Protein AF-0000000080720533 (afdb_homodimer)

Solvent-accessible surface area (backbone atoms only — not comparable to full-atom values): 35509 Å² total; per-residue (Å²): 140,84,85,73,92,72,87,78,98,79,84,82,98,82,75,93,77,75,74,89,72,67,86,71,72,79,80,70,78,73,73,75,69,79,76,79,82,87,77,83,78,75,73,77,78,72,76,74,74,74,75,77,72,75,68,76,75,64,71,66,76,69,62,92,86,62,58,46,68,46,88,78,33,35,64,68,62,41,51,49,46,53,62,49,48,66,80,51,50,76,50,38,29,37,23,39,38,33,72,82,44,79,76,42,31,29,42,34,27,63,54,91,63,78,46,42,60,30,32,67,44,54,51,57,44,46,52,52,35,50,54,48,30,43,73,69,62,76,36,66,67,83,57,54,48,65,36,46,69,88,50,39,75,94,57,57,96,78,66,49,70,73,41,70,42,46,50,71,55,36,50,44,34,29,47,52,64,59,32,38,46,38,42,38,50,55,38,60,71,68,28,53,66,53,32,32,50,44,33,39,74,67,64,18,74,49,38,40,61,79,50,64,59,82,56,83,50,16,31,32,29,27,13,62,34,46,30,50,44,52,50,30,38,69,48,24,67,73,74,33,35,63,55,22,48,52,52,45,34,47,25,44,49,25,64,80,49,25,38,54,39,85,58,73,69,43,55,32,37,47,46,41,62,33,28,23,34,37,39,42,33,38,87,79,38,40,33,31,33,14,35,36,25,70,31,71,42,69,37,37,54,36,29,47,48,52,48,59,55,57,66,64,62,128,147,84,81,78,88,76,83,80,95,80,85,77,96,76,76,89,73,75,75,87,70,69,84,75,71,80,80,72,77,73,74,75,70,79,80,76,81,87,81,85,76,79,83,78,78,77,80,74,74,75,74,77,74,74,68,77,75,64,74,64,76,68,62,91,86,64,59,46,67,46,87,77,33,35,64,69,62,41,50,48,46,52,62,49,47,66,80,50,51,77,50,36,28,38,21,37,38,33,70,82,43,78,77,43,30,28,41,36,27,63,53,90,63,79,47,42,58,29,33,67,44,54,50,57,46,46,52,51,34,50,53,48,30,42,74,70,61,77,37,68,66,84,58,55,47,64,36,45,69,86,51,39,74,92,56,57,96,79,68,51,69,74,40,69,42,44,51,70,55,37,49,44,35,29,46,52,65,59,31,39,46,40,43,37,50,53,38,61,72,67,28,54,67,54,32,32,50,44,33,40,74,66,64,19,72,49,38,41,62,78,50,63,60,82,56,84,49,15,33,32,29,28,15,62,35,44,30,51,45,52,50,30,38,69,48,25,66,72,72,33,36,64,54,23,49,54,52,46,34,47,26,45,49,26,64,80,47,24,38,53,41,85,58,73,66,44,56,31,37,46,45,42,62,34,28,22,35,35,40,40,33,37,87,76,37,42,33,31,32,15,35,35,24,70,32,70,44,68,38,36,56,36,30,48,46,52,49,59,53,57,66,66,61,127

Sequence (628 aa):
MKNKIFLGAILSSFCALAFYMTSINHMKTQTLEIYGNSTAKVAQKSKMKEGTKQTRITNGESEIGEAAISKNSNKNLAKDIVKASSNVQGNYQVSVKDLNNPKIFADLTNTSQDNLNAGNVLKLFVLLAYYKAVQDKSLNSATPYKVKLSDLNGGDKVLKTDMAYSYTYLLDLMMRQQNNNAANIILNKIGKEKVNQTAKEFGAGNTEITDNFGKDFAGKTSSGDLVNTMQKLHQGKILGTNVDNQILGQLANFPEKGLAKNISGVVYKIADKKQGAAIIQEDGKTYTMAMVSEEDADLAKIGDSINNWMIKQKMKNKIFLGAILSSFCALAFYMTSINHMKTQTLEIYGNSTAKVAQKSKMKEGTKQTRITNGESEIGEAAISKNSNKNLAKDIVKASSNVQGNYQVSVKDLNNPKIFADLTNTSQDNLNAGNVLKLFVLLAYYKAVQDKSLNSATPYKVKLSDLNGGDKVLKTDMAYSYTYLLDLMMRQQNNNAANIILNKIGKEKVNQTAKEFGAGNTEITDNFGKDFAGKTSSGDLVNTMQKLHQGKILGTNVDNQILGQLANFPEKGLAKNISGVVYKIADKKQGAAIIQEDGKTYTMAMVSEEDADLAKIGDSINNWMIKQK

Nearest PDB structures (foldseek):
  8gij-assembly2_B  TM=7.741E-01  e=5.373E-11  Escherichia coli
  4oqi-assembly1_A  TM=7.833E-01  e=1.518E-10  Escherichia coli
  4rx2-assembly1_A  TM=7.785E-01  e=2.025E-10  Escherichia coli
  4opz-assembly1_A  TM=7.656E-01  e=1.518E-10  Escherichia coli
  5gld-assembly1_A  TM=8.077E-01  e=3.819E-10  Burkholderia thailandensis

Structure (mmCIF, N/CA/C/O backbone):
data_AF-0000000080720533-model_v1
#
loop_
_entity.id
_entity.type
_entity.pdbx_description
1 polymer 'Beta-lactamase class A catalytic domain-containing protein'
#
loop_
_atom_site.group_PDB
_atom_site.id
_atom_site.type_symbol
_atom_site.label_atom_id
_atom_site.label_alt_id
_atom_site.label_comp_id
_atom_site.label_asym_id
_atom_site.label_entity_id
_atom_site.label_seq_id
_atom_site.pdbx_PDB_ins_code
_atom_site.Cartn_x
_atom_site.Cartn_y
_atom_site.Cartn_z
_atom_site.occupancy
_atom_site.B_iso_or_equiv
_atom_site.auth_seq_id
_atom_site.auth_comp_id
_atom_site.auth_asym_id
_atom_site.auth_atom_id
_atom_site.pdbx_PDB_model_num
ATOM 1 N N . MET A 1 1 ? 38.688 -2.006 -51.531 1 20.02 1 MET A N 1
ATOM 2 C CA . MET A 1 1 ? 39.812 -2.432 -50.688 1 20.02 1 MET A CA 1
ATOM 3 C C . MET A 1 1 ? 39.406 -2.412 -49.219 1 20.02 1 MET A C 1
ATOM 5 O O . MET A 1 1 ? 39.094 -1.354 -48.656 1 20.02 1 MET A O 1
ATOM 9 N N . LYS A 1 2 ? 38.719 -3.541 -48.656 1 23.31 2 LYS A N 1
ATOM 10 C CA . LYS A 1 2 ? 37.812 -4.18 -47.719 1 23.31 2 LYS A CA 1
ATOM 11 C C . LYS A 1 2 ? 38.438 -4.324 -46.344 1 23.31 2 LYS A C 1
ATOM 13 O O . LYS A 1 2 ? 38.438 -5.414 -45.75 1 23.31 2 LYS A O 1
ATOM 18 N N . ASN A 1 3 ? 39.5 -3.455 -45.938 1 19.89 3 ASN A N 1
ATOM 19 C CA . ASN A 1 3 ? 40.344 -3.824 -44.812 1 19.89 3 ASN A CA 1
ATOM 20 C C . ASN A 1 3 ? 39.531 -4.051 -43.531 1 19.89 3 ASN A C 1
ATOM 22 O O . ASN A 1 3 ? 38.562 -3.34 -43.281 1 19.89 3 ASN A O 1
ATOM 26 N N . LYS A 1 4 ? 39.844 -5.176 -42.531 1 20.8 4 LYS A N 1
ATOM 27 C CA . LYS A 1 4 ? 39.719 -6.184 -41.5 1 20.8 4 LYS A CA 1
ATOM 28 C C . LYS A 1 4 ? 39.844 -5.555 -40.094 1 20.8 4 LYS A C 1
ATOM 30 O O . LYS A 1 4 ? 40 -6.262 -39.125 1 20.8 4 LYS A O 1
ATOM 35 N N . ILE A 1 5 ? 39.844 -4.27 -39.812 1 22.11 5 ILE A N 1
ATOM 36 C CA . ILE A 1 5 ? 40.562 -3.844 -38.594 1 22.11 5 ILE A CA 1
ATOM 37 C C . ILE A 1 5 ? 39.812 -4.348 -37.344 1 22.11 5 ILE A C 1
ATOM 39 O O . ILE A 1 5 ? 38.781 -3.816 -37 1 22.11 5 ILE A O 1
ATOM 43 N N . PHE A 1 6 ? 39.438 -5.723 -37.062 1 20.12 6 PHE A N 1
ATOM 44 C CA . PHE A 1 6 ? 38.594 -6.367 -36.062 1 20.12 6 PHE A CA 1
ATOM 45 C C . PHE A 1 6 ? 39.219 -6.23 -34.688 1 20.12 6 PHE A C 1
ATOM 47 O O . PHE A 1 6 ? 38.531 -6.398 -33.656 1 20.12 6 PHE A O 1
ATOM 54 N N . LEU A 1 7 ? 40.625 -6.156 -34.375 1 22.08 7 LEU A N 1
ATOM 55 C CA . LEU A 1 7 ? 41.219 -7.039 -33.375 1 22.08 7 LEU A CA 1
ATOM 56 C C . LEU A 1 7 ? 40.781 -6.652 -31.953 1 22.08 7 LEU A C 1
ATOM 58 O O . LEU A 1 7 ? 40.375 -5.508 -31.719 1 22.08 7 LEU A O 1
ATOM 62 N N . GLY A 1 8 ? 41.281 -7.465 -30.641 1 20.62 8 GLY A N 1
ATOM 63 C CA . GLY A 1 8 ? 41.156 -8.219 -29.406 1 20.62 8 GLY A CA 1
ATOM 64 C C . GLY A 1 8 ? 41.5 -7.41 -28.172 1 20.62 8 GLY A C 1
ATOM 65 O O . GLY A 1 8 ? 42.094 -7.93 -27.219 1 20.62 8 GLY A O 1
ATOM 66 N N . ALA A 1 9 ? 41.375 -6.07 -27.922 1 19.11 9 ALA A N 1
ATOM 67 C CA . ALA A 1 9 ? 42.156 -5.539 -26.812 1 19.11 9 ALA A CA 1
ATOM 68 C C . ALA A 1 9 ? 41.656 -6.078 -25.484 1 19.11 9 ALA A C 1
ATOM 70 O O . ALA A 1 9 ? 40.5 -5.809 -25.094 1 19.11 9 ALA A O 1
ATOM 71 N N . ILE A 1 10 ? 42.125 -7.363 -24.75 1 19.5 10 ILE A N 1
ATOM 72 C CA . ILE A 1 10 ? 41.969 -8.281 -23.625 1 19.5 10 ILE A CA 1
ATOM 73 C C . ILE A 1 10 ? 42.219 -7.539 -22.312 1 19.5 10 ILE A C 1
ATOM 75 O O . ILE A 1 10 ? 41.406 -7.637 -21.391 1 19.5 10 ILE A O 1
ATOM 79 N N . LEU A 1 11 ? 43.438 -7.078 -21.766 1 18.8 11 LEU A N 1
ATOM 80 C CA . LEU A 1 11 ? 44.219 -7.664 -20.672 1 18.8 11 LEU A CA 1
ATOM 81 C C . LEU A 1 11 ? 43.812 -7.078 -19.328 1 18.8 11 LEU A C 1
ATOM 83 O O . LEU A 1 11 ? 43.625 -7.816 -18.359 1 18.8 11 LEU A O 1
ATOM 87 N N . SER A 1 12 ? 44.062 -5.82 -18.75 1 18.38 12 SER A N 1
ATOM 88 C CA . SER A 1 12 ? 45 -5.598 -17.656 1 18.38 12 SER A CA 1
ATOM 89 C C . SER A 1 12 ? 44.281 -5.723 -16.297 1 18.38 12 SER A C 1
ATOM 91 O O . SER A 1 12 ? 44.781 -6.438 -15.422 1 18.38 12 SER A O 1
ATOM 93 N N . SER A 1 13 ? 43.625 -4.684 -15.477 1 19.11 13 SER A N 1
ATOM 94 C CA . SER A 1 13 ? 44.125 -4.121 -14.227 1 19.11 13 SER A CA 1
ATOM 95 C C . SER A 1 13 ? 43.531 -4.832 -13.023 1 19.11 13 SER A C 1
ATOM 97 O O . SER A 1 13 ? 42.312 -4.809 -12.82 1 19.11 13 SER A O 1
ATOM 99 N N . PHE A 1 14 ? 44.188 -5.906 -12.203 1 20.81 14 PHE A N 1
ATOM 100 C CA . PHE A 1 14 ? 44.094 -6.91 -11.148 1 20.81 14 PHE A CA 1
ATOM 101 C C . PHE A 1 14 ? 44.062 -6.246 -9.773 1 20.81 14 PHE A C 1
ATOM 103 O O . PHE A 1 14 ? 44.031 -6.934 -8.75 1 20.81 14 PHE A O 1
ATOM 110 N N . CYS A 1 15 ? 44.25 -4.891 -9.422 1 17.84 15 CYS A N 1
ATOM 111 C CA . CYS A 1 15 ? 45.031 -4.566 -8.227 1 17.84 15 CYS A CA 1
ATOM 112 C C . CYS A 1 15 ? 44.281 -4.996 -6.965 1 17.84 15 CYS A C 1
ATOM 114 O O . CYS A 1 15 ? 44.875 -5.645 -6.09 1 17.84 15 CYS A O 1
ATOM 116 N N . ALA A 1 16 ? 43.438 -4.109 -6.141 1 18.97 16 ALA A N 1
ATOM 117 C CA . ALA A 1 16 ? 43.719 -3.592 -4.805 1 18.97 16 ALA A CA 1
ATOM 118 C C . ALA A 1 16 ? 43.031 -4.438 -3.734 1 18.97 16 ALA A C 1
ATOM 120 O O . ALA A 1 16 ? 41.812 -4.332 -3.533 1 18.97 16 ALA A O 1
ATOM 121 N N . LEU A 1 17 ? 43.281 -5.793 -3.596 1 19.84 17 LEU A N 1
ATOM 122 C CA . LEU A 1 17 ? 42.719 -6.797 -2.705 1 19.84 17 LEU A CA 1
ATOM 123 C C . LEU A 1 17 ? 43.062 -6.5 -1.252 1 19.84 17 LEU A C 1
ATOM 125 O O . LEU A 1 17 ? 42.75 -7.277 -0.355 1 19.84 17 LEU A O 1
ATOM 129 N N . ALA A 1 18 ? 44.031 -5.531 -0.931 1 19.08 18 ALA A N 1
ATOM 130 C CA . ALA A 1 18 ? 44.844 -5.828 0.246 1 19.08 18 ALA A CA 1
ATOM 131 C C . ALA A 1 18 ? 44 -5.805 1.516 1 19.08 18 ALA A C 1
ATOM 133 O O . ALA A 1 18 ? 44.25 -6.574 2.447 1 19.08 18 ALA A O 1
ATOM 134 N N . PHE A 1 19 ? 43.156 -4.699 1.799 1 19.06 19 PHE A N 1
ATOM 135 C CA . PHE A 1 19 ? 43.375 -4.078 3.1 1 19.06 19 PHE A CA 1
ATOM 136 C C . PHE A 1 19 ? 42.875 -4.973 4.223 1 19.06 19 PHE A C 1
ATOM 138 O O . PHE A 1 19 ? 43.594 -5.219 5.199 1 19.06 19 PHE A O 1
ATOM 145 N N . TYR A 1 20 ? 41.562 -5.008 4.516 1 19.44 20 TYR A N 1
ATOM 146 C CA . TYR A 1 20 ? 41.094 -4.66 5.859 1 19.44 20 TYR A CA 1
ATOM 147 C C . TYR A 1 20 ? 41.031 -5.902 6.746 1 19.44 20 TYR A C 1
ATOM 149 O O . TYR A 1 20 ? 39.938 -6.461 6.941 1 19.44 20 TYR A O 1
ATOM 157 N N . MET A 1 21 ? 41.969 -6.879 6.523 1 18.91 21 MET A N 1
ATOM 158 C CA . MET A 1 21 ? 41.719 -8.125 7.227 1 18.91 21 MET A CA 1
ATOM 159 C C . MET A 1 21 ? 41.812 -7.941 8.734 1 18.91 21 MET A C 1
ATOM 161 O O . MET A 1 21 ? 41.656 -8.898 9.5 1 18.91 21 MET A O 1
ATOM 165 N N . THR A 1 22 ? 42.625 -6.812 9.07 1 19.72 22 THR A N 1
ATOM 166 C CA . THR A 1 22 ? 43.438 -7.219 10.211 1 19.72 22 THR A CA 1
ATOM 167 C C . THR A 1 22 ? 42.531 -7.59 11.398 1 19.72 22 THR A C 1
ATOM 169 O O . THR A 1 22 ? 42.781 -8.609 12.062 1 19.72 22 THR A O 1
ATOM 172 N N . SER A 1 23 ? 42 -6.59 12.188 1 21.5 23 SER A N 1
ATOM 173 C CA . SER A 1 23 ? 42.312 -6.426 13.594 1 21.5 23 SER A CA 1
ATOM 174 C C . SER A 1 23 ? 41.406 -7.262 14.484 1 21.5 23 SER A C 1
ATOM 176 O O . SER A 1 23 ? 40.312 -6.809 14.859 1 21.5 23 SER A O 1
ATOM 178 N N . ILE A 1 24 ? 41.156 -8.492 14.164 1 21.25 24 ILE A N 1
ATOM 179 C CA . ILE A 1 24 ? 40.094 -9.18 14.906 1 21.25 24 ILE A CA 1
ATOM 180 C C . ILE A 1 24 ? 40.562 -9.43 16.344 1 21.25 24 ILE A C 1
ATOM 182 O O . ILE A 1 24 ? 39.969 -10.258 17.047 1 21.25 24 ILE A O 1
ATOM 186 N N . ASN A 1 25 ? 41.719 -8.672 16.703 1 19.41 25 ASN A N 1
ATOM 187 C CA . ASN A 1 25 ? 42.312 -9.406 17.812 1 19.41 25 ASN A CA 1
ATOM 188 C C . ASN A 1 25 ? 41.281 -9.719 18.906 1 19.41 25 ASN A C 1
ATOM 190 O O . ASN A 1 25 ? 40.188 -9.172 18.891 1 19.41 25 ASN A O 1
ATOM 194 N N . HIS A 1 26 ? 41.844 -9.75 20.172 1 22.47 26 HIS A N 1
ATOM 195 C CA . HIS A 1 26 ? 41.906 -10.523 21.406 1 22.47 26 HIS A CA 1
ATOM 196 C C . HIS A 1 26 ? 40.812 -10.102 22.391 1 22.47 26 HIS A C 1
ATOM 198 O O . HIS A 1 26 ? 40.844 -8.977 22.891 1 22.47 26 HIS A O 1
ATOM 204 N N . MET A 1 27 ? 39.562 -10.25 22.031 1 20.28 27 MET A N 1
ATOM 205 C CA . MET A 1 27 ? 38.562 -9.766 22.953 1 20.28 27 MET A CA 1
ATOM 206 C C . MET A 1 27 ? 38.719 -10.367 24.344 1 20.28 27 MET A C 1
ATOM 208 O O . MET A 1 27 ? 38.594 -11.586 24.516 1 20.28 27 MET A O 1
ATOM 212 N N . LYS A 1 28 ? 39.812 -9.789 25.047 1 21.05 28 LYS A N 1
ATOM 213 C CA . LYS A 1 28 ? 40.156 -10.195 26.406 1 21.05 28 LYS A CA 1
ATOM 214 C C . LYS A 1 28 ? 38.906 -10.258 27.281 1 21.05 28 LYS A C 1
ATOM 216 O O . LYS A 1 28 ? 38 -9.406 27.188 1 21.05 28 LYS A O 1
ATOM 221 N N . THR A 1 29 ? 38.625 -11.422 27.719 1 21.5 29 THR A N 1
ATOM 222 C CA . THR A 1 29 ? 37.562 -11.898 28.594 1 21.5 29 THR A CA 1
ATOM 223 C C . THR A 1 29 ? 37.531 -11.109 29.891 1 21.5 29 THR A C 1
ATOM 225 O O . THR A 1 29 ? 38.344 -11.367 30.797 1 21.5 29 THR A O 1
ATOM 228 N N . GLN A 1 30 ? 37.75 -9.695 29.734 1 20.12 30 GLN A N 1
ATOM 229 C CA . GLN A 1 30 ? 38 -9.094 31.047 1 20.12 30 GLN A CA 1
ATOM 230 C C . GLN A 1 30 ? 36.938 -9.469 32.062 1 20.12 30 GLN A C 1
ATOM 232 O O . GLN A 1 30 ? 35.719 -9.391 31.75 1 20.12 30 GLN A O 1
ATOM 237 N N . THR A 1 31 ? 37.344 -10.375 32.906 1 20.2 31 THR A N 1
ATOM 238 C CA . THR A 1 31 ? 36.656 -10.977 34.062 1 20.2 31 THR A CA 1
ATOM 239 C C . THR A 1 31 ? 36.125 -9.898 34.969 1 20.2 31 THR A C 1
ATOM 241 O O . THR A 1 31 ? 36.906 -9.133 35.562 1 20.2 31 THR A O 1
ATOM 244 N N . LEU A 1 32 ? 35.156 -9.141 34.469 1 21.39 32 LEU A N 1
ATOM 245 C CA . LEU A 1 32 ? 34.719 -8.039 35.312 1 21.39 32 LEU A CA 1
ATOM 246 C C . LEU A 1 32 ? 34.312 -8.555 36.688 1 21.39 32 LEU A C 1
ATOM 248 O O . LEU A 1 32 ? 33.406 -9.383 36.812 1 21.39 32 LEU A O 1
ATOM 252 N N . GLU A 1 33 ? 35.438 -8.75 37.469 1 20.41 33 GLU A N 1
ATOM 253 C CA . GLU A 1 33 ? 35.25 -9.156 38.844 1 20.41 33 GLU A CA 1
ATOM 254 C C . GLU A 1 33 ? 34.25 -8.25 39.562 1 20.41 33 GLU A C 1
ATOM 256 O O . GLU A 1 33 ? 34.375 -7.023 39.5 1 20.41 33 GLU A O 1
ATOM 261 N N . ILE A 1 34 ? 33.094 -8.797 39.656 1 21.78 34 ILE A N 1
ATOM 262 C CA . ILE A 1 34 ? 31.906 -8.18 40.281 1 21.78 34 ILE A CA 1
ATOM 263 C C . ILE A 1 34 ? 32.219 -7.777 41.719 1 21.78 34 ILE A C 1
ATOM 265 O O . ILE A 1 34 ? 32.438 -8.633 42.562 1 21.78 34 ILE A O 1
ATOM 269 N N . TYR A 1 35 ? 33.375 -6.887 41.844 1 18.75 35 TYR A N 1
ATOM 270 C CA . TYR A 1 35 ? 33.75 -6.598 43.219 1 18.75 35 TYR A CA 1
ATOM 271 C C . TYR A 1 35 ? 32.531 -6.125 44.031 1 18.75 35 TYR A C 1
ATOM 273 O O . TYR A 1 35 ? 31.672 -5.43 43.5 1 18.75 35 TYR A O 1
ATOM 281 N N . GLY A 1 36 ? 32.406 -6.848 45.219 1 18.34 36 GLY A N 1
ATOM 282 C CA . GLY A 1 36 ? 31.391 -6.953 46.25 1 18.34 36 GLY A CA 1
ATOM 283 C C . GLY A 1 36 ? 30.984 -5.609 46.812 1 18.34 36 GLY A C 1
ATOM 284 O O . GLY A 1 36 ? 29.922 -5.074 46.438 1 18.34 36 GLY A O 1
ATOM 285 N N . ASN A 1 37 ? 31.516 -5.324 48.031 1 17.81 37 ASN A N 1
ATOM 286 C CA . ASN A 1 37 ? 30.656 -5.039 49.188 1 17.81 37 ASN A CA 1
ATOM 287 C C . ASN A 1 37 ? 30.359 -3.549 49.312 1 17.81 37 ASN A C 1
ATOM 289 O O . ASN A 1 37 ? 29.219 -3.162 49.562 1 17.81 37 ASN A O 1
ATOM 293 N N . SER A 1 38 ? 31.484 -2.736 49.5 1 19.05 38 SER A N 1
ATOM 294 C CA . SER A 1 38 ? 31.484 -1.996 50.75 1 19.05 38 SER A CA 1
ATOM 295 C C . SER A 1 38 ? 30.594 -0.761 50.688 1 19.05 38 SER A C 1
ATOM 297 O O . SER A 1 38 ? 30.219 -0.337 49.594 1 19.05 38 SER A O 1
ATOM 299 N N . THR A 1 39 ? 30.984 0.283 51.688 1 19.52 39 THR A N 1
ATOM 300 C CA . THR A 1 39 ? 30.438 1.264 52.625 1 19.52 39 THR A CA 1
ATOM 301 C C . THR A 1 39 ? 30.078 2.557 51.906 1 19.52 39 THR A C 1
ATOM 303 O O . THR A 1 39 ? 30.75 2.949 50.969 1 19.52 39 THR A O 1
ATOM 306 N N . ALA A 1 40 ? 28.906 3.066 52.281 1 20.78 40 ALA A N 1
ATOM 307 C CA . ALA A 1 40 ? 28.047 4.137 51.781 1 20.78 40 ALA A CA 1
ATOM 308 C C . ALA A 1 40 ? 28.75 5.484 51.812 1 20.78 40 ALA A C 1
ATOM 310 O O . ALA A 1 40 ? 28.531 6.273 52.75 1 20.78 40 ALA A O 1
ATOM 311 N N . LYS A 1 41 ? 30.234 5.516 51.719 1 20.33 41 LYS A N 1
ATOM 312 C CA . LYS A 1 41 ? 30.656 6.855 52.125 1 20.33 41 LYS A CA 1
ATOM 313 C C . LYS A 1 41 ? 29.859 7.926 51.406 1 20.33 41 LYS A C 1
ATOM 315 O O . LYS A 1 41 ? 29.578 7.785 50.219 1 20.33 41 LYS A O 1
ATOM 320 N N . VAL A 1 42 ? 29.531 8.859 52.188 1 20.95 42 VAL A N 1
ATOM 321 C CA . VAL A 1 42 ? 28.594 9.977 52.094 1 20.95 42 VAL A CA 1
ATOM 322 C C . VAL A 1 42 ? 28.891 10.773 50.812 1 20.95 42 VAL A C 1
ATOM 324 O O . VAL A 1 42 ? 28 10.977 50 1 20.95 42 VAL A O 1
ATOM 327 N N . ALA A 1 43 ? 29.234 11.922 51.156 1 23.5 43 ALA A N 1
ATOM 328 C CA . ALA A 1 43 ? 28.625 13.195 50.812 1 23.5 43 ALA A CA 1
ATOM 329 C C . ALA A 1 43 ? 29.281 13.82 49.562 1 23.5 43 ALA A C 1
ATOM 331 O O . ALA A 1 43 ? 28.875 14.883 49.125 1 23.5 43 ALA A O 1
ATOM 332 N N . GLN A 1 44 ? 30.438 13.141 49.156 1 19.11 44 GLN A N 1
ATOM 333 C CA . GLN A 1 44 ? 31.266 14.242 48.656 1 19.11 44 GLN A CA 1
ATOM 334 C C . GLN A 1 44 ? 30.625 14.938 47.469 1 19.11 44 GLN A C 1
ATOM 336 O O . GLN A 1 44 ? 29.984 14.281 46.625 1 19.11 44 GLN A O 1
ATOM 341 N N . LYS A 1 45 ? 30.75 16.312 47.5 1 21.36 45 LYS A N 1
ATOM 342 C CA . LYS A 1 45 ? 30.406 17.516 46.75 1 21.36 45 LYS A CA 1
ATOM 343 C C . LYS A 1 45 ? 30.891 17.438 45.312 1 21.36 45 LYS A C 1
ATOM 345 O O . LYS A 1 45 ? 32.094 17.562 45.031 1 21.36 45 LYS A O 1
ATOM 350 N N . SER A 1 46 ? 30.547 16.312 44.625 1 19.41 46 SER A N 1
ATOM 351 C CA . SER A 1 46 ? 31.219 16.156 43.344 1 19.41 46 SER A CA 1
ATOM 352 C C . SER A 1 46 ? 31.047 17.391 42.469 1 19.41 46 SER A C 1
ATOM 354 O O . SER A 1 46 ? 29.938 17.922 42.375 1 19.41 46 SER A O 1
ATOM 356 N N . LYS A 1 47 ? 32.156 18.219 42.406 1 21.56 47 LYS A N 1
ATOM 357 C CA . LYS A 1 47 ? 32.344 19.297 41.438 1 21.56 47 LYS A CA 1
ATOM 358 C C . LYS A 1 47 ? 31.875 18.906 40.031 1 21.56 47 LYS A C 1
ATOM 360 O O . LYS A 1 47 ? 32.281 17.859 39.531 1 21.56 47 LYS A O 1
ATOM 365 N N . MET A 1 48 ? 30.672 19.359 39.719 1 18.95 48 MET A N 1
ATOM 366 C CA . MET A 1 48 ? 29.953 19.266 38.469 1 18.95 48 MET A CA 1
ATOM 367 C C . MET A 1 48 ? 30.875 19.562 37.281 1 18.95 48 MET A C 1
ATOM 369 O O . MET A 1 48 ? 31.344 20.703 37.156 1 18.95 48 MET A O 1
ATOM 373 N N . LYS A 1 49 ? 31.922 18.734 37.062 1 23.38 49 LYS A N 1
ATOM 374 C CA . LYS A 1 49 ? 32.688 19.062 35.875 1 23.38 49 LYS A CA 1
ATOM 375 C C . LYS A 1 49 ? 31.75 19.484 34.719 1 23.38 49 LYS A C 1
ATOM 377 O O . LYS A 1 49 ? 30.734 18.828 34.469 1 23.38 49 LYS A O 1
ATOM 382 N N . GLU A 1 50 ? 31.797 20.734 34.438 1 21.39 50 GLU A N 1
ATOM 383 C CA . GLU A 1 50 ? 31.25 21.5 33.312 1 21.39 50 GLU A CA 1
ATOM 384 C C . GLU A 1 50 ? 31.422 20.75 32 1 21.39 50 GLU A C 1
ATOM 386 O O . GLU A 1 50 ? 32.531 20.312 31.656 1 21.39 50 GLU A O 1
ATOM 391 N N . GLY A 1 51 ? 30.422 19.938 31.688 1 21.27 51 GLY A N 1
ATOM 392 C CA . GLY A 1 51 ? 30.359 19.188 30.453 1 21.27 51 GLY A CA 1
ATOM 393 C C . GLY A 1 51 ? 30.891 19.969 29.266 1 21.27 51 GLY A C 1
ATOM 394 O O . GLY A 1 51 ? 30.625 21.156 29.125 1 21.27 51 GLY A O 1
ATOM 395 N N . THR A 1 52 ? 32.156 19.688 28.875 1 23.91 52 THR A N 1
ATOM 396 C CA . THR A 1 52 ? 32.781 20.234 27.672 1 23.91 52 THR A CA 1
ATOM 397 C C . THR A 1 52 ? 31.812 20.156 26.484 1 23.91 52 THR A C 1
ATOM 399 O O . THR A 1 52 ? 31.344 19.078 26.125 1 23.91 52 THR A O 1
ATOM 402 N N . LYS A 1 53 ? 31.078 21.219 26.234 1 24.36 53 LYS A N 1
ATOM 403 C CA . LYS A 1 53 ? 30.406 21.484 24.969 1 24.36 53 LYS A CA 1
ATOM 404 C C . LYS A 1 53 ? 31.297 21.094 23.781 1 24.36 53 LYS A C 1
ATOM 406 O O . LYS A 1 53 ? 32.375 21.641 23.609 1 24.36 53 LYS A O 1
ATOM 411 N N . GLN A 1 54 ? 31.375 19.828 23.531 1 25.38 54 GLN A N 1
ATOM 412 C CA . GLN A 1 54 ? 32 19.578 22.234 1 25.38 54 GLN A CA 1
ATOM 413 C C . GLN A 1 54 ? 31.469 20.531 21.172 1 25.38 54 GLN A C 1
ATOM 415 O O . GLN A 1 54 ? 30.281 20.5 20.844 1 25.38 54 GLN A O 1
ATOM 420 N N . THR A 1 55 ? 32.031 21.656 21.094 1 24.78 55 THR A N 1
ATOM 421 C CA . THR A 1 55 ? 31.844 22.547 19.953 1 24.78 55 THR A CA 1
ATOM 422 C C . THR A 1 55 ? 31.938 21.766 18.641 1 24.78 55 THR A C 1
ATOM 424 O O . THR A 1 55 ? 32.938 21.094 18.391 1 24.78 55 THR A O 1
ATOM 427 N N . ARG A 1 56 ? 30.766 21.438 18.078 1 25.11 56 ARG A N 1
ATOM 428 C CA . ARG A 1 56 ? 30.75 21.047 16.672 1 25.11 56 ARG A CA 1
ATOM 429 C C . ARG A 1 56 ? 31.672 21.953 15.844 1 25.11 56 ARG A C 1
ATOM 431 O O . ARG A 1 56 ? 31.438 23.156 15.734 1 25.11 56 ARG A O 1
ATOM 438 N N . ILE A 1 57 ? 32.875 21.672 15.906 1 28.5 57 ILE A N 1
ATOM 439 C CA . ILE A 1 57 ? 33.719 22.359 14.953 1 28.5 57 ILE A CA 1
ATOM 440 C C . ILE A 1 57 ? 33.156 22.219 13.539 1 28.5 57 ILE A C 1
ATOM 442 O O . ILE A 1 57 ? 33.188 21.125 12.977 1 28.5 57 ILE A O 1
ATOM 446 N N . THR A 1 58 ? 31.969 22.797 13.359 1 29.06 58 THR A N 1
ATOM 447 C CA . THR A 1 58 ? 31.594 22.953 11.961 1 29.06 58 THR A CA 1
ATOM 448 C C . THR A 1 58 ? 32.656 23.75 11.195 1 29.06 58 THR A C 1
ATOM 450 O O . THR A 1 58 ? 32.812 24.953 11.422 1 29.06 58 THR A O 1
ATOM 453 N N . ASN A 1 59 ? 33.781 23.297 11.188 1 31.34 59 ASN A N 1
ATOM 454 C CA . ASN A 1 59 ? 34.625 24.078 10.297 1 31.34 59 ASN A CA 1
ATOM 455 C C . ASN A 1 59 ? 33.938 24.344 8.961 1 31.34 59 ASN A C 1
ATOM 457 O O . ASN A 1 59 ? 34.625 24.625 7.961 1 31.34 59 ASN A O 1
ATOM 461 N N . GLY A 1 60 ? 32.781 23.641 8.711 1 30.05 60 GLY A N 1
ATOM 462 C CA . GLY A 1 60 ? 32.312 23.953 7.367 1 30.05 60 GLY A CA 1
ATOM 463 C C . GLY A 1 60 ? 32.062 25.438 7.152 1 30.05 60 GLY A C 1
ATOM 464 O O . GLY A 1 60 ? 31.312 26.047 7.918 1 30.05 60 GLY A O 1
ATOM 465 N N . GLU A 1 61 ? 33.031 26.172 6.93 1 29.94 61 GLU A N 1
ATOM 466 C CA . GLU A 1 61 ? 32.75 27.469 6.316 1 29.94 61 GLU A CA 1
ATOM 467 C C . GLU A 1 61 ? 31.5 27.391 5.43 1 29.94 61 GLU A C 1
ATOM 469 O O . GLU A 1 61 ? 31.531 26.719 4.395 1 29.94 61 GLU A O 1
ATOM 474 N N . SER A 1 62 ? 30.375 27.266 6.09 1 34.28 62 SER A N 1
ATOM 475 C CA . SER A 1 62 ? 29.109 27.359 5.371 1 34.28 62 SER A CA 1
ATOM 476 C C . SER A 1 62 ? 29.094 28.562 4.434 1 34.28 62 SER A C 1
ATOM 478 O O . SER A 1 62 ? 29.188 29.703 4.883 1 34.28 62 SER A O 1
ATOM 480 N N . GLU A 1 63 ? 29.719 28.531 3.336 1 32.97 63 GLU A N 1
ATOM 481 C CA . GLU A 1 63 ? 29.281 29.578 2.412 1 32.97 63 GLU A CA 1
ATOM 482 C C . GLU A 1 63 ? 27.797 29.859 2.557 1 32.97 63 GLU A C 1
ATOM 484 O O . GLU A 1 63 ? 27.016 28.969 2.9 1 32.97 63 GLU A O 1
ATOM 489 N N . ILE A 1 64 ? 27.156 30.938 2.607 1 35.69 64 ILE A N 1
ATOM 490 C CA . ILE A 1 64 ? 25.875 31.625 2.502 1 35.69 64 ILE A CA 1
ATOM 491 C C . ILE A 1 64 ? 25.031 31 1.396 1 35.69 64 ILE A C 1
ATOM 493 O O . ILE A 1 64 ? 25.484 30.875 0.255 1 35.69 64 ILE A O 1
ATOM 497 N N . GLY A 1 65 ? 24.031 30.156 1.696 1 48.88 65 GLY A N 1
ATOM 498 C CA . GLY A 1 65 ? 22.891 29.656 0.939 1 48.88 65 GLY A CA 1
ATOM 499 C C . GLY A 1 65 ? 22.859 28.156 0.827 1 48.88 65 GLY A C 1
ATOM 500 O O . GLY A 1 65 ? 21.984 27.594 0.158 1 48.88 65 GLY A O 1
ATOM 501 N N . GLU A 1 66 ? 23.953 27.516 1.083 1 67.94 66 GLU A N 1
ATOM 502 C CA . GLU A 1 66 ? 24.047 26.078 0.802 1 67.94 66 GLU A CA 1
ATOM 503 C C . GLU A 1 66 ? 23.453 25.25 1.94 1 67.94 66 GLU A C 1
ATOM 505 O O . GLU A 1 66 ? 23.703 25.531 3.115 1 67.94 66 GLU A O 1
ATOM 510 N N . ALA A 1 67 ? 22.406 24.547 1.785 1 85.56 67 ALA A N 1
ATOM 511 C CA . ALA A 1 67 ? 21.75 23.641 2.732 1 85.56 67 ALA A CA 1
ATOM 512 C C . ALA A 1 67 ? 22.766 22.766 3.459 1 85.56 67 ALA A C 1
ATOM 514 O O . ALA A 1 67 ? 23.703 22.25 2.844 1 85.56 67 ALA A O 1
ATOM 515 N N . ALA A 1 68 ? 22.766 22.859 4.828 1 92.12 68 ALA A N 1
ATOM 516 C CA . ALA A 1 68 ? 23.547 21.906 5.617 1 92.12 68 ALA A CA 1
ATOM 517 C C . ALA A 1 68 ? 23.078 20.469 5.383 1 92.12 68 ALA A C 1
ATOM 519 O O . ALA A 1 68 ? 21.875 20.219 5.312 1 92.12 68 ALA A O 1
ATOM 520 N N . ILE A 1 69 ? 24.047 19.594 5.25 1 94.44 69 ILE A N 1
ATOM 521 C CA . ILE A 1 69 ? 23.781 18.172 5.051 1 94.44 69 ILE A CA 1
ATOM 522 C C . ILE A 1 69 ? 24.188 17.391 6.297 1 94.44 69 ILE A C 1
ATOM 524 O O . ILE A 1 69 ? 25.328 17.516 6.777 1 94.44 69 ILE A O 1
ATOM 528 N N . SER A 1 70 ? 23.25 16.656 6.871 1 92.38 70 SER A N 1
ATOM 529 C CA . SER A 1 70 ? 23.547 15.859 8.055 1 92.38 70 SER A CA 1
ATOM 530 C C . SER A 1 70 ? 24.672 14.867 7.789 1 92.38 70 SER A C 1
ATOM 532 O O . SER A 1 70 ? 24.812 14.367 6.676 1 92.38 70 SER A O 1
ATOM 534 N N . LYS A 1 71 ? 25.234 14.508 9.008 1 90.31 71 LYS A N 1
ATOM 535 C CA . LYS A 1 71 ? 26.328 13.531 8.914 1 90.31 71 LYS A CA 1
ATOM 536 C C . LYS A 1 71 ? 25.812 12.172 8.461 1 90.31 71 LYS A C 1
ATOM 538 O O . LYS A 1 71 ? 24.703 11.766 8.828 1 90.31 71 LYS A O 1
ATOM 543 N N . ASN A 1 72 ? 26.406 11.492 7.621 1 92 72 ASN A N 1
ATOM 544 C CA . ASN A 1 72 ? 26.156 10.125 7.18 1 92 72 ASN A CA 1
ATOM 545 C C . ASN A 1 72 ? 25.094 10.07 6.086 1 92 72 ASN A C 1
ATOM 547 O O . ASN A 1 72 ? 24.75 8.992 5.594 1 92 72 ASN A O 1
ATOM 551 N N . SER A 1 73 ? 24.578 11.305 5.762 1 96.56 73 SER A N 1
ATOM 552 C CA . SER A 1 73 ? 23.719 11.344 4.578 1 96.56 73 SER A CA 1
ATOM 553 C C . SER A 1 73 ? 24.453 10.789 3.357 1 96.56 73 SER A C 1
ATOM 555 O O . SER A 1 73 ? 25.656 10.984 3.209 1 96.56 73 SER A O 1
ATOM 557 N N . ASN A 1 74 ? 23.641 10.117 2.566 1 97.25 74 ASN A N 1
ATOM 558 C CA . ASN A 1 74 ? 24.219 9.734 1.283 1 97.25 74 ASN A CA 1
ATOM 559 C C . ASN A 1 74 ? 24.641 10.961 0.47 1 97.25 74 ASN A C 1
ATOM 561 O O . ASN A 1 74 ? 23.797 11.812 0.153 1 97.25 74 ASN A O 1
ATOM 565 N N . LYS A 1 75 ? 25.844 11 0.06 1 95.75 75 LYS A N 1
ATOM 566 C CA . LYS A 1 75 ? 26.422 12.203 -0.521 1 95.75 75 LYS A CA 1
ATOM 567 C C . LYS A 1 75 ? 25.797 12.523 -1.877 1 95.75 75 LYS A C 1
ATOM 569 O O . LYS A 1 75 ? 25.438 13.672 -2.15 1 95.75 75 LYS A O 1
ATOM 574 N N . ASN A 1 76 ? 25.625 11.539 -2.729 1 96.44 76 ASN A N 1
ATOM 575 C CA . ASN A 1 76 ? 25.094 11.75 -4.07 1 96.44 76 ASN A CA 1
ATOM 576 C C . ASN A 1 76 ? 23.625 12.148 -4.031 1 96.44 76 ASN A C 1
ATOM 578 O O . ASN A 1 76 ? 23.188 13.047 -4.766 1 96.44 76 ASN A O 1
ATOM 582 N N . LEU A 1 77 ? 22.875 11.5 -3.176 1 97.88 77 LEU A N 1
ATOM 583 C CA . LEU A 1 77 ? 21.469 11.859 -2.996 1 97.88 77 LEU A CA 1
ATOM 584 C C . LEU A 1 77 ? 21.328 13.281 -2.479 1 97.88 77 LEU A C 1
ATOM 586 O O . LEU A 1 77 ? 20.531 14.062 -2.996 1 97.88 77 LEU A O 1
ATOM 590 N N . ALA A 1 78 ? 22.141 13.633 -1.511 1 97.56 78 ALA A N 1
ATOM 591 C CA . ALA A 1 78 ? 22.109 14.969 -0.933 1 97.56 78 ALA A CA 1
ATOM 592 C C . ALA A 1 78 ? 22.453 16.031 -1.981 1 97.56 78 ALA A C 1
ATOM 594 O O . ALA A 1 78 ? 21.812 17.078 -2.037 1 97.56 78 ALA A O 1
ATOM 595 N N . LYS A 1 79 ? 23.422 15.711 -2.77 1 96.5 79 LYS A N 1
ATOM 596 C CA . LYS A 1 79 ? 23.812 16.656 -3.814 1 96.5 79 LYS A CA 1
ATOM 597 C C . LYS A 1 79 ? 22.672 16.906 -4.797 1 96.5 79 LYS A C 1
ATOM 599 O O . LYS A 1 79 ? 22.438 18.047 -5.195 1 96.5 79 LYS A O 1
ATOM 604 N N . ASP A 1 80 ? 21.969 15.875 -5.211 1 97.5 80 ASP A N 1
ATOM 605 C CA . ASP A 1 80 ? 20.844 16 -6.125 1 97.5 80 ASP A CA 1
ATOM 606 C C . ASP A 1 80 ? 19.719 16.828 -5.508 1 97.5 80 ASP A C 1
ATOM 608 O O . ASP A 1 80 ? 19.094 17.641 -6.191 1 97.5 80 ASP A O 1
ATOM 612 N N . ILE A 1 81 ? 19.516 16.672 -4.211 1 98.12 81 ILE A N 1
ATOM 613 C CA . ILE A 1 81 ? 18.469 17.391 -3.52 1 98.12 81 ILE A CA 1
ATOM 614 C C . ILE A 1 81 ? 18.844 18.875 -3.422 1 98.12 81 ILE A C 1
ATOM 616 O O . ILE A 1 81 ? 18 19.75 -3.641 1 98.12 81 ILE A O 1
ATOM 620 N N . VAL A 1 82 ? 20.078 19.141 -3.098 1 96.88 82 VAL A N 1
ATOM 621 C CA . VAL A 1 82 ? 20.547 20.531 -3.012 1 96.88 82 VAL A CA 1
ATOM 622 C C . VAL A 1 82 ? 20.344 21.234 -4.352 1 96.88 82 VAL A C 1
ATOM 624 O O . VAL A 1 82 ? 19.844 22.344 -4.402 1 96.88 82 VAL A O 1
ATOM 627 N N . LYS A 1 83 ? 20.688 20.531 -5.383 1 96.81 83 LYS A N 1
ATOM 628 C CA . LYS A 1 83 ? 20.531 21.109 -6.719 1 96.81 83 LYS A CA 1
ATOM 629 C C . LYS A 1 83 ? 19.062 21.375 -7.027 1 96.81 83 LYS A C 1
ATOM 631 O O . LYS A 1 83 ? 18.719 22.438 -7.543 1 96.81 83 LYS A O 1
ATOM 636 N N . ALA A 1 84 ? 18.219 20.469 -6.699 1 97.5 84 ALA A N 1
ATOM 637 C CA . ALA A 1 84 ? 16.797 20.609 -6.988 1 97.5 84 ALA A CA 1
ATOM 638 C C . ALA A 1 84 ? 16.156 21.688 -6.121 1 97.5 84 ALA A C 1
ATOM 640 O O . ALA A 1 84 ? 15.109 22.234 -6.477 1 97.5 84 ALA A O 1
ATOM 641 N N . SER A 1 85 ? 16.766 22.047 -4.965 1 96.5 85 SER A N 1
ATOM 642 C CA . SER A 1 85 ? 16.203 23 -4.012 1 96.5 85 SER A CA 1
ATOM 643 C C . SER A 1 85 ? 16.812 24.375 -4.184 1 96.5 85 SER A C 1
ATOM 645 O O . SER A 1 85 ? 16.594 25.266 -3.359 1 96.5 85 SER A O 1
ATOM 647 N N . SER A 1 86 ? 17.547 24.578 -5.234 1 93.62 86 SER A N 1
ATOM 648 C CA . SER A 1 86 ? 18.344 25.797 -5.398 1 93.62 86 SER A CA 1
ATOM 649 C C . SER A 1 86 ? 17.453 27.031 -5.516 1 93.62 86 SER A C 1
ATOM 651 O O . SER A 1 86 ? 17.844 28.125 -5.148 1 93.62 86 SER A O 1
ATOM 653 N N . ASN A 1 87 ? 16.234 26.844 -5.949 1 93.25 87 ASN A N 1
ATOM 654 C CA . ASN A 1 87 ? 15.359 28 -6.172 1 93.25 87 ASN A CA 1
ATOM 655 C C . ASN A 1 87 ? 14.352 28.172 -5.043 1 93.25 87 ASN A C 1
ATOM 657 O O . ASN A 1 87 ? 13.469 29.016 -5.113 1 93.25 87 ASN A O 1
ATOM 661 N N . VAL A 1 88 ? 14.492 27.344 -4.035 1 95.38 88 VAL A N 1
ATOM 662 C CA . VAL A 1 88 ? 13.57 27.469 -2.906 1 95.38 88 VAL A CA 1
ATOM 663 C C . VAL A 1 88 ? 13.922 28.703 -2.088 1 95.38 88 VAL A C 1
ATOM 665 O O . VAL A 1 88 ? 15.086 28.906 -1.713 1 95.38 88 VAL A O 1
ATOM 668 N N . GLN A 1 89 ? 12.898 29.516 -1.904 1 95.06 89 GLN A N 1
ATOM 669 C CA . GLN A 1 89 ? 13.086 30.719 -1.092 1 95.06 89 GLN A CA 1
ATOM 670 C C . GLN A 1 89 ? 12.797 30.438 0.379 1 95.06 89 GLN A C 1
ATOM 672 O O . GLN A 1 89 ? 12.078 29.484 0.703 1 95.06 89 GLN A O 1
ATOM 677 N N . GLY A 1 90 ? 13.383 31.172 1.244 1 95.19 90 GLY A N 1
ATOM 678 C CA . GLY A 1 90 ? 13.102 31.062 2.666 1 95.19 90 GLY A CA 1
ATOM 679 C C . GLY A 1 90 ? 13.703 29.812 3.289 1 95.19 90 GLY A C 1
ATOM 680 O O . GLY A 1 90 ? 14.555 29.156 2.686 1 95.19 90 GLY A O 1
ATOM 681 N N . ASN A 1 91 ? 13.297 29.531 4.52 1 97.62 91 ASN A N 1
ATOM 682 C CA . ASN A 1 91 ? 13.797 28.391 5.258 1 97.62 91 ASN A CA 1
ATOM 683 C C . ASN A 1 91 ? 13.156 27.094 4.777 1 97.62 91 ASN A C 1
ATOM 685 O O . ASN A 1 91 ? 11.953 27.062 4.492 1 97.62 91 ASN A O 1
ATOM 689 N N . TYR A 1 92 ? 13.945 26.031 4.734 1 98.25 92 TYR A N 1
ATOM 690 C CA . TYR A 1 92 ? 13.375 24.734 4.363 1 98.25 92 TYR A CA 1
ATOM 691 C C . TYR A 1 92 ? 14.188 23.594 4.965 1 98.25 92 TYR A C 1
ATOM 693 O O . TYR A 1 92 ? 15.32 23.781 5.398 1 98.25 92 TYR A O 1
ATOM 701 N N . GLN A 1 93 ? 13.578 22.438 5.09 1 98.69 93 GLN A N 1
ATOM 702 C CA . GLN A 1 93 ? 14.133 21.141 5.496 1 98.69 93 GLN A CA 1
ATOM 703 C C . GLN A 1 93 ? 13.688 20.031 4.547 1 98.69 93 GLN A C 1
ATOM 705 O O . GLN A 1 93 ? 12.539 20.016 4.094 1 98.69 93 GLN A O 1
ATOM 710 N N . VAL A 1 94 ? 14.609 19.109 4.184 1 98.81 94 VAL A N 1
ATOM 711 C CA . VAL A 1 94 ? 14.273 17.938 3.381 1 98.81 94 VAL A CA 1
ATOM 712 C C . VAL A 1 94 ? 14.844 16.688 4.039 1 98.81 94 VAL A C 1
ATOM 714 O O . VAL A 1 94 ? 15.992 16.672 4.48 1 98.81 94 VAL A O 1
ATOM 717 N N . SER A 1 95 ? 14.047 15.688 4.141 1 98.75 95 SER A N 1
ATOM 718 C CA . SER A 1 95 ? 14.477 14.391 4.648 1 98.75 95 SER A CA 1
ATOM 719 C C . SER A 1 95 ? 14.023 13.258 3.727 1 98.75 95 SER A C 1
ATOM 721 O O . SER A 1 95 ? 12.906 13.281 3.209 1 98.75 95 SER A O 1
ATOM 723 N N . VAL A 1 96 ? 14.891 12.266 3.498 1 98.81 96 VAL A N 1
ATOM 724 C CA . VAL A 1 96 ? 14.617 11.086 2.691 1 98.81 96 VAL A CA 1
ATOM 725 C C . VAL A 1 96 ? 15.164 9.844 3.395 1 98.81 96 VAL A C 1
ATOM 727 O O . VAL A 1 96 ? 16.25 9.875 3.971 1 98.81 96 VAL A O 1
ATOM 730 N N . LYS A 1 97 ? 14.391 8.758 3.375 1 98.19 97 LYS A N 1
ATOM 731 C CA . LYS A 1 97 ? 14.836 7.484 3.934 1 98.19 97 LYS A CA 1
ATOM 732 C C . LYS A 1 97 ? 14.422 6.32 3.035 1 98.19 97 LYS A C 1
ATOM 734 O O . LYS A 1 97 ? 13.258 6.207 2.65 1 98.19 97 LYS A O 1
ATOM 739 N N . ASP A 1 98 ? 15.391 5.52 2.664 1 97 98 ASP A N 1
ATOM 740 C CA . ASP A 1 98 ? 15.07 4.219 2.084 1 97 98 ASP A CA 1
ATOM 741 C C . ASP A 1 98 ? 14.492 3.277 3.135 1 97 98 ASP A C 1
ATOM 743 O O . ASP A 1 98 ? 15.07 3.105 4.211 1 97 98 ASP A O 1
ATOM 747 N N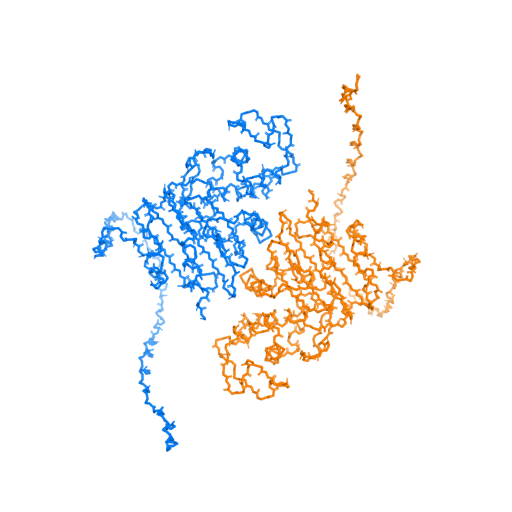 . LEU A 1 99 ? 13.398 2.709 2.838 1 95.69 99 LEU A N 1
ATOM 748 C CA . LEU A 1 99 ? 12.711 1.913 3.85 1 95.69 99 LEU A CA 1
ATOM 749 C C . LEU A 1 99 ? 13.148 0.454 3.781 1 95.69 99 LEU A C 1
ATOM 751 O O . LEU A 1 99 ? 12.891 -0.322 4.703 1 95.69 99 LEU A O 1
ATOM 755 N N . ASN A 1 100 ? 13.789 0.073 2.699 1 88 100 ASN A N 1
ATOM 756 C CA . ASN A 1 100 ? 14.336 -1.272 2.559 1 88 100 ASN A CA 1
ATOM 757 C C . ASN A 1 100 ? 15.773 -1.344 3.055 1 88 100 ASN A C 1
ATOM 759 O O . ASN A 1 100 ? 16.234 -2.4 3.492 1 88 100 ASN A O 1
ATOM 763 N N . ASN A 1 101 ? 16.484 -0.209 2.969 1 89.81 101 ASN A N 1
ATOM 764 C CA . ASN A 1 101 ? 17.891 -0.09 3.387 1 89.81 101 ASN A CA 1
ATOM 765 C C . ASN A 1 101 ? 18.109 1.146 4.254 1 89.81 101 ASN A C 1
ATOM 767 O O . ASN A 1 101 ? 18.422 2.221 3.742 1 89.81 101 ASN A O 1
ATOM 771 N N . PRO A 1 102 ? 18.047 0.984 5.516 1 87.88 102 PRO A N 1
ATOM 772 C CA . PRO A 1 102 ? 18.109 2.125 6.434 1 87.88 102 PRO A CA 1
ATOM 773 C C . PRO A 1 102 ? 19.406 2.914 6.312 1 87.88 102 PRO A C 1
ATOM 775 O O . PRO A 1 102 ? 19.5 4.035 6.824 1 87.88 102 PRO A O 1
ATOM 778 N N . LYS A 1 103 ? 20.391 2.408 5.668 1 92.25 103 LYS A N 1
ATOM 779 C CA . LYS A 1 103 ? 21.672 3.098 5.52 1 92.25 103 LYS A CA 1
ATOM 780 C C . LYS A 1 103 ? 21.578 4.203 4.473 1 92.25 103 LYS A C 1
ATOM 782 O O . LYS A 1 103 ? 22.453 5.07 4.402 1 92.25 103 LYS A O 1
ATOM 787 N N . ILE A 1 104 ? 20.594 4.109 3.697 1 95.88 104 ILE A N 1
ATOM 788 C CA . ILE A 1 104 ? 20.422 5.105 2.643 1 95.88 104 ILE A CA 1
ATOM 789 C C . ILE A 1 104 ? 19.422 6.16 3.084 1 95.88 104 ILE A C 1
ATOM 791 O O . ILE A 1 104 ? 18.219 5.879 3.184 1 95.88 104 ILE A O 1
ATOM 795 N N . PHE A 1 105 ? 19.969 7.332 3.41 1 97.88 105 PHE A N 1
ATOM 796 C CA . PHE A 1 105 ? 19.125 8.469 3.781 1 97.88 105 PHE A CA 1
ATOM 797 C C . PHE A 1 105 ? 19.828 9.781 3.473 1 97.88 105 PHE A C 1
ATOM 799 O O . PHE A 1 105 ? 21.016 9.797 3.137 1 97.88 105 PHE A O 1
ATOM 806 N N . ALA A 1 106 ? 19.047 10.875 3.453 1 98.44 106 ALA A N 1
ATOM 807 C CA . ALA A 1 106 ? 19.562 12.242 3.377 1 98.44 106 ALA A CA 1
ATOM 808 C C . ALA A 1 106 ? 18.703 13.195 4.203 1 98.44 106 ALA A C 1
ATOM 810 O O . ALA A 1 106 ? 17.469 13.141 4.152 1 98.44 106 ALA A O 1
ATOM 811 N N . ASP A 1 107 ? 19.359 14.008 4.996 1 97.81 107 ASP A N 1
ATOM 812 C CA . ASP A 1 107 ? 18.75 15.086 5.766 1 97.81 107 ASP A CA 1
ATOM 813 C C . ASP A 1 107 ? 19.453 16.422 5.488 1 97.81 107 ASP A C 1
ATOM 815 O O . ASP A 1 107 ? 20.672 16.531 5.691 1 97.81 107 ASP A O 1
ATOM 819 N N . LEU A 1 108 ? 18.703 17.344 4.992 1 96.69 108 LEU A N 1
ATOM 820 C CA . LEU A 1 108 ? 19.281 18.641 4.684 1 96.69 108 LEU A CA 1
ATOM 821 C C . LEU A 1 108 ? 18.406 19.781 5.219 1 96.69 108 LEU A C 1
ATOM 823 O O . LEU A 1 108 ? 17.188 19.641 5.281 1 96.69 108 LEU A O 1
ATOM 827 N N . THR A 1 109 ? 19.031 20.812 5.613 1 97 109 THR A N 1
ATOM 828 C CA . THR A 1 109 ? 18.344 22.016 6.074 1 97 109 THR A CA 1
ATOM 829 C C . THR A 1 109 ? 19.203 23.25 5.809 1 97 109 THR A C 1
ATOM 831 O O . THR A 1 109 ? 20.422 23.172 5.824 1 97 109 THR A O 1
ATOM 834 N N . ASN A 1 110 ? 18.516 24.406 5.551 1 96.06 110 ASN A N 1
ATOM 835 C CA . ASN A 1 110 ? 19.25 25.656 5.426 1 96.06 110 ASN A CA 1
ATOM 836 C C . ASN A 1 110 ? 19.062 26.547 6.652 1 96.06 110 ASN A C 1
ATOM 838 O O . ASN A 1 110 ? 19.312 27.75 6.598 1 96.06 110 ASN A O 1
ATOM 842 N N . THR A 1 111 ? 18.484 25.984 7.691 1 95.62 111 THR A N 1
ATOM 843 C CA . THR A 1 111 ? 18.219 26.734 8.906 1 95.62 111 THR A CA 1
ATOM 844 C C . THR A 1 111 ? 18.703 25.984 10.141 1 95.62 111 THR A C 1
ATOM 846 O O . THR A 1 111 ? 18.922 24.766 10.078 1 95.62 111 THR A O 1
ATOM 849 N N . SER A 1 112 ? 18.922 26.641 11.227 1 94.62 112 SER A N 1
ATOM 850 C CA . SER A 1 112 ? 19.312 26.016 12.484 1 94.62 112 SER A CA 1
ATOM 851 C C . SER A 1 112 ? 18.094 25.625 13.312 1 94.62 112 SER A C 1
ATOM 853 O O . SER A 1 112 ? 18.234 25 14.359 1 94.62 112 SER A O 1
ATOM 855 N N . GLN A 1 113 ? 16.938 25.953 12.781 1 96.5 113 GLN A N 1
ATOM 856 C CA . GLN A 1 113 ? 15.711 25.656 13.516 1 96.5 113 GLN A CA 1
ATOM 857 C C . GLN A 1 113 ? 15.391 24.172 13.453 1 96.5 113 GLN A C 1
ATOM 859 O O . GLN A 1 113 ? 15.562 23.531 12.414 1 96.5 113 GLN A O 1
ATOM 864 N N . ASP A 1 114 ? 14.883 23.672 14.617 1 96.88 114 ASP A N 1
ATOM 865 C CA . ASP A 1 114 ? 14.523 22.25 14.68 1 96.88 114 ASP A CA 1
ATOM 866 C C . ASP A 1 114 ? 13.211 21.984 13.961 1 96.88 114 ASP A C 1
ATOM 868 O O . ASP A 1 114 ? 12.922 20.844 13.594 1 96.88 114 ASP A O 1
ATOM 872 N N . ASN A 1 115 ? 12.352 23 13.875 1 98.56 115 ASN A N 1
ATOM 873 C CA . ASN A 1 115 ? 11.078 22.922 13.172 1 98.56 115 ASN A CA 1
ATOM 874 C C . ASN A 1 115 ? 10.766 24.234 12.445 1 98.56 115 ASN A C 1
ATOM 876 O O . ASN A 1 115 ? 11.445 25.234 12.648 1 98.56 115 ASN A O 1
ATOM 880 N N . LEU A 1 116 ? 9.852 24.156 11.516 1 98.75 116 LEU A N 1
ATOM 881 C CA . LEU A 1 116 ? 9.43 25.297 10.711 1 98.75 116 LEU A CA 1
ATOM 882 C C . LEU A 1 116 ? 7.91 25.438 10.711 1 98.75 116 LEU A C 1
ATOM 884 O O . LEU A 1 116 ? 7.199 24.484 11.039 1 98.75 116 LEU A O 1
ATOM 888 N N . ASN A 1 117 ? 7.453 26.625 10.383 1 98.69 117 ASN A N 1
ATOM 889 C CA . ASN A 1 117 ? 6.02 26.844 10.234 1 98.69 117 ASN A CA 1
ATOM 890 C C . ASN A 1 117 ? 5.414 25.938 9.18 1 98.69 117 ASN A C 1
ATOM 892 O O . ASN A 1 117 ? 6.008 25.719 8.125 1 98.69 117 ASN A O 1
ATOM 896 N N . ALA A 1 118 ? 4.246 25.375 9.562 1 98.69 118 ALA A N 1
ATOM 897 C CA . ALA A 1 118 ? 3.596 24.422 8.664 1 98.69 118 ALA A CA 1
ATOM 898 C C . ALA A 1 118 ? 2.086 24.641 8.641 1 98.69 118 ALA A C 1
ATOM 900 O O . ALA A 1 118 ? 1.509 25.156 9.594 1 98.69 118 ALA A O 1
ATOM 901 N N . GLY A 1 119 ? 1.526 24.281 7.473 1 97.88 119 GLY A N 1
ATOM 902 C CA . GLY A 1 119 ? 0.091 24.438 7.289 1 97.88 119 GLY A CA 1
ATOM 903 C C . GLY A 1 119 ? -0.627 23.109 7.121 1 97.88 119 GLY A C 1
ATOM 904 O O . GLY A 1 119 ? -0.683 22.297 8.055 1 97.88 119 GLY A O 1
ATOM 905 N N . ASN A 1 120 ? -1.052 22.828 5.891 1 97.69 120 ASN A N 1
ATOM 906 C CA . ASN A 1 120 ? -1.992 21.734 5.613 1 97.69 120 ASN A CA 1
ATOM 907 C C . ASN A 1 120 ? -1.349 20.375 5.812 1 97.69 120 ASN A C 1
ATOM 909 O O . ASN A 1 120 ? -2.043 19.391 6.055 1 97.69 120 ASN A O 1
ATOM 913 N N . VAL A 1 121 ? -0.034 20.297 5.785 1 98.62 121 VAL A N 1
ATOM 914 C CA . VAL A 1 121 ? 0.62 19 5.977 1 98.62 121 VAL A CA 1
ATOM 915 C C . VAL A 1 121 ? 0.334 18.484 7.383 1 98.62 121 VAL A C 1
ATOM 917 O O . VAL A 1 121 ? 0.368 17.266 7.621 1 98.62 121 VAL A O 1
ATOM 920 N N . LEU A 1 122 ? -0.023 19.359 8.273 1 98.88 122 LEU A N 1
ATOM 921 C CA . LEU A 1 122 ? -0.283 19 9.664 1 98.88 122 LEU A CA 1
ATOM 922 C C . LEU A 1 122 ? -1.57 18.188 9.781 1 98.88 122 LEU A C 1
ATOM 924 O O . LEU A 1 122 ? -1.814 17.562 10.805 1 98.88 122 LEU A O 1
ATOM 928 N N . LYS A 1 123 ? -2.379 18.156 8.734 1 98.75 123 LYS A N 1
ATOM 929 C CA . LYS A 1 123 ? -3.574 17.312 8.727 1 98.75 123 LYS A CA 1
ATOM 930 C C . LYS A 1 123 ? -3.213 15.844 8.867 1 98.75 123 LYS A C 1
ATOM 932 O O . LYS A 1 123 ? -4.043 15.031 9.273 1 98.75 123 LYS A O 1
ATOM 937 N N . LEU A 1 124 ? -1.971 15.477 8.578 1 98.81 124 LEU A N 1
ATOM 938 C CA . LEU A 1 124 ? -1.479 14.133 8.859 1 98.81 124 LEU A CA 1
ATOM 939 C C . LEU A 1 124 ? -1.667 13.781 10.328 1 98.81 124 LEU A C 1
ATOM 941 O O . LEU A 1 124 ? -2.121 12.68 10.656 1 98.81 124 LEU A O 1
ATOM 945 N N . PHE A 1 125 ? -1.402 14.711 11.156 1 98.94 125 PHE A N 1
ATOM 946 C CA . PHE A 1 125 ? -1.434 14.422 12.586 1 98.94 125 PHE A CA 1
ATOM 947 C C . PHE A 1 125 ? -2.855 14.508 13.125 1 98.94 125 PHE A C 1
ATOM 949 O O . PHE A 1 125 ? -3.191 13.859 14.117 1 98.94 125 PHE A O 1
ATOM 956 N N . VAL A 1 126 ? -3.715 15.281 12.453 1 98.88 126 VAL A N 1
ATOM 957 C CA . VAL A 1 126 ? -5.141 15.227 12.766 1 98.88 126 VAL A CA 1
ATOM 958 C C . VAL A 1 126 ? -5.691 13.844 12.398 1 98.88 126 VAL A C 1
ATOM 960 O O . VAL A 1 126 ? -6.441 13.25 13.18 1 98.88 126 VAL A O 1
ATOM 963 N N . LEU A 1 127 ? -5.27 13.383 11.281 1 98.69 127 LEU A N 1
ATOM 964 C CA . LEU A 1 127 ? -5.668 12.062 10.805 1 98.69 127 LEU A CA 1
ATOM 965 C C . LEU A 1 127 ? -5.246 10.977 11.789 1 98.69 127 LEU A C 1
ATOM 967 O O . LEU A 1 127 ? -6.055 10.125 12.164 1 98.69 127 LEU A O 1
ATOM 971 N N . LEU A 1 128 ? -4.02 11.031 12.258 1 98.88 128 LEU A N 1
ATOM 972 C CA . LEU A 1 128 ? -3.518 10.055 13.219 1 98.88 128 LEU A CA 1
ATOM 973 C C . LEU A 1 128 ? -4.301 10.125 14.523 1 98.88 128 LEU A C 1
ATOM 975 O O . LEU A 1 128 ? -4.691 9.086 15.07 1 98.88 128 LEU A O 1
ATOM 979 N N . ALA A 1 129 ? -4.504 11.266 14.969 1 98.88 129 ALA A N 1
ATOM 980 C CA . ALA A 1 129 ? -5.207 11.453 16.234 1 98.88 129 ALA A CA 1
ATOM 981 C C . ALA A 1 129 ? -6.648 10.961 16.125 1 98.88 129 ALA A C 1
ATOM 983 O O . ALA A 1 129 ? -7.191 10.414 17.094 1 98.88 129 ALA A O 1
ATOM 984 N N . TYR A 1 130 ? -7.27 11.219 15.008 1 98.75 130 TYR A N 1
ATOM 985 C CA . TYR A 1 130 ? -8.625 10.727 14.797 1 98.75 130 TYR A CA 1
ATOM 986 C C . TYR A 1 130 ? -8.68 9.211 14.953 1 98.75 130 TYR A C 1
ATOM 988 O O . TYR A 1 130 ? -9.5 8.688 15.711 1 98.75 130 TYR A O 1
ATOM 996 N N . TYR A 1 131 ? -7.801 8.531 14.281 1 98.06 131 TYR A N 1
ATOM 997 C CA . TYR A 1 131 ? -7.824 7.074 14.328 1 98.06 131 TYR A CA 1
ATOM 998 C C . TYR A 1 131 ? -7.48 6.57 15.727 1 98.06 131 TYR A C 1
ATOM 1000 O O . TYR A 1 131 ? -8.023 5.566 16.188 1 98.06 131 TYR A O 1
ATOM 1008 N N . LYS A 1 132 ? -6.602 7.25 16.359 1 98.69 132 LYS A N 1
ATOM 1009 C CA . LYS A 1 132 ? -6.301 6.879 17.75 1 98.69 132 LYS A CA 1
ATOM 1010 C C . LYS A 1 132 ? -7.523 7.047 18.641 1 98.69 132 LYS A C 1
ATOM 1012 O O . LYS A 1 132 ? -7.832 6.172 19.453 1 98.69 132 LYS A O 1
ATOM 1017 N N . ALA A 1 133 ? -8.195 8.141 18.5 1 98.5 133 ALA A N 1
ATOM 1018 C CA . ALA A 1 133 ? -9.375 8.414 19.312 1 98.5 133 ALA A CA 1
ATOM 1019 C C . ALA A 1 133 ? -10.461 7.367 19.078 1 98.5 133 ALA A C 1
ATOM 1021 O O . ALA A 1 133 ? -11.148 6.961 20.016 1 98.5 133 ALA A O 1
ATOM 1022 N N . VAL A 1 134 ? -10.641 6.988 17.844 1 97.31 134 VAL A N 1
ATOM 1023 C CA . VAL A 1 134 ? -11.609 5.949 17.516 1 97.31 134 VAL A CA 1
ATOM 1024 C C . VAL A 1 134 ? -11.172 4.621 18.125 1 97.31 134 VAL A C 1
ATOM 1026 O O . VAL A 1 134 ? -11.984 3.912 18.734 1 97.31 134 VAL A O 1
ATOM 1029 N N . GLN A 1 135 ? -9.898 4.316 17.984 1 96.44 135 GLN A N 1
ATOM 1030 C CA . GLN A 1 135 ? -9.359 3.059 18.5 1 96.44 135 GLN A CA 1
ATOM 1031 C C . GLN A 1 135 ? -9.492 2.984 20.016 1 96.44 135 GLN A C 1
ATOM 1033 O O . GLN A 1 135 ? -9.82 1.93 20.562 1 96.44 135 GLN A O 1
ATOM 1038 N N . ASP A 1 136 ? -9.281 4.125 20.656 1 96.62 136 ASP A N 1
ATOM 1039 C CA . ASP A 1 136 ? -9.336 4.125 22.125 1 96.62 136 ASP A CA 1
ATOM 1040 C C . ASP A 1 136 ? -10.742 4.426 22.625 1 96.62 136 ASP A C 1
ATOM 1042 O O . ASP A 1 136 ? -10.961 4.57 23.828 1 96.62 136 ASP A O 1
ATOM 1046 N N . LYS A 1 137 ? -11.688 4.617 21.781 1 96.12 137 LYS A N 1
ATOM 1047 C CA . LYS A 1 137 ? -13.117 4.781 22.031 1 96.12 137 LYS A CA 1
ATOM 1048 C C . LYS A 1 137 ? -13.406 6.125 22.703 1 96.12 137 LYS A C 1
ATOM 1050 O O . LYS A 1 137 ? -14.406 6.273 23.406 1 96.12 137 LYS A O 1
ATOM 1055 N N . SER A 1 138 ? -12.461 6.977 22.547 1 96.62 138 SER A N 1
ATOM 1056 C CA . SER A 1 138 ? -12.727 8.32 23.047 1 96.62 138 SER A CA 1
ATOM 1057 C C . SER A 1 138 ? -13.539 9.133 22.047 1 96.62 138 SER A C 1
ATOM 1059 O O . SER A 1 138 ? -14.078 10.188 22.391 1 96.62 138 SER A O 1
ATOM 1061 N N . LEU A 1 139 ? -13.609 8.664 20.844 1 96.81 139 LEU A N 1
ATOM 1062 C CA . LEU A 1 139 ? -14.492 9.195 19.812 1 96.81 139 LEU A CA 1
ATOM 1063 C C . LEU A 1 139 ? -15.328 8.078 19.203 1 96.81 139 LEU A C 1
ATOM 1065 O O . LEU A 1 139 ? -14.789 7.07 18.75 1 96.81 139 LEU A O 1
ATOM 1069 N N . ASN A 1 140 ? -16.594 8.258 19.266 1 95.19 140 ASN A N 1
ATOM 1070 C CA . ASN A 1 140 ? -17.5 7.32 18.609 1 95.19 140 ASN A CA 1
ATOM 1071 C C . ASN A 1 140 ? -17.719 7.691 17.141 1 95.19 140 ASN A C 1
ATOM 1073 O O . ASN A 1 140 ? -18.531 8.57 16.844 1 95.19 140 ASN A O 1
ATOM 1077 N N . SER A 1 141 ? -17.141 6.961 16.281 1 92.94 141 SER A N 1
ATOM 1078 C CA . SER A 1 141 ? -17.156 7.281 14.859 1 92.94 141 SER A CA 1
ATOM 1079 C C . SER A 1 141 ? -18.5 6.934 14.227 1 92.94 141 SER A C 1
ATOM 1081 O O . SER A 1 141 ? -18.797 7.359 13.109 1 92.94 141 SER A O 1
ATOM 1083 N N . ALA A 1 142 ? -19.328 6.262 14.891 1 90.5 142 ALA A N 1
ATOM 1084 C CA . ALA A 1 142 ? -20.609 5.844 14.352 1 90.5 142 ALA A CA 1
ATOM 1085 C C . ALA A 1 142 ? -21.641 6.961 14.469 1 90.5 142 ALA A C 1
ATOM 1087 O O . ALA A 1 142 ? -22.672 6.945 13.781 1 90.5 142 ALA A O 1
ATOM 1088 N N . THR A 1 143 ? -21.438 7.848 15.391 1 94.5 143 THR A N 1
ATOM 1089 C CA . THR A 1 143 ? -22.344 8.977 15.562 1 94.5 143 THR A CA 1
ATOM 1090 C C 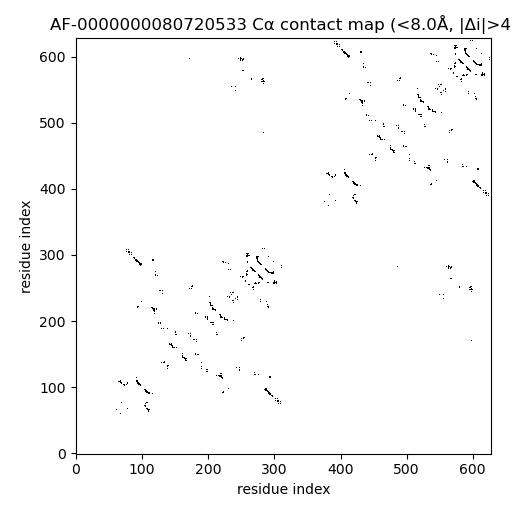. THR A 1 143 ? -21.969 10.125 14.641 1 94.5 143 THR A C 1
ATOM 1092 O O . THR A 1 143 ? -20.891 10.711 14.781 1 94.5 143 THR A O 1
ATOM 1095 N N . PRO A 1 144 ? -22.828 10.484 13.703 1 96.56 144 PRO A N 1
ATOM 1096 C CA . PRO A 1 144 ? -22.5 11.594 12.797 1 96.56 144 PRO A CA 1
ATOM 1097 C C . PRO A 1 144 ? -22.312 12.914 13.531 1 96.56 144 PRO A C 1
ATOM 1099 O O . PRO A 1 144 ? -22.75 13.062 14.68 1 96.56 144 PRO A O 1
ATOM 1102 N N . TYR A 1 145 ? -21.641 13.805 12.93 1 97.88 145 TYR A N 1
ATOM 1103 C CA . TYR A 1 145 ? -21.406 15.133 13.492 1 97.88 145 TYR A CA 1
ATOM 1104 C C . TYR A 1 145 ? -22.359 16.156 12.891 1 97.88 145 TYR A C 1
ATOM 1106 O O . TYR A 1 145 ? -22.406 16.312 11.664 1 97.88 145 TYR A O 1
ATOM 1114 N N . LYS A 1 146 ? -23.031 16.828 13.742 1 97.94 146 LYS A N 1
ATOM 1115 C CA . LYS A 1 146 ? -23.906 17.906 13.273 1 97.94 146 LYS A CA 1
ATOM 1116 C C . LYS A 1 146 ? -23.141 19.219 13.164 1 97.94 146 LYS A C 1
ATOM 1118 O O . LYS A 1 146 ? -22.672 19.75 14.172 1 97.94 146 LYS A O 1
ATOM 1123 N N . VAL A 1 147 ? -23.125 19.766 12.016 1 98.38 147 VAL A N 1
ATOM 1124 C CA . VAL A 1 147 ? -22.328 20.953 11.742 1 98.38 147 VAL A CA 1
ATOM 1125 C C . VAL A 1 147 ? -22.984 22.172 12.391 1 98.38 147 VAL A C 1
ATOM 1127 O O . VAL A 1 147 ? -24.203 22.359 12.289 1 98.38 147 VAL A O 1
ATOM 1130 N N . LYS A 1 148 ? -22.141 22.938 13.039 1 97.44 148 LYS A N 1
ATOM 1131 C CA . LYS A 1 148 ? -22.562 24.188 13.648 1 97.44 148 LYS A CA 1
ATOM 1132 C C . LYS A 1 148 ? -22.141 25.391 12.781 1 97.44 148 LYS A C 1
ATOM 1134 O O . LYS A 1 148 ? -21.219 25.281 11.969 1 97.44 148 LYS A O 1
ATOM 1139 N N . LEU A 1 149 ? -22.812 26.438 13.016 1 95.81 149 LEU A N 1
ATOM 1140 C CA . LEU A 1 149 ? -22.453 27.672 12.305 1 95.81 149 LEU A CA 1
ATOM 1141 C C . LEU A 1 149 ? -21.016 28.062 12.586 1 95.81 149 LEU A C 1
ATOM 1143 O O . LEU A 1 149 ? -20.312 28.531 11.688 1 95.81 149 LEU A O 1
ATOM 1147 N N . SER A 1 150 ? -20.547 27.875 13.812 1 95.62 150 SER A N 1
ATOM 1148 C CA . SER A 1 150 ? -19.203 28.25 14.242 1 95.62 150 SER A CA 1
ATOM 1149 C C . SER A 1 150 ? -18.141 27.406 13.555 1 95.62 150 SER A C 1
ATOM 1151 O O . SER A 1 150 ? -16.953 27.75 13.562 1 95.62 150 SER A O 1
ATOM 1153 N N . ASP A 1 151 ? -18.578 26.25 13 1 96.81 151 ASP A N 1
ATOM 1154 C CA . ASP A 1 151 ? -17.641 25.359 12.312 1 96.81 151 ASP A CA 1
ATOM 1155 C C . ASP A 1 151 ? -17.25 25.906 10.945 1 96.81 151 ASP A C 1
ATOM 1157 O O . ASP A 1 151 ? -16.25 25.484 10.359 1 96.81 151 ASP A O 1
ATOM 1161 N N . LEU A 1 152 ? -18.109 26.734 10.375 1 94.94 152 LEU A N 1
ATOM 1162 C CA . LEU A 1 152 ? -17.969 27.125 8.977 1 94.94 152 LEU A CA 1
ATOM 1163 C C . LEU A 1 152 ? -17.375 28.516 8.859 1 94.94 152 LEU A C 1
ATOM 1165 O O . LEU A 1 152 ? -18.031 29.438 8.375 1 94.94 152 LEU A O 1
ATOM 1169 N N . ASN A 1 153 ? -16.188 28.656 9.203 1 83.12 153 ASN A N 1
ATOM 1170 C CA . ASN A 1 153 ? -15.5 29.938 9.047 1 83.12 153 ASN A CA 1
ATOM 1171 C C . ASN A 1 153 ? -15.438 30.359 7.586 1 83.12 153 ASN A C 1
ATOM 1173 O O . ASN A 1 153 ? -14.742 29.734 6.781 1 83.12 153 ASN A O 1
ATOM 1177 N N . GLY A 1 154 ? -16.156 31.453 7.223 1 83.38 154 GLY A N 1
ATOM 1178 C CA . GLY A 1 154 ? -16.078 31.984 5.867 1 83.38 154 GLY A CA 1
ATOM 1179 C C . GLY A 1 154 ? -16.969 31.25 4.891 1 83.38 154 GLY A C 1
ATOM 1180 O O . GLY A 1 154 ? -16.844 31.406 3.676 1 83.38 154 GLY A O 1
ATOM 1181 N N . GLY A 1 155 ? -17.75 30.328 5.441 1 87 155 GLY A N 1
ATOM 1182 C CA . GLY A 1 155 ? -18.625 29.578 4.551 1 87 155 GLY A CA 1
ATOM 1183 C C . GLY A 1 155 ? -18.016 28.281 4.066 1 87 155 GLY A C 1
ATOM 1184 O O . GLY A 1 155 ? -16.844 27.984 4.328 1 87 155 GLY A O 1
ATOM 1185 N N . ASP A 1 156 ? -18.828 27.422 3.473 1 93.81 156 ASP A N 1
ATOM 1186 C CA . ASP A 1 156 ? -18.391 26.141 2.93 1 93.81 156 ASP A CA 1
ATOM 1187 C C . ASP A 1 156 ? -19.281 25.703 1.767 1 93.81 156 ASP A C 1
ATOM 1189 O O . ASP A 1 156 ? -20.516 25.844 1.83 1 93.81 156 ASP A O 1
ATOM 1193 N N . LYS A 1 157 ? -18.656 25.25 0.734 1 93.38 157 LYS A N 1
ATOM 1194 C CA . LYS A 1 157 ? -19.406 24.844 -0.449 1 93.38 157 LYS A CA 1
ATOM 1195 C C . LYS A 1 157 ? -20.125 23.516 -0.218 1 93.38 157 LYS A C 1
ATOM 1197 O O . LYS A 1 157 ? -21.141 23.234 -0.866 1 93.38 157 LYS A O 1
ATOM 1202 N N . VAL A 1 158 ? -19.641 22.719 0.709 1 95.75 158 VAL A N 1
ATOM 1203 C CA . VAL A 1 158 ? -20.156 21.359 0.856 1 95.75 158 VAL A CA 1
ATOM 1204 C C . VAL A 1 158 ? -20.844 21.203 2.205 1 95.75 158 VAL A C 1
ATOM 1206 O O . VAL A 1 158 ? -22 20.766 2.271 1 95.75 158 VAL A O 1
ATOM 1209 N N . LEU A 1 159 ? -20.281 21.641 3.242 1 97.62 159 LEU A N 1
ATOM 1210 C CA . LEU A 1 159 ? -20.812 21.516 4.59 1 97.62 159 LEU A CA 1
ATOM 1211 C C . LEU A 1 159 ? -21.875 22.578 4.855 1 97.62 159 LEU A C 1
ATOM 1213 O O . LEU A 1 159 ? -21.688 23.75 4.539 1 97.62 159 LEU A O 1
ATOM 1217 N N . LYS A 1 160 ? -22.969 22.125 5.43 1 97.19 160 LYS A N 1
ATOM 1218 C CA . LYS A 1 160 ? -24.078 23.031 5.734 1 97.19 160 LYS A CA 1
ATOM 1219 C C . LYS A 1 160 ? -24.438 22.984 7.219 1 97.19 160 LYS A C 1
ATOM 1221 O O . LYS A 1 160 ? -24.438 21.906 7.832 1 97.19 160 LYS A O 1
ATOM 1226 N N . THR A 1 161 ? -24.797 24.141 7.652 1 96.75 161 THR A N 1
ATOM 1227 C CA . THR A 1 161 ? -25.188 24.266 9.055 1 96.75 161 THR A CA 1
ATOM 1228 C C . THR A 1 161 ? -26.391 23.375 9.359 1 96.75 161 THR A C 1
ATOM 1230 O O . THR A 1 161 ? -27.312 23.281 8.555 1 96.75 161 THR A O 1
ATOM 1233 N N . ASP A 1 162 ? -26.312 22.625 10.469 1 96.81 162 ASP A N 1
ATOM 1234 C CA . ASP A 1 162 ? -27.391 21.828 11.055 1 96.81 162 ASP A CA 1
ATOM 1235 C C . ASP A 1 162 ? -27.547 20.5 10.32 1 96.81 162 ASP A C 1
ATOM 1237 O O . ASP A 1 162 ? -28.453 19.719 10.633 1 96.81 162 ASP A O 1
ATOM 1241 N N . MET A 1 163 ? -26.703 20.25 9.406 1 97.69 163 MET A N 1
ATOM 1242 C CA . MET A 1 163 ? -26.688 18.953 8.742 1 97.69 163 MET A CA 1
ATOM 1243 C C . MET A 1 163 ? -25.688 18.016 9.422 1 97.69 163 MET A C 1
ATOM 1245 O O . MET A 1 163 ? -24.625 18.453 9.867 1 97.69 163 MET A O 1
ATOM 1249 N N . ALA A 1 164 ? -26.062 16.75 9.469 1 97.88 164 ALA A N 1
ATOM 1250 C CA . ALA A 1 164 ? -25.203 15.727 10.07 1 97.88 164 ALA A CA 1
ATOM 1251 C C . ALA A 1 164 ? -24.391 14.992 9 1 97.88 164 ALA A C 1
ATOM 1253 O O . ALA A 1 164 ? -24.922 14.641 7.949 1 97.88 164 ALA A O 1
ATOM 1254 N N . TYR A 1 165 ? -23.109 14.852 9.211 1 97.31 165 TYR A N 1
ATOM 1255 C CA . TYR A 1 165 ? -22.203 14.125 8.32 1 97.31 165 TYR A CA 1
ATOM 1256 C C . TYR A 1 165 ? -21.453 13.047 9.078 1 97.31 165 TYR A C 1
ATOM 1258 O O . TYR A 1 165 ? -21.078 13.234 10.242 1 97.31 165 TYR A O 1
ATOM 1266 N N . SER A 1 166 ? -21.188 11.906 8.461 1 95 166 SER A N 1
ATOM 1267 C CA . SER A 1 166 ? -20.344 10.867 9.039 1 95 166 SER A CA 1
ATOM 1268 C C . SER A 1 166 ? -18.891 11.336 9.141 1 95 166 SER A C 1
ATOM 1270 O O . SER A 1 166 ? -18.453 12.195 8.375 1 95 166 SER A O 1
ATOM 1272 N N . TYR A 1 167 ? -18.172 10.742 10.039 1 95.06 167 TYR A N 1
ATOM 1273 C CA . TYR A 1 167 ? -16.75 11.062 10.148 1 95.06 167 TYR A CA 1
ATOM 1274 C C . TYR A 1 167 ? -15.984 10.547 8.93 1 95.06 167 TYR A C 1
ATOM 1276 O O . TYR A 1 167 ? -15 11.156 8.508 1 95.06 167 TYR A O 1
ATOM 1284 N N . THR A 1 168 ? -16.453 9.484 8.352 1 90.31 168 THR A N 1
ATOM 1285 C CA . THR A 1 168 ? -15.859 9.008 7.105 1 90.31 168 THR A CA 1
ATOM 1286 C C . THR A 1 168 ? -15.93 10.078 6.023 1 90.31 168 THR A C 1
ATOM 1288 O O . THR A 1 168 ? -14.961 10.297 5.293 1 90.31 168 THR A O 1
ATOM 1291 N N . TYR A 1 169 ? -17.047 10.742 5.957 1 92.94 169 TYR A N 1
ATOM 1292 C CA . TYR A 1 169 ? -17.203 11.797 4.965 1 92.94 169 TYR A CA 1
ATOM 1293 C C . TYR A 1 169 ? -16.344 13 5.305 1 92.94 169 TYR A C 1
ATOM 1295 O O . TYR A 1 169 ? -15.727 13.602 4.418 1 92.94 169 TYR A O 1
ATOM 1303 N N . LEU A 1 170 ? -16.281 13.367 6.566 1 97.06 170 LEU A N 1
ATOM 1304 C CA . LEU A 1 170 ? -15.461 14.492 6.992 1 97.06 170 LEU A CA 1
ATOM 1305 C C . LEU A 1 170 ? -13.984 14.227 6.703 1 97.06 170 LEU A C 1
ATOM 1307 O O . LEU A 1 170 ? -13.258 15.133 6.277 1 97.06 170 LEU A O 1
ATOM 1311 N N . LEU A 1 171 ? -13.555 12.984 6.91 1 96.06 171 LEU A N 1
ATOM 1312 C CA . LEU A 1 171 ? -12.18 12.625 6.594 1 96.06 171 LEU A CA 1
ATOM 1313 C C . LEU A 1 171 ? -11.914 12.75 5.098 1 96.06 171 LEU A C 1
ATOM 1315 O O . LEU A 1 171 ? -10.859 13.242 4.688 1 96.06 171 LEU A O 1
ATOM 1319 N N . ASP A 1 172 ? -12.859 12.328 4.344 1 93.38 172 ASP A N 1
ATOM 1320 C CA . ASP A 1 172 ? -12.727 12.445 2.895 1 93.38 172 ASP A CA 1
ATOM 1321 C C . ASP A 1 172 ? -12.609 13.898 2.463 1 93.38 172 ASP A C 1
ATOM 1323 O O . ASP A 1 172 ? -11.773 14.242 1.622 1 93.38 172 ASP A O 1
ATOM 1327 N N . LEU A 1 173 ? -13.477 14.719 3.02 1 96 173 LEU A N 1
ATOM 1328 C CA . LEU A 1 173 ? -13.43 16.141 2.721 1 96 173 LEU A CA 1
ATOM 1329 C C . LEU A 1 173 ? -12.07 16.734 3.105 1 96 173 LEU A C 1
ATOM 1331 O O . LEU A 1 173 ? -11.484 17.5 2.34 1 96 173 LEU A O 1
ATOM 1335 N N . MET A 1 174 ? -11.562 16.344 4.273 1 97.44 174 MET A N 1
ATOM 1336 C CA . MET A 1 174 ? -10.281 16.844 4.762 1 97.44 174 MET A CA 1
ATOM 1337 C C . MET A 1 174 ? -9.141 16.406 3.848 1 97.44 174 MET A C 1
ATOM 1339 O O . MET A 1 174 ? -8.281 17.219 3.486 1 97.44 174 MET A O 1
ATOM 1343 N N . MET A 1 175 ? -9.156 15.156 3.463 1 96.19 175 MET A N 1
ATOM 1344 C CA . MET A 1 175 ? -8.008 14.586 2.756 1 96.19 175 MET A CA 1
ATOM 1345 C C . MET A 1 175 ? -8.125 14.82 1.254 1 96.19 175 MET A C 1
ATOM 1347 O O . MET A 1 175 ? -7.25 15.453 0.653 1 96.19 175 MET A O 1
ATOM 1351 N N . ARG A 1 176 ? -9.172 14.453 0.637 1 92.06 176 ARG A N 1
ATOM 1352 C CA . ARG A 1 176 ? -9.297 14.469 -0.816 1 92.06 176 ARG A CA 1
ATOM 1353 C C . ARG A 1 176 ? -9.648 15.859 -1.322 1 92.06 176 ARG A C 1
ATOM 1355 O O . ARG A 1 176 ? -9.148 16.297 -2.363 1 92.06 176 ARG A O 1
ATOM 1362 N N . GLN A 1 177 ? -10.508 16.562 -0.568 1 92.12 177 GLN A N 1
ATOM 1363 C CA . GLN A 1 177 ? -10.953 17.875 -1.026 1 92.12 177 GLN A CA 1
ATOM 1364 C C . GLN A 1 177 ? -10.227 18.984 -0.278 1 92.12 177 GLN A C 1
ATOM 1366 O O . GLN A 1 177 ? -10.508 20.172 -0.489 1 92.12 177 GLN A O 1
ATOM 1371 N N . GLN A 1 178 ? -9.406 18.641 0.643 1 94.06 178 GLN A N 1
ATOM 1372 C CA . GLN A 1 178 ? -8.594 19.594 1.405 1 94.06 178 GLN A CA 1
ATOM 1373 C C . GLN A 1 178 ? -9.469 20.641 2.088 1 94.06 178 GLN A C 1
ATOM 1375 O O . GLN A 1 178 ? -9.148 21.828 2.08 1 94.06 178 GLN A O 1
ATOM 1380 N N . ASN A 1 179 ? -10.594 20.234 2.492 1 96.38 179 ASN A N 1
ATOM 1381 C CA . ASN A 1 179 ? -11.547 21.109 3.162 1 96.38 179 ASN A CA 1
ATOM 1382 C C . ASN A 1 179 ? -11.078 21.469 4.57 1 96.38 179 ASN A C 1
ATOM 1384 O O . ASN A 1 179 ? -11.062 20.625 5.461 1 96.38 179 ASN A O 1
ATOM 1388 N N . ASN A 1 180 ? -10.805 22.766 4.746 1 97.38 180 ASN A N 1
ATOM 1389 C CA . ASN A 1 180 ? -10.266 23.234 6.016 1 97.38 180 ASN A CA 1
ATOM 1390 C C . ASN A 1 180 ? -11.32 23.188 7.121 1 97.38 180 ASN A C 1
ATOM 1392 O O . ASN A 1 180 ? -11 22.938 8.281 1 97.38 180 ASN A O 1
ATOM 1396 N N . ASN A 1 181 ? -12.531 23.406 6.762 1 98.12 181 ASN A N 1
ATOM 1397 C CA . ASN A 1 181 ? -13.586 23.344 7.77 1 98.12 181 ASN A CA 1
ATOM 1398 C C . ASN A 1 181 ? -13.75 21.922 8.312 1 98.12 181 ASN A C 1
ATOM 1400 O O . ASN A 1 181 ? -13.891 21.734 9.523 1 98.12 181 ASN A O 1
ATOM 1404 N N . ALA A 1 182 ? -13.695 20.938 7.438 1 98.38 182 ALA A N 1
ATOM 1405 C CA . ALA A 1 182 ? -13.766 19.547 7.879 1 98.38 182 ALA A CA 1
ATOM 1406 C C . ALA A 1 182 ? -12.594 19.203 8.797 1 98.38 182 ALA A C 1
ATOM 1408 O O . ALA A 1 182 ? -12.773 18.547 9.82 1 98.38 182 ALA A O 1
ATOM 1409 N N . ALA A 1 183 ? -11.414 19.672 8.43 1 98.56 183 ALA A N 1
ATOM 1410 C CA . ALA A 1 183 ? -10.234 19.438 9.266 1 98.56 183 ALA A CA 1
ATOM 1411 C C . ALA A 1 183 ? -10.414 20.062 10.648 1 98.56 183 ALA A C 1
ATOM 1413 O O . ALA A 1 183 ? -10.102 19.438 11.664 1 98.56 183 ALA A O 1
ATOM 1414 N N . ASN A 1 184 ? -10.922 21.266 10.648 1 98.44 184 ASN A N 1
ATOM 1415 C CA . ASN A 1 184 ? -11.109 21.984 11.914 1 98.44 184 ASN A CA 1
ATOM 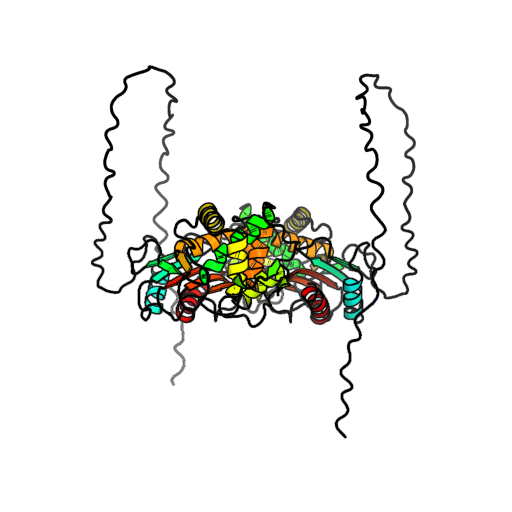1416 C C . ASN A 1 184 ? -12.18 21.312 12.773 1 98.44 184 ASN A C 1
ATOM 1418 O O . ASN A 1 184 ? -12.078 21.297 14 1 98.44 184 ASN A O 1
ATOM 1422 N N . ILE A 1 185 ? -13.219 20.797 12.141 1 98.44 185 ILE A N 1
ATOM 1423 C CA . ILE A 1 185 ? -14.25 20.062 12.875 1 98.44 185 ILE A CA 1
ATOM 1424 C C . ILE A 1 185 ? -13.625 18.875 13.609 1 98.44 185 ILE A C 1
ATOM 1426 O O . ILE A 1 185 ? -13.836 18.703 14.805 1 98.44 185 ILE A O 1
ATOM 1430 N N . ILE A 1 186 ? -12.805 18.141 12.906 1 98.56 186 ILE A N 1
ATOM 1431 C CA . ILE A 1 186 ? -12.18 16.953 13.5 1 98.56 186 ILE A CA 1
ATOM 1432 C C . ILE A 1 186 ? -11.172 17.391 14.562 1 98.56 186 ILE A C 1
ATOM 1434 O O . ILE A 1 186 ? -11.141 16.844 15.664 1 98.56 186 ILE A O 1
ATOM 1438 N N . LEU A 1 187 ? -10.391 18.406 14.273 1 98.69 187 LEU A N 1
ATOM 1439 C CA . LEU A 1 187 ? -9.391 18.938 15.195 1 98.69 187 LEU A CA 1
ATOM 1440 C C . LEU A 1 187 ? -10.047 19.391 16.5 1 98.69 187 LEU A C 1
ATOM 1442 O O . LEU A 1 187 ? -9.586 19.047 17.594 1 98.69 187 LEU A O 1
ATOM 1446 N N . ASN A 1 188 ? -11.078 20.094 16.375 1 97.25 188 ASN A N 1
ATOM 1447 C CA . ASN A 1 188 ? -11.742 20.656 17.547 1 97.25 188 ASN A CA 1
ATOM 1448 C C . ASN A 1 188 ? -12.492 19.594 18.344 1 97.25 188 ASN A C 1
ATOM 1450 O O . ASN A 1 188 ? -12.594 19.672 19.562 1 97.25 188 ASN A O 1
ATOM 1454 N N . LYS A 1 189 ? -13.008 18.656 17.609 1 97.5 189 LYS A N 1
ATOM 1455 C CA . LYS A 1 189 ? -13.672 17.547 18.281 1 97.5 189 LYS A CA 1
ATOM 1456 C C . LYS A 1 189 ? -12.695 16.781 19.156 1 97.5 189 LYS A C 1
ATOM 1458 O O . LYS A 1 189 ? -13.031 16.391 20.281 1 97.5 189 LYS A O 1
ATOM 1463 N N . ILE A 1 190 ? -11.492 16.562 18.703 1 98.06 190 ILE A N 1
ATOM 1464 C CA . ILE A 1 190 ? -10.477 15.82 19.438 1 98.06 190 ILE A CA 1
ATOM 1465 C C . ILE A 1 190 ? -9.797 16.75 20.453 1 98.06 190 ILE A C 1
ATOM 1467 O O . ILE A 1 190 ? -9.516 16.344 21.578 1 98.06 190 ILE A O 1
ATOM 1471 N N . GLY A 1 191 ? -9.547 17.953 20.062 1 98 191 GLY A N 1
ATOM 1472 C CA . GLY A 1 191 ? -8.797 18.906 20.844 1 98 191 GLY A CA 1
ATOM 1473 C C . GLY A 1 191 ? -7.344 19.016 20.438 1 98 191 GLY A C 1
ATOM 1474 O O . GLY A 1 191 ? -6.652 18 20.297 1 98 191 GLY A O 1
ATOM 1475 N N . LYS A 1 192 ? -6.895 20.234 20.297 1 98.12 192 LYS A N 1
ATOM 1476 C CA . LYS A 1 192 ? -5.535 20.5 19.828 1 98.12 192 LYS A CA 1
ATOM 1477 C C . LYS A 1 192 ? -4.508 19.875 20.766 1 98.12 192 LYS A C 1
ATOM 1479 O O . LYS A 1 192 ? -3.512 19.312 20.312 1 98.12 192 LYS A O 1
ATOM 1484 N N . GLU A 1 193 ? -4.75 19.938 22.031 1 98.25 193 GLU A N 1
ATOM 1485 C CA . GLU A 1 193 ? -3.816 19.391 23 1 98.25 193 GLU A CA 1
ATOM 1486 C C . GLU A 1 193 ? -3.652 17.875 22.828 1 98.25 193 GLU A C 1
ATOM 1488 O O . GLU A 1 193 ? -2.535 17.359 22.859 1 98.25 193 GLU A O 1
ATOM 1493 N N . LYS A 1 194 ? -4.742 17.297 22.641 1 98.38 194 LYS A N 1
ATOM 1494 C CA . LYS A 1 194 ? -4.703 15.844 22.453 1 98.38 194 LYS A CA 1
ATOM 1495 C C . LYS A 1 194 ? -4.004 15.469 21.156 1 98.38 194 LYS A C 1
ATOM 1497 O O . LYS A 1 194 ? -3.27 14.484 21.109 1 98.38 194 LYS A O 1
ATOM 1502 N N . VAL A 1 195 ? -4.23 16.203 20.094 1 98.81 195 VAL A N 1
ATOM 1503 C CA . VAL A 1 195 ? -3.559 15.953 18.828 1 98.81 195 VAL A CA 1
ATOM 1504 C C . VAL A 1 195 ? -2.051 16.109 19 1 98.81 195 VAL A C 1
ATOM 1506 O O . VAL A 1 195 ? -1.274 15.273 18.531 1 98.81 195 VAL A O 1
ATOM 1509 N N . ASN A 1 196 ? -1.665 17.172 19.719 1 98.88 196 ASN A N 1
ATOM 1510 C CA . ASN A 1 196 ? -0.245 17.406 19.953 1 98.88 196 ASN A CA 1
ATOM 1511 C C . ASN A 1 196 ? 0.373 16.312 20.812 1 98.88 196 ASN A C 1
ATOM 1513 O O . ASN A 1 196 ? 1.508 15.898 20.578 1 98.88 196 ASN A O 1
ATOM 1517 N N . GLN A 1 197 ? -0.35 15.867 21.766 1 98.62 197 GLN A N 1
ATOM 1518 C CA . GLN A 1 197 ? 0.115 14.766 22.609 1 98.62 197 GLN A CA 1
ATOM 1519 C C . GLN A 1 197 ? 0.297 13.492 21.781 1 98.62 197 GLN A C 1
ATOM 1521 O O . GLN A 1 197 ? 1.272 12.766 21.969 1 98.62 197 GLN A O 1
ATOM 1526 N N . THR A 1 198 ? -0.614 13.281 20.922 1 98.56 198 THR A N 1
ATOM 1527 C CA . THR A 1 198 ? -0.543 12.125 20.031 1 98.56 198 THR A CA 1
ATOM 1528 C C . THR A 1 198 ? 0.691 12.203 19.141 1 98.56 198 THR A C 1
ATOM 1530 O O . THR A 1 198 ? 1.404 11.211 18.969 1 98.56 198 THR A O 1
ATOM 1533 N N . ALA A 1 199 ? 0.915 13.359 18.531 1 98.75 199 ALA A N 1
ATOM 1534 C CA . ALA A 1 199 ? 2.102 13.555 17.703 1 98.75 199 ALA A CA 1
ATOM 1535 C C . ALA A 1 199 ? 3.373 13.219 18.484 1 98.75 199 ALA A C 1
ATOM 1537 O O . ALA A 1 199 ? 4.234 12.484 17.984 1 98.75 199 ALA A O 1
ATOM 1538 N N . LYS A 1 200 ? 3.451 13.672 19.672 1 98.56 200 LYS A N 1
ATOM 1539 C CA . LYS A 1 200 ? 4.613 13.422 20.516 1 98.56 200 LYS A CA 1
ATOM 1540 C C . LYS A 1 200 ? 4.746 11.945 20.859 1 98.56 200 LYS A C 1
ATOM 1542 O O . LYS A 1 200 ? 5.848 11.391 20.844 1 98.56 200 LYS A O 1
ATOM 1547 N N . GLU A 1 201 ? 3.635 11.359 21.156 1 98.31 201 GLU A N 1
ATOM 1548 C CA . GLU A 1 201 ? 3.615 9.938 21.469 1 98.31 201 GLU A CA 1
ATOM 1549 C C . GLU A 1 201 ? 4.16 9.102 20.328 1 98.31 201 GLU A C 1
ATOM 1551 O O . GLU A 1 201 ? 4.809 8.078 20.547 1 98.31 201 GLU A O 1
ATOM 1556 N N . PHE A 1 202 ? 3.939 9.594 19.156 1 98.31 202 PHE A N 1
ATOM 1557 C CA . PHE A 1 202 ? 4.352 8.828 17.984 1 98.31 202 PHE A CA 1
ATOM 1558 C C . PHE A 1 202 ? 5.734 9.258 17.516 1 98.31 202 PHE A C 1
ATOM 1560 O O . PHE A 1 202 ? 6.203 8.82 16.469 1 98.31 202 PHE A O 1
ATOM 1567 N N . GLY A 1 203 ? 6.402 10.148 18.219 1 98.12 203 GLY A N 1
ATOM 1568 C CA . GLY A 1 203 ? 7.797 10.484 17.969 1 98.12 203 GLY A CA 1
ATOM 1569 C C . GLY A 1 203 ? 7.973 11.758 17.172 1 98.12 203 GLY A C 1
ATOM 1570 O O . GLY A 1 203 ? 9.078 12.086 16.75 1 98.12 203 GLY A O 1
ATOM 1571 N N . ALA A 1 204 ? 6.871 12.461 16.969 1 98.81 204 ALA A N 1
ATOM 1572 C CA . ALA A 1 204 ? 6.945 13.727 16.25 1 98.81 204 ALA A CA 1
ATOM 1573 C C . ALA A 1 204 ? 7.051 14.898 17.219 1 98.81 204 ALA A C 1
ATOM 1575 O O . ALA A 1 204 ? 6.172 15.766 17.266 1 98.81 204 ALA A O 1
ATOM 1576 N N . GLY A 1 205 ? 8.227 14.984 17.844 1 98.56 205 GLY A N 1
ATOM 1577 C CA . GLY A 1 205 ? 8.422 15.938 18.938 1 98.56 205 GLY A CA 1
ATOM 1578 C C . GLY A 1 205 ? 8.562 17.375 18.453 1 98.56 205 GLY A C 1
ATOM 1579 O O . GLY A 1 205 ? 8.406 18.312 19.234 1 98.56 205 GLY A O 1
ATOM 1580 N N . ASN A 1 206 ? 8.867 17.562 17.203 1 98.81 206 ASN A N 1
ATOM 1581 C CA . ASN A 1 206 ? 9.016 18.906 16.625 1 98.81 206 ASN A CA 1
ATOM 1582 C C . ASN A 1 206 ? 7.727 19.391 15.977 1 98.81 206 ASN A C 1
ATOM 1584 O O . ASN A 1 206 ? 7.723 20.391 15.273 1 98.81 206 ASN A O 1
ATOM 1588 N N . THR A 1 207 ? 6.598 18.656 16.219 1 98.94 207 THR A N 1
ATOM 1589 C CA . THR A 1 207 ? 5.316 18.953 15.586 1 98.94 207 THR A CA 1
ATOM 1590 C C . THR A 1 207 ? 4.328 19.5 16.625 1 98.94 207 THR A C 1
ATOM 1592 O O . THR A 1 207 ? 4.199 18.953 17.719 1 98.94 207 THR A O 1
ATOM 1595 N N . GLU A 1 208 ? 3.703 20.609 16.281 1 98.81 208 GLU A N 1
ATOM 1596 C CA . GLU A 1 208 ? 2.672 21.203 17.125 1 98.81 208 GLU A CA 1
ATOM 1597 C C . GLU A 1 208 ? 1.639 21.953 16.281 1 98.81 208 GLU A C 1
ATOM 1599 O O . GLU A 1 208 ? 1.995 22.766 15.43 1 98.81 208 GLU A O 1
ATOM 1604 N N . ILE A 1 209 ? 0.402 21.656 16.578 1 98.81 209 ILE A N 1
ATOM 1605 C CA . ILE A 1 209 ? -0.701 22.406 15.992 1 98.81 209 ILE A CA 1
ATOM 1606 C C . ILE A 1 209 ? -1.186 23.469 16.984 1 98.81 209 ILE A C 1
ATOM 1608 O O . ILE A 1 209 ? -1.562 23.125 18.109 1 98.81 209 ILE A O 1
ATOM 1612 N N . THR A 1 210 ? -1.122 24.734 16.594 1 98.31 210 THR A N 1
ATOM 1613 C CA . THR A 1 210 ? -1.447 25.812 17.516 1 98.31 210 THR A CA 1
ATOM 1614 C C . THR A 1 210 ? -2.695 26.562 17.047 1 98.31 210 THR A C 1
ATOM 1616 O O . THR A 1 210 ? -3.363 27.219 17.844 1 98.31 210 THR A O 1
ATOM 1619 N N . ASP A 1 211 ? -2.998 26.453 15.742 1 97.69 211 ASP A N 1
ATOM 1620 C CA . ASP A 1 211 ? -4.094 27.219 15.156 1 97.69 211 ASP A CA 1
ATOM 1621 C C . ASP A 1 211 ? -4.965 26.328 14.266 1 97.69 211 ASP A C 1
ATOM 1623 O O . ASP A 1 211 ? -4.562 25.219 13.891 1 97.69 211 ASP A O 1
ATOM 1627 N N . ASN A 1 212 ? -6.176 26.875 14 1 96.88 212 ASN A N 1
ATOM 1628 C CA . ASN A 1 212 ? -7.035 26.219 13.023 1 96.88 212 ASN A CA 1
ATOM 1629 C C . ASN A 1 212 ? -6.469 26.328 11.609 1 96.88 212 ASN A C 1
ATOM 1631 O O . ASN A 1 212 ? -5.66 27.219 11.328 1 96.88 212 ASN A O 1
ATOM 1635 N N . PHE A 1 213 ? -6.902 25.375 10.797 1 97.38 213 PHE A N 1
ATOM 1636 C CA . PHE A 1 213 ? -6.531 25.438 9.391 1 97.38 213 PHE A CA 1
ATOM 1637 C C . PHE A 1 213 ? -7.297 26.531 8.664 1 97.38 213 PHE A C 1
ATOM 1639 O O . PHE A 1 213 ? -8.375 26.938 9.102 1 97.38 213 PHE A O 1
ATOM 1646 N N . GLY A 1 214 ? -6.734 26.984 7.543 1 93 214 GLY A N 1
ATOM 1647 C CA . GLY A 1 214 ? -7.363 28.031 6.754 1 93 214 GLY A CA 1
ATOM 1648 C C . GLY A 1 214 ? -6.488 29.266 6.582 1 93 214 GLY A C 1
ATOM 1649 O O . GLY A 1 214 ? -6.766 30.125 5.742 1 93 214 GLY A O 1
ATOM 1650 N N . LYS A 1 215 ? -5.461 29.328 7.352 1 89.69 215 LYS A N 1
ATOM 1651 C CA . LYS A 1 215 ? -4.422 30.359 7.199 1 89.69 215 LYS A CA 1
ATOM 1652 C C . LYS A 1 215 ? -3.156 29.766 6.59 1 89.69 215 LYS A C 1
ATOM 1654 O O . LYS A 1 215 ? -3.145 28.609 6.172 1 89.69 215 LYS A O 1
ATOM 1659 N N . ASP A 1 216 ? -2.195 30.578 6.445 1 91.38 216 ASP A N 1
ATOM 1660 C CA . ASP A 1 216 ? -0.95 30.125 5.836 1 91.38 216 ASP A CA 1
ATOM 1661 C C . ASP A 1 216 ? -0.319 29 6.652 1 91.38 216 ASP A C 1
ATOM 1663 O O . ASP A 1 216 ? 0.252 28.062 6.09 1 91.38 216 ASP A O 1
ATOM 1667 N N . PHE A 1 217 ? -0.393 29.203 7.969 1 97.44 217 PHE A N 1
ATOM 1668 C CA . PHE A 1 217 ? 0.18 28.203 8.867 1 97.44 217 PHE A CA 1
ATOM 1669 C C . PHE A 1 217 ? -0.788 27.875 9.992 1 97.44 217 PHE A C 1
ATOM 1671 O O . PHE A 1 217 ? -1.572 28.719 10.414 1 97.44 217 PHE A O 1
ATOM 1678 N N . ALA A 1 218 ? -0.701 26.609 10.43 1 98.31 218 ALA A N 1
ATOM 1679 C CA . ALA A 1 218 ? -1.52 26.156 11.555 1 98.31 218 ALA A CA 1
ATOM 1680 C C . ALA A 1 218 ? -0.647 25.703 12.719 1 98.31 218 ALA A C 1
ATOM 1682 O O . ALA A 1 218 ? -1.158 25.359 13.789 1 98.31 218 ALA A O 1
ATOM 1683 N N . GLY A 1 219 ? 0.674 25.656 12.547 1 98.69 219 GLY A N 1
ATOM 1684 C CA . GLY A 1 219 ? 1.627 25.188 13.547 1 98.69 219 GLY A CA 1
ATOM 1685 C C . GLY A 1 219 ? 3.025 25 12.992 1 98.69 219 GLY A C 1
ATOM 1686 O O . GLY A 1 219 ? 3.518 25.844 12.234 1 98.69 219 GLY A O 1
ATOM 1687 N N . LYS A 1 220 ? 3.662 23.969 13.555 1 98.88 220 LYS A N 1
ATOM 1688 C CA . LYS A 1 220 ? 5.043 23.688 13.164 1 98.88 220 LYS A CA 1
ATOM 1689 C C . LYS A 1 220 ? 5.285 22.188 13.008 1 98.88 220 LYS A C 1
ATOM 1691 O O . LYS A 1 220 ? 4.578 21.375 13.609 1 98.88 220 LYS A O 1
ATOM 1696 N N . THR A 1 221 ? 6.23 21.875 12.188 1 98.88 221 THR A N 1
ATOM 1697 C CA . THR A 1 221 ? 6.734 20.516 12.062 1 98.88 221 THR A CA 1
ATOM 1698 C C . THR A 1 221 ? 8.141 20.5 11.469 1 98.88 221 THR A C 1
ATOM 1700 O O . THR A 1 221 ? 8.758 21.547 11.312 1 98.88 221 THR A O 1
ATOM 1703 N N . SER A 1 222 ? 8.711 19.312 11.312 1 98.94 222 SER A N 1
ATOM 1704 C CA . SER A 1 222 ? 10.008 19.125 10.68 1 98.94 222 SER A CA 1
ATOM 1705 C C . SER A 1 222 ? 9.961 18.016 9.641 1 98.94 222 SER A C 1
ATOM 1707 O O . SER A 1 222 ? 9.102 17.125 9.711 1 98.94 222 SER A O 1
ATOM 1709 N N . SER A 1 223 ? 10.875 18.156 8.672 1 98.88 223 SER A N 1
ATOM 1710 C CA . SER A 1 223 ? 10.953 17.094 7.684 1 98.88 223 SER A CA 1
ATOM 1711 C C . SER A 1 223 ? 11.297 15.758 8.336 1 98.88 223 SER A C 1
ATOM 1713 O O . SER A 1 223 ? 10.82 14.703 7.902 1 98.88 223 SER A O 1
ATOM 1715 N N . GLY A 1 224 ? 12.062 15.852 9.375 1 98.62 224 GLY A N 1
ATOM 1716 C CA . GLY A 1 224 ? 12.383 14.648 10.133 1 98.62 224 GLY A CA 1
ATOM 1717 C C . GLY A 1 224 ? 11.164 13.992 10.758 1 98.62 224 GLY A C 1
ATOM 1718 O O . GLY A 1 224 ? 11 12.781 10.672 1 98.62 224 GLY A O 1
ATOM 1719 N N . ASP A 1 225 ? 10.312 14.789 11.43 1 98.94 225 ASP A N 1
ATOM 1720 C CA . ASP A 1 225 ? 9.094 14.258 12.031 1 98.94 225 ASP A CA 1
ATOM 1721 C C . ASP A 1 225 ? 8.195 13.609 10.969 1 98.94 225 ASP A C 1
ATOM 1723 O O . ASP A 1 225 ? 7.617 12.547 11.203 1 98.94 225 ASP A O 1
ATOM 1727 N N . LEU A 1 226 ? 8.109 14.258 9.836 1 98.94 226 LEU A N 1
ATOM 1728 C CA . LEU A 1 226 ? 7.234 13.766 8.773 1 98.94 226 LEU A CA 1
ATOM 1729 C C . LEU A 1 226 ? 7.734 12.43 8.234 1 98.94 226 LEU A C 1
ATOM 1731 O O . LEU A 1 226 ? 6.969 11.461 8.148 1 98.94 226 LEU A O 1
ATOM 1735 N N . VAL A 1 227 ? 9.031 12.266 7.945 1 98.75 227 VAL A N 1
ATOM 1736 C CA . VAL A 1 227 ? 9.539 11.023 7.371 1 98.75 227 VAL A CA 1
ATOM 1737 C C . VAL A 1 227 ? 9.477 9.914 8.414 1 98.75 227 VAL A C 1
ATOM 1739 O O . VAL A 1 227 ? 9.219 8.75 8.078 1 98.75 227 VAL A O 1
ATOM 1742 N N . ASN A 1 228 ? 9.742 10.289 9.641 1 98.5 228 ASN A N 1
ATOM 1743 C CA . ASN A 1 228 ? 9.672 9.281 10.688 1 98.5 228 ASN A CA 1
ATOM 1744 C C . ASN A 1 228 ? 8.242 8.766 10.875 1 98.5 228 ASN A C 1
ATOM 1746 O O . ASN A 1 228 ? 8.039 7.566 11.07 1 98.5 228 ASN A O 1
ATOM 1750 N N . THR A 1 229 ? 7.309 9.656 10.852 1 98.88 229 THR A N 1
ATOM 1751 C CA . THR A 1 229 ? 5.906 9.266 10.961 1 98.88 229 THR A CA 1
ATOM 1752 C C . THR A 1 229 ? 5.5 8.375 9.789 1 98.88 229 THR A C 1
ATOM 1754 O O . THR A 1 229 ? 4.883 7.328 9.984 1 98.88 229 THR A O 1
ATOM 1757 N N . MET A 1 230 ? 5.879 8.75 8.547 1 98.69 230 MET A N 1
ATOM 1758 C CA . MET A 1 230 ? 5.566 7.965 7.359 1 98.69 230 MET A CA 1
ATOM 1759 C C . MET A 1 230 ? 6.219 6.586 7.434 1 98.69 230 MET A C 1
ATOM 1761 O O . MET A 1 230 ? 5.594 5.582 7.082 1 98.69 230 MET A O 1
ATOM 1765 N N . GLN A 1 231 ? 7.441 6.578 7.898 1 98.12 231 GLN A N 1
ATOM 1766 C CA . GLN A 1 231 ? 8.141 5.309 8.062 1 98.12 231 GLN A CA 1
ATOM 1767 C C . GLN A 1 231 ? 7.414 4.398 9.047 1 98.12 231 GLN A C 1
ATOM 1769 O O . GLN A 1 231 ? 7.219 3.211 8.773 1 98.12 231 GLN A O 1
ATOM 1774 N N . LYS A 1 232 ? 7.039 4.938 10.148 1 98.19 232 LYS A N 1
ATOM 1775 C CA . LYS A 1 232 ? 6.359 4.145 11.164 1 98.19 232 LYS A CA 1
ATOM 1776 C C . LYS A 1 232 ? 5.004 3.65 10.664 1 98.19 232 LYS A C 1
ATOM 1778 O O . LYS A 1 232 ? 4.59 2.535 10.984 1 98.19 232 LYS A O 1
ATOM 1783 N N . LEU A 1 233 ? 4.328 4.461 9.875 1 97.88 233 LEU A N 1
ATOM 1784 C CA . LEU A 1 233 ? 3.084 4.023 9.258 1 97.88 233 LEU A CA 1
ATOM 1785 C C . LEU A 1 233 ? 3.32 2.816 8.352 1 97.88 233 LEU A C 1
ATOM 1787 O O . LEU A 1 233 ? 2.602 1.818 8.445 1 97.88 233 LEU A O 1
ATOM 1791 N N . HIS A 1 234 ? 4.324 2.953 7.562 1 96.62 234 HIS A N 1
ATOM 1792 C CA . HIS A 1 234 ? 4.652 1.876 6.637 1 96.62 234 HIS A CA 1
ATOM 1793 C C . HIS A 1 234 ? 4.988 0.589 7.383 1 96.62 234 HIS A C 1
ATOM 1795 O O . HIS A 1 234 ? 4.688 -0.507 6.906 1 96.62 234 HIS A O 1
ATOM 1801 N N . GLN A 1 235 ? 5.508 0.73 8.594 1 95.12 235 GLN A N 1
ATOM 1802 C CA . GLN A 1 235 ? 5.98 -0.407 9.375 1 95.12 235 GLN A CA 1
ATOM 1803 C C . GLN A 1 235 ? 4.883 -0.928 10.297 1 95.12 235 GLN A C 1
ATOM 1805 O O . GLN A 1 235 ? 5.078 -1.922 11 1 95.12 235 GLN A O 1
ATOM 1810 N N . GLY A 1 236 ? 3.742 -0.253 10.336 1 95.56 236 GLY A N 1
ATOM 1811 C CA . GLY A 1 236 ? 2.67 -0.656 11.234 1 95.56 236 GLY A CA 1
ATOM 1812 C C . GLY A 1 236 ? 2.957 -0.333 12.688 1 95.56 236 GLY A C 1
ATOM 1813 O O . GLY A 1 236 ? 2.516 -1.051 13.586 1 95.56 236 GLY A O 1
ATOM 1814 N N . LYS A 1 237 ? 3.693 0.724 12.93 1 97.06 237 LYS A N 1
ATOM 1815 C CA . LYS A 1 237 ? 4.188 0.987 14.273 1 97.06 237 LYS A CA 1
ATOM 1816 C C . LYS A 1 237 ? 3.52 2.221 14.875 1 97.06 237 LYS A C 1
ATOM 1818 O O . LYS A 1 237 ? 3.973 2.744 15.898 1 97.06 237 LYS A O 1
ATOM 1823 N N . ILE A 1 238 ? 2.459 2.693 14.273 1 98.06 238 ILE A N 1
ATOM 1824 C CA . ILE A 1 238 ? 1.739 3.836 14.82 1 98.06 238 ILE A CA 1
ATOM 1825 C C . ILE A 1 238 ? 0.559 3.35 15.664 1 98.06 238 ILE A C 1
ATOM 1827 O O . ILE A 1 238 ? 0.58 3.443 16.891 1 98.06 238 ILE A O 1
ATOM 1831 N N . LEU A 1 239 ? -0.41 2.637 15.016 1 97.81 239 LEU A N 1
ATOM 1832 C CA . LEU A 1 239 ? -1.609 2.193 15.719 1 97.81 239 LEU A CA 1
ATOM 1833 C C . LEU A 1 239 ? -1.865 0.71 15.469 1 97.81 239 LEU A C 1
ATOM 1835 O O . LEU A 1 239 ? -2.953 0.206 15.766 1 97.81 239 LEU A O 1
ATOM 1839 N N . GLY A 1 240 ? -0.849 0.047 14.977 1 95.19 240 GLY A N 1
ATOM 1840 C CA . GLY A 1 240 ? -1.002 -1.334 14.547 1 95.19 240 GLY A CA 1
ATOM 1841 C C . GLY A 1 240 ? -1.264 -1.471 13.055 1 95.19 240 GLY A C 1
ATOM 1842 O O . GLY A 1 240 ? -1.823 -0.565 12.438 1 95.19 240 GLY A O 1
ATOM 1843 N N . THR A 1 241 ? -0.929 -2.59 12.5 1 93.44 241 THR A N 1
ATOM 1844 C CA . THR A 1 241 ? -0.871 -2.779 11.055 1 93.44 241 THR A CA 1
ATOM 1845 C C . THR A 1 241 ? -2.232 -2.516 10.422 1 93.44 241 THR A C 1
ATOM 1847 O O . THR A 1 241 ? -2.324 -1.832 9.398 1 93.44 241 THR A O 1
ATOM 1850 N N . ASN A 1 242 ? -3.334 -3.01 10.969 1 90.56 242 ASN A N 1
ATOM 1851 C CA . ASN A 1 242 ? -4.66 -2.855 10.375 1 90.56 242 ASN A CA 1
ATOM 1852 C C . ASN A 1 242 ? -5.078 -1.39 10.312 1 90.56 242 ASN A C 1
ATOM 1854 O O . ASN A 1 242 ? -5.484 -0.901 9.258 1 90.56 242 ASN A O 1
ATOM 1858 N N . VAL A 1 243 ? -4.938 -0.67 11.398 1 94.69 243 VAL A N 1
ATOM 1859 C CA . VAL A 1 243 ? -5.336 0.732 11.453 1 94.69 243 VAL A CA 1
ATOM 1860 C C . VAL A 1 243 ? -4.379 1.575 10.617 1 94.69 243 VAL A C 1
ATOM 1862 O O . VAL A 1 243 ? -4.809 2.475 9.891 1 94.69 243 VAL A O 1
ATOM 1865 N N . ASP A 1 244 ? -3.082 1.249 10.688 1 96.75 244 ASP A N 1
ATOM 1866 C CA . ASP A 1 244 ? -2.098 1.975 9.898 1 96.75 244 ASP A CA 1
ATOM 1867 C C . ASP A 1 244 ? -2.387 1.836 8.406 1 96.75 244 ASP A C 1
ATOM 1869 O O . ASP A 1 244 ? -2.219 2.791 7.641 1 96.75 244 ASP A O 1
ATOM 1873 N N . ASN A 1 245 ? -2.854 0.725 8.008 1 92.88 245 ASN A N 1
ATOM 1874 C CA . ASN A 1 245 ? -3.213 0.532 6.609 1 92.88 245 ASN A CA 1
ATOM 1875 C C . ASN A 1 245 ? -4.43 1.369 6.223 1 92.88 245 ASN A C 1
ATOM 1877 O O . ASN A 1 245 ? -4.531 1.836 5.086 1 92.88 245 ASN A O 1
ATOM 1881 N N . GLN A 1 246 ? -5.355 1.541 7.152 1 92.19 246 GLN A N 1
ATOM 1882 C CA . GLN A 1 246 ? -6.473 2.438 6.879 1 92.19 246 GLN A CA 1
ATOM 1883 C C . GLN A 1 246 ? -5.992 3.875 6.695 1 92.19 246 GLN A C 1
ATOM 1885 O O . GLN A 1 246 ? -6.449 4.578 5.793 1 92.19 246 GLN A O 1
ATOM 1890 N N . ILE A 1 247 ? -5.078 4.242 7.531 1 97 247 ILE A N 1
ATOM 1891 C CA . ILE A 1 247 ? -4.508 5.582 7.434 1 97 247 ILE A CA 1
ATOM 1892 C C . ILE A 1 247 ? -3.785 5.742 6.098 1 97 247 ILE A C 1
ATOM 1894 O O . ILE A 1 247 ? -3.971 6.742 5.402 1 97 247 ILE A O 1
ATOM 1898 N N . LEU A 1 248 ? -3.018 4.734 5.738 1 95.94 248 LEU A N 1
ATOM 1899 C CA . LEU A 1 248 ? -2.342 4.762 4.445 1 95.94 248 LEU A CA 1
ATOM 1900 C C . LEU A 1 248 ? -3.352 4.852 3.305 1 95.94 248 LEU A C 1
ATOM 1902 O O . LEU A 1 248 ? -3.104 5.531 2.305 1 95.94 248 LEU A O 1
ATOM 1906 N N . GLY A 1 249 ? -4.453 4.254 3.473 1 92.56 249 GLY A N 1
ATOM 1907 C CA . GLY A 1 249 ? -5.512 4.367 2.482 1 92.56 249 GLY A CA 1
ATOM 1908 C C . GLY A 1 249 ? -5.992 5.793 2.283 1 92.56 249 GLY A C 1
ATOM 1909 O O . GLY A 1 249 ? -6.25 6.215 1.155 1 92.56 249 GLY A O 1
ATOM 1910 N N . GLN A 1 250 ? -6.098 6.492 3.367 1 94.62 250 GLN A N 1
ATOM 1911 C CA . GLN A 1 250 ? -6.469 7.902 3.289 1 94.62 250 GLN A CA 1
ATOM 1912 C C . GLN A 1 250 ? -5.406 8.711 2.553 1 94.62 250 GLN A C 1
ATOM 1914 O O . GLN A 1 250 ? -5.73 9.57 1.733 1 94.62 250 GLN A O 1
ATOM 1919 N N . LEU A 1 251 ? -4.199 8.414 2.826 1 97.19 251 LEU A N 1
ATOM 1920 C CA . LEU A 1 251 ? -3.09 9.125 2.203 1 97.19 251 LEU A CA 1
ATOM 1921 C C . LEU A 1 251 ? -3.002 8.797 0.715 1 97.19 251 LEU A C 1
ATOM 1923 O O . LEU A 1 251 ? -2.584 9.641 -0.085 1 97.19 251 LEU A O 1
ATOM 1927 N N . ALA A 1 252 ? -3.402 7.648 0.39 1 94 252 ALA A N 1
ATOM 1928 C CA . ALA A 1 252 ? -3.412 7.242 -1.013 1 94 252 ALA A CA 1
ATOM 1929 C C . ALA A 1 252 ? -4.465 8.016 -1.801 1 94 252 ALA A C 1
ATOM 1931 O O . ALA A 1 252 ? -4.305 8.242 -3.004 1 94 252 ALA A O 1
ATOM 1932 N N . ASN A 1 253 ? -5.492 8.438 -1.099 1 89.69 253 ASN A N 1
ATOM 1933 C CA . ASN A 1 253 ? -6.605 9.117 -1.749 1 89.69 253 ASN A CA 1
ATOM 1934 C C . ASN A 1 253 ? -6.363 10.625 -1.844 1 89.69 253 ASN A C 1
ATOM 1936 O O . ASN A 1 253 ? -7.156 11.344 -2.447 1 89.69 253 ASN A O 1
ATOM 1940 N N . PHE A 1 254 ? -5.293 11.047 -1.253 1 95.69 254 PHE A N 1
ATOM 1941 C CA . PHE A 1 254 ? -4.922 12.445 -1.379 1 95.69 254 PHE A CA 1
ATOM 1942 C C . PHE A 1 254 ? -4.598 12.797 -2.826 1 95.69 254 PHE A C 1
ATOM 1944 O O . PHE A 1 254 ? -4.027 11.977 -3.553 1 95.69 254 PHE A O 1
ATOM 1951 N N . PRO A 1 255 ? -4.918 14 -3.285 1 94.12 255 PRO A N 1
ATOM 1952 C CA . PRO A 1 255 ? -4.68 14.375 -4.684 1 94.12 255 PRO A CA 1
ATOM 1953 C C . PRO A 1 255 ? -3.203 14.32 -5.062 1 94.12 255 PRO A C 1
ATOM 1955 O O . PRO A 1 255 ? -2.332 14.469 -4.199 1 94.12 255 PRO A O 1
ATOM 1958 N N . GLU A 1 256 ? -3.004 14.164 -6.387 1 92.81 256 GLU A N 1
ATOM 1959 C CA . GLU A 1 256 ? -1.646 14.094 -6.922 1 92.81 256 GLU A CA 1
ATOM 1960 C C . GLU A 1 256 ? -0.986 15.469 -6.93 1 92.81 256 GLU A C 1
ATOM 1962 O O . GLU A 1 256 ? -1 16.156 -7.945 1 92.81 256 GLU A O 1
ATOM 1967 N N . LYS A 1 257 ? -0.428 15.883 -5.816 1 95.06 257 LYS A N 1
ATOM 1968 C CA . LYS A 1 257 ? 0.257 17.156 -5.629 1 95.06 257 LYS A CA 1
ATOM 1969 C C . LYS A 1 257 ? 1.49 17 -4.746 1 95.06 257 LYS A C 1
ATOM 1971 O O . LYS A 1 257 ? 1.728 15.922 -4.191 1 95.06 257 LYS A O 1
ATOM 1976 N N . GLY A 1 258 ? 2.23 18 -4.762 1 96.75 258 GLY A N 1
ATOM 1977 C CA . GLY A 1 258 ? 3.371 18.031 -3.859 1 96.75 258 GLY A CA 1
ATOM 1978 C C . GLY A 1 258 ? 4.555 17.234 -4.363 1 96.75 258 GLY A C 1
ATOM 1979 O O . GLY A 1 258 ? 4.844 17.234 -5.562 1 96.75 258 GLY A O 1
ATOM 1980 N N . LEU A 1 259 ? 5.266 16.578 -3.445 1 97.5 259 LEU A N 1
ATOM 1981 C CA . LEU A 1 259 ? 6.531 15.906 -3.709 1 97.5 259 LEU A CA 1
ATOM 1982 C C . LEU A 1 259 ? 6.34 14.758 -4.691 1 97.5 259 LEU A C 1
ATOM 1984 O O . LEU A 1 259 ? 7.242 14.445 -5.469 1 97.5 259 LEU A O 1
ATOM 1988 N N . ALA A 1 260 ? 5.156 14.141 -4.672 1 97.62 260 ALA A N 1
ATOM 1989 C CA . ALA A 1 260 ? 4.977 12.906 -5.43 1 97.62 260 ALA A CA 1
ATOM 1990 C C . ALA A 1 260 ? 4.066 13.133 -6.633 1 97.62 260 ALA A C 1
ATOM 1992 O O . ALA A 1 260 ? 3.525 12.18 -7.199 1 97.62 260 ALA A O 1
ATOM 1993 N N . LYS A 1 261 ? 3.939 14.391 -7.023 1 97.75 261 LYS A N 1
ATOM 1994 C CA . LYS A 1 261 ? 2.982 14.789 -8.055 1 97.75 261 LYS A CA 1
ATOM 1995 C C . LYS A 1 261 ? 3.182 13.977 -9.328 1 97.75 261 LYS A C 1
ATOM 1997 O O . LYS A 1 261 ? 2.211 13.562 -9.969 1 97.75 261 LYS A O 1
ATOM 2002 N N . ASN A 1 262 ? 4.422 13.688 -9.719 1 97 262 ASN A N 1
ATOM 2003 C CA . ASN A 1 262 ? 4.723 13.078 -11.008 1 97 262 ASN A CA 1
ATOM 2004 C C . ASN A 1 262 ? 5.266 11.664 -10.852 1 97 262 ASN A C 1
ATOM 2006 O O . ASN A 1 262 ? 5.887 11.125 -11.766 1 97 262 ASN A O 1
ATOM 2010 N N . ILE A 1 263 ? 5.078 11.133 -9.734 1 95.75 263 ILE A N 1
ATOM 2011 C CA . ILE A 1 263 ? 5.734 9.859 -9.461 1 95.75 263 ILE A CA 1
ATOM 2012 C C . ILE A 1 263 ? 4.738 8.719 -9.656 1 95.75 263 ILE A C 1
ATOM 2014 O O . ILE A 1 263 ? 3.594 8.797 -9.203 1 95.75 263 ILE A O 1
ATOM 2018 N N . SER A 1 264 ? 5.199 7.707 -10.328 1 89.81 264 SER A N 1
ATOM 2019 C CA . SER A 1 264 ? 4.395 6.52 -10.602 1 89.81 264 SER A CA 1
ATOM 2020 C C . SER A 1 264 ? 4.512 5.504 -9.469 1 89.81 264 SER A C 1
ATOM 2022 O O . SER A 1 264 ? 5.238 5.727 -8.5 1 89.81 264 SER A O 1
ATOM 2024 N N . GLY A 1 265 ? 3.75 4.441 -9.547 1 90.5 265 GLY A N 1
ATOM 2025 C CA . GLY A 1 265 ? 3.777 3.41 -8.523 1 90.5 265 GLY A CA 1
ATOM 2026 C C . GLY A 1 265 ? 2.768 3.643 -7.414 1 90.5 265 GLY A C 1
ATOM 2027 O O . GLY A 1 265 ? 1.769 4.336 -7.613 1 90.5 265 GLY A O 1
ATOM 2028 N N . VAL A 1 266 ? 3.031 2.934 -6.309 1 93.5 266 VAL A N 1
ATOM 2029 C CA . VAL A 1 266 ? 2.191 3.107 -5.129 1 93.5 266 VAL A CA 1
ATOM 2030 C C . VAL A 1 266 ? 2.67 4.316 -4.324 1 93.5 266 VAL A C 1
ATOM 2032 O O . VAL A 1 266 ? 3.834 4.379 -3.924 1 93.5 266 VAL A O 1
ATOM 2035 N N . VAL A 1 267 ? 1.755 5.242 -4.172 1 96.12 267 VAL A N 1
ATOM 2036 C CA . VAL A 1 267 ? 2.121 6.5 -3.529 1 96.12 267 VAL A CA 1
ATOM 2037 C C . VAL A 1 267 ? 1.144 6.809 -2.398 1 96.12 267 VAL A C 1
ATOM 2039 O O . VAL A 1 267 ? -0.073 6.809 -2.604 1 96.12 267 VAL A O 1
ATOM 2042 N N . TYR A 1 268 ? 1.648 7.008 -1.167 1 97.44 268 TYR A N 1
ATOM 2043 C CA . TYR A 1 268 ? 0.946 7.609 -0.041 1 97.44 268 TYR A CA 1
ATOM 2044 C C . TYR A 1 268 ? 1.478 9.008 0.246 1 97.44 268 TYR A C 1
ATOM 2046 O O . TYR A 1 268 ? 2.684 9.195 0.43 1 97.44 268 TYR A O 1
ATOM 2054 N N . LYS A 1 269 ? 0.566 10.023 0.264 1 98.5 269 LYS A N 1
ATOM 2055 C CA . LYS A 1 269 ? 1.132 11.367 0.305 1 98.5 269 LYS A CA 1
ATOM 2056 C C . LYS A 1 269 ? 0.183 12.344 0.999 1 98.5 269 LYS A C 1
ATOM 2058 O O . LYS A 1 269 ? -0.997 12.039 1.187 1 98.5 269 LYS A O 1
ATOM 2063 N N . ILE A 1 270 ? 0.712 13.422 1.43 1 98.56 270 ILE A N 1
ATOM 2064 C CA . ILE A 1 270 ? 0.029 14.633 1.87 1 98.56 270 ILE A CA 1
ATOM 2065 C C . ILE A 1 270 ? 0.901 15.852 1.581 1 98.56 270 ILE A C 1
ATOM 2067 O O . ILE A 1 270 ? 2.123 15.805 1.738 1 98.56 270 ILE A O 1
ATOM 2071 N N . ALA A 1 271 ? 0.211 16.891 1.096 1 98.44 271 ALA A N 1
ATOM 2072 C CA . ALA A 1 271 ? 1.027 18.047 0.725 1 98.44 271 ALA A CA 1
ATOM 2073 C C . ALA A 1 271 ? 0.177 19.312 0.611 1 98.44 271 ALA A C 1
ATOM 2075 O O . ALA A 1 271 ? -1.055 19.234 0.61 1 98.44 271 ALA A O 1
ATOM 2076 N N . ASP A 1 272 ? 0.806 20.391 0.664 1 96.88 272 ASP A N 1
ATOM 2077 C CA . ASP A 1 272 ? 0.331 21.672 0.148 1 96.88 272 ASP A CA 1
ATOM 2078 C C . ASP A 1 272 ? 1.391 22.344 -0.727 1 96.88 272 ASP A C 1
ATOM 2080 O O . ASP A 1 272 ? 2.236 21.656 -1.312 1 96.88 272 ASP A O 1
ATOM 2084 N N . LYS A 1 273 ? 1.312 23.641 -0.873 1 96.88 273 LYS A N 1
ATOM 2085 C CA . LYS A 1 273 ? 2.229 24.312 -1.787 1 96.88 273 LYS A CA 1
ATOM 2086 C C . LYS A 1 273 ? 3.598 24.516 -1.146 1 96.88 273 LYS A C 1
ATOM 2088 O O . LYS A 1 273 ? 4.566 24.844 -1.83 1 96.88 273 LYS A O 1
ATOM 2093 N N . LYS A 1 274 ? 3.705 24.266 0.177 1 98 274 LYS A N 1
ATOM 2094 C CA . LYS A 1 274 ? 4.922 24.594 0.912 1 98 274 LYS A CA 1
ATOM 2095 C C . LYS A 1 274 ? 5.559 23.344 1.506 1 98 274 LYS A C 1
ATOM 2097 O O . LYS A 1 274 ? 6.777 23.281 1.687 1 98 274 LYS A O 1
ATOM 2102 N N . GLN A 1 275 ? 4.738 22.406 1.85 1 98.56 275 GLN A N 1
ATOM 2103 C CA . GLN A 1 275 ? 5.199 21.234 2.57 1 98.56 275 GLN A CA 1
ATOM 2104 C C . GLN A 1 275 ? 4.598 19.953 1.984 1 98.56 275 GLN A C 1
ATOM 2106 O O . GLN A 1 275 ? 3.559 20 1.322 1 98.56 275 GLN A O 1
ATOM 2111 N N . GLY A 1 276 ? 5.301 18.812 2.217 1 98.69 276 GLY A N 1
ATOM 2112 C CA . GLY A 1 276 ? 4.777 17.531 1.78 1 98.69 276 GLY A CA 1
ATOM 2113 C C . GLY A 1 276 ? 5.52 16.359 2.375 1 98.69 276 GLY A C 1
ATOM 2114 O O . GLY A 1 276 ? 6.664 16.484 2.814 1 98.69 276 GLY A O 1
ATOM 2115 N N . ALA A 1 277 ? 4.902 15.242 2.434 1 98.94 277 ALA A N 1
ATOM 2116 C CA . ALA A 1 277 ? 5.441 13.938 2.795 1 98.94 277 ALA A CA 1
ATOM 2117 C C . ALA A 1 277 ? 4.859 12.836 1.907 1 98.94 277 ALA A C 1
ATOM 2119 O O . ALA A 1 277 ? 3.709 12.922 1.478 1 98.94 277 ALA A O 1
ATOM 2120 N N . ALA A 1 278 ? 5.684 11.836 1.649 1 98.81 278 ALA A N 1
ATOM 2121 C CA . ALA A 1 278 ? 5.199 10.75 0.798 1 98.81 278 ALA A CA 1
ATOM 2122 C C . ALA A 1 278 ? 5.953 9.453 1.079 1 98.81 278 ALA A C 1
ATOM 2124 O O . ALA A 1 278 ? 7.121 9.484 1.48 1 98.81 278 ALA A O 1
ATOM 2125 N N . ILE A 1 279 ? 5.32 8.352 0.963 1 98.38 279 ILE A N 1
ATOM 2126 C CA . ILE A 1 279 ? 5.91 7.031 0.784 1 98.38 279 ILE A CA 1
ATOM 2127 C C . ILE A 1 279 ? 5.75 6.586 -0.668 1 98.38 279 ILE A C 1
ATOM 2129 O O . ILE A 1 279 ? 4.664 6.707 -1.244 1 98.38 279 ILE A O 1
ATOM 2133 N N . ILE A 1 280 ? 6.832 6.152 -1.233 1 97.44 280 ILE A N 1
ATOM 2134 C CA . ILE A 1 280 ? 6.82 5.707 -2.623 1 97.44 280 ILE A CA 1
ATOM 2135 C C . ILE A 1 280 ? 7.25 4.242 -2.699 1 97.44 280 ILE A C 1
ATOM 2137 O O . ILE A 1 280 ? 8.25 3.852 -2.09 1 97.44 280 ILE A O 1
ATOM 2141 N N . GLN A 1 281 ? 6.473 3.439 -3.363 1 93 281 GLN A N 1
ATOM 2142 C CA . GLN A 1 281 ? 6.871 2.098 -3.777 1 93 281 GLN A CA 1
ATOM 2143 C C . GLN A 1 281 ? 6.883 1.974 -5.301 1 93 281 GLN A C 1
ATOM 2145 O O . GLN A 1 281 ? 5.832 2.01 -5.941 1 93 281 GLN A O 1
ATOM 2150 N N . GLU A 1 282 ? 8.039 1.952 -5.848 1 88.94 282 GLU A N 1
ATOM 2151 C CA . GLU A 1 282 ? 8.219 1.916 -7.293 1 88.94 282 GLU A CA 1
ATOM 2152 C C . GLU A 1 282 ? 9.445 1.091 -7.676 1 88.94 282 GLU A C 1
ATOM 2154 O O . GLU A 1 282 ? 10.531 1.293 -7.129 1 88.94 282 GLU A O 1
ATOM 2159 N N . ASP A 1 283 ? 9.234 0.163 -8.625 1 81.94 283 ASP A N 1
ATOM 2160 C CA . ASP A 1 283 ? 10.328 -0.605 -9.203 1 81.94 283 ASP A CA 1
ATOM 2161 C C . ASP A 1 283 ? 11.133 -1.322 -8.117 1 81.94 283 ASP A C 1
ATOM 2163 O O . ASP A 1 283 ? 12.359 -1.233 -8.086 1 81.94 283 ASP A O 1
ATOM 2167 N N . GLY A 1 284 ? 10.484 -1.834 -7.207 1 78.5 284 GLY A N 1
ATOM 2168 C CA . GLY A 1 284 ? 11.125 -2.617 -6.164 1 78.5 284 GLY A CA 1
ATOM 2169 C C . GLY A 1 284 ? 11.711 -1.766 -5.055 1 78.5 284 GLY A C 1
ATOM 2170 O O . GLY A 1 284 ? 12.258 -2.293 -4.078 1 78.5 284 GLY A O 1
ATOM 2171 N N . LYS A 1 285 ? 11.57 -0.462 -5.238 1 89.44 285 LYS A N 1
ATOM 2172 C CA . LYS A 1 285 ? 12.07 0.456 -4.219 1 89.44 285 LYS A CA 1
ATOM 2173 C C . LYS A 1 285 ? 10.938 0.977 -3.344 1 89.44 285 LYS A C 1
ATOM 2175 O O . LYS A 1 285 ? 9.82 1.197 -3.828 1 89.44 285 LYS A O 1
ATOM 2180 N N . THR A 1 286 ? 11.25 1.061 -2.086 1 94.44 286 THR A N 1
ATOM 2181 C CA . THR A 1 286 ? 10.344 1.684 -1.129 1 94.44 286 THR A CA 1
ATOM 2182 C C . THR A 1 286 ? 11.078 2.719 -0.281 1 94.44 286 THR A C 1
ATOM 2184 O O . THR A 1 286 ? 12.055 2.395 0.396 1 94.44 286 THR A O 1
ATOM 2187 N N . TYR A 1 287 ? 10.602 3.93 -0.365 1 97.38 287 TYR A N 1
ATOM 2188 C CA . TYR A 1 287 ? 11.258 5.004 0.375 1 97.38 287 TYR A CA 1
ATOM 2189 C C . TYR A 1 287 ? 10.258 6.078 0.776 1 97.38 287 TYR A C 1
ATOM 2191 O O . TYR A 1 287 ? 9.109 6.074 0.313 1 97.38 287 TYR A O 1
ATOM 2199 N N . THR A 1 288 ? 10.664 6.906 1.738 1 98.62 288 THR A N 1
ATOM 2200 C CA . THR A 1 288 ? 9.859 8.047 2.156 1 98.62 288 THR A CA 1
ATOM 2201 C C . THR A 1 288 ? 10.648 9.344 2.033 1 98.62 288 THR A C 1
ATOM 2203 O O . THR A 1 288 ? 11.883 9.336 2.1 1 98.62 288 THR A O 1
ATOM 2206 N N . MET A 1 289 ? 9.922 10.445 1.758 1 98.88 289 MET A N 1
ATOM 2207 C CA . MET A 1 289 ? 10.508 11.781 1.646 1 98.88 289 MET A CA 1
ATOM 2208 C C . MET A 1 289 ? 9.57 12.828 2.238 1 98.88 289 MET A C 1
ATOM 2210 O O . MET A 1 289 ? 8.359 12.633 2.291 1 98.88 289 MET A O 1
ATOM 2214 N N . ALA A 1 290 ? 10.172 13.914 2.674 1 98.94 290 ALA A N 1
ATOM 2215 C CA . ALA A 1 290 ? 9.422 15.055 3.184 1 98.94 290 ALA A CA 1
ATOM 2216 C C . ALA A 1 290 ? 10.203 16.359 2.979 1 98.94 290 ALA A C 1
ATOM 2218 O O . ALA A 1 290 ? 11.43 16.359 3 1 98.94 290 ALA A O 1
ATOM 2219 N N . MET A 1 291 ? 9.461 17.391 2.717 1 98.88 291 MET A N 1
ATOM 2220 C CA . MET A 1 291 ? 9.992 18.75 2.703 1 98.88 291 MET A CA 1
ATOM 2221 C C . MET A 1 291 ? 9.086 19.688 3.496 1 98.88 291 MET A C 1
ATOM 2223 O O . MET A 1 291 ? 7.863 19.594 3.41 1 98.88 291 MET A O 1
ATOM 2227 N N . VAL A 1 292 ? 9.727 20.516 4.316 1 98.81 292 VAL A N 1
ATOM 2228 C CA . VAL A 1 292 ? 9.047 21.609 4.988 1 98.81 292 VAL A CA 1
ATOM 2229 C C . VAL A 1 292 ? 9.695 22.938 4.586 1 98.81 292 VAL A C 1
ATOM 2231 O O . VAL A 1 292 ? 10.867 23.172 4.867 1 98.81 292 VAL A O 1
ATOM 2234 N N . SER A 1 293 ? 8.93 23.75 3.836 1 98.44 293 SER A N 1
ATOM 2235 C CA . SER A 1 293 ? 9.336 25.094 3.438 1 98.44 293 SER A CA 1
ATOM 2236 C C . SER A 1 293 ? 8.391 26.141 4 1 98.44 293 SER A C 1
ATOM 2238 O O . SER A 1 293 ? 7.195 25.875 4.176 1 98.44 293 SER A O 1
ATOM 2240 N N . GLU A 1 294 ? 8.906 27.266 4.312 1 97.69 294 GLU A N 1
ATOM 2241 C CA . GLU A 1 294 ? 8.055 28.344 4.812 1 97.69 294 GLU A CA 1
ATOM 2242 C C . GLU A 1 294 ? 7.543 29.219 3.67 1 97.69 294 GLU A C 1
ATOM 2244 O O . GLU A 1 294 ? 6.707 30.094 3.881 1 97.69 294 GLU A O 1
ATOM 2249 N N . GLU A 1 295 ? 8.016 28.969 2.451 1 97.75 295 GLU A N 1
ATOM 2250 C CA . GLU A 1 295 ? 7.559 29.609 1.225 1 97.75 295 GLU A CA 1
ATOM 2251 C C . GLU A 1 295 ? 7.113 28.578 0.191 1 97.75 295 GLU A C 1
ATOM 2253 O O . GLU A 1 295 ? 7.492 27.406 0.274 1 97.75 295 GLU A O 1
ATOM 2258 N N . ASP A 1 296 ? 6.266 29.094 -0.73 1 97.31 296 ASP A N 1
ATOM 2259 C CA . ASP A 1 296 ? 5.898 28.219 -1.833 1 97.31 296 ASP A CA 1
ATOM 2260 C C . ASP A 1 296 ? 7.137 27.656 -2.531 1 97.31 296 ASP A C 1
ATOM 2262 O O . ASP A 1 296 ? 8.117 28.375 -2.727 1 97.31 296 ASP A O 1
ATOM 2266 N N . ALA A 1 297 ? 7.125 26.422 -2.814 1 97.5 297 ALA A N 1
ATOM 2267 C CA . ALA A 1 297 ? 8.25 25.75 -3.477 1 97.5 297 ALA A CA 1
ATOM 2268 C C . ALA A 1 297 ? 7.758 24.781 -4.547 1 97.5 297 ALA A C 1
ATOM 2270 O O . ALA A 1 297 ? 6.617 24.312 -4.496 1 97.5 297 ALA A O 1
ATOM 2271 N N . ASP A 1 298 ? 8.555 24.547 -5.531 1 97.81 298 ASP A N 1
ATOM 2272 C CA . ASP A 1 298 ? 8.273 23.5 -6.516 1 97.81 298 ASP A CA 1
ATOM 2273 C C . ASP A 1 298 ? 8.555 22.109 -5.945 1 97.81 298 ASP A C 1
ATOM 2275 O O . ASP A 1 298 ? 9.562 21.484 -6.293 1 97.81 298 ASP A O 1
ATOM 2279 N N . LEU A 1 299 ? 7.68 21.672 -5.164 1 98.5 299 LEU A N 1
ATOM 2280 C CA . LEU A 1 299 ? 7.848 20.406 -4.469 1 98.5 299 LEU A CA 1
ATOM 2281 C C . LEU A 1 299 ? 8.023 19.266 -5.465 1 98.5 299 LEU A C 1
ATOM 2283 O O . LEU A 1 299 ? 8.797 18.328 -5.219 1 98.5 299 LEU A O 1
ATOM 2287 N N . ALA A 1 300 ? 7.32 19.328 -6.57 1 98.5 300 ALA A N 1
ATOM 2288 C CA . ALA A 1 300 ? 7.379 18.266 -7.57 1 98.5 300 ALA A CA 1
ATOM 2289 C C . ALA A 1 300 ? 8.789 18.109 -8.133 1 98.5 300 ALA A C 1
ATOM 2291 O O . ALA A 1 300 ? 9.258 17 -8.352 1 98.5 300 ALA A O 1
ATOM 2292 N N . LYS A 1 301 ? 9.43 19.219 -8.344 1 98.38 301 LYS A N 1
ATOM 2293 C CA . LYS A 1 301 ? 10.805 19.188 -8.844 1 98.38 301 LYS A CA 1
ATOM 2294 C C . LYS A 1 301 ? 11.734 18.469 -7.875 1 98.38 301 LYS A C 1
ATOM 2296 O O . LYS A 1 301 ? 12.57 17.672 -8.289 1 98.38 301 LYS A O 1
ATOM 2301 N N . ILE A 1 302 ? 11.586 18.766 -6.609 1 98.44 302 ILE A N 1
ATOM 2302 C CA . ILE A 1 302 ? 12.391 18.125 -5.574 1 98.44 302 ILE A CA 1
ATOM 2303 C C . ILE A 1 302 ? 12.07 16.641 -5.504 1 98.44 302 ILE A C 1
ATOM 2305 O O . ILE A 1 302 ? 12.977 15.805 -5.484 1 98.44 302 ILE A O 1
ATOM 2309 N N . GLY A 1 303 ? 10.805 16.328 -5.477 1 98.69 303 GLY A N 1
ATOM 2310 C CA . GLY A 1 303 ? 10.383 14.945 -5.457 1 98.69 303 GLY A CA 1
ATOM 2311 C C . GLY A 1 303 ? 10.883 14.148 -6.656 1 98.69 303 GLY A C 1
ATOM 2312 O O . GLY A 1 303 ? 11.312 13.008 -6.512 1 98.69 303 GLY A O 1
ATOM 2313 N N . ASP A 1 304 ? 10.812 14.742 -7.84 1 98.5 304 ASP A N 1
ATOM 2314 C CA . ASP A 1 304 ? 11.297 14.094 -9.055 1 98.5 304 ASP A CA 1
ATOM 2315 C C . ASP A 1 304 ? 12.781 13.766 -8.953 1 98.5 304 ASP A C 1
ATOM 2317 O O . ASP A 1 304 ? 13.211 12.688 -9.359 1 98.5 304 ASP A O 1
ATOM 2321 N N . SER A 1 305 ? 13.539 14.727 -8.469 1 98.44 305 SER A N 1
ATOM 2322 C CA . SER A 1 305 ? 14.977 14.523 -8.32 1 98.44 305 SER A CA 1
ATOM 2323 C C . SER A 1 305 ? 15.273 13.359 -7.379 1 98.44 305 SER A C 1
ATOM 2325 O O . SER A 1 305 ? 16.125 12.516 -7.676 1 98.44 305 SER A O 1
ATOM 2327 N N . ILE A 1 306 ? 14.562 13.305 -6.27 1 98.5 306 ILE A N 1
ATOM 2328 C CA . ILE A 1 306 ? 14.742 12.234 -5.297 1 98.5 306 ILE A CA 1
ATOM 2329 C C . ILE A 1 306 ? 14.359 10.898 -5.922 1 98.5 306 ILE A C 1
ATOM 2331 O O . ILE A 1 306 ? 15.117 9.922 -5.828 1 98.5 306 ILE A O 1
ATOM 2335 N N . ASN A 1 307 ? 13.25 10.852 -6.582 1 98.06 307 ASN A N 1
ATOM 2336 C CA . ASN A 1 307 ? 12.766 9.625 -7.191 1 98.06 307 ASN A CA 1
ATOM 2337 C C . ASN A 1 307 ? 13.727 9.109 -8.258 1 98.06 307 ASN A C 1
ATOM 2339 O O . ASN A 1 307 ? 14.008 7.91 -8.32 1 98.06 307 ASN A O 1
ATOM 2343 N N . ASN A 1 308 ? 14.188 10.016 -9.094 1 97.06 308 ASN A N 1
ATOM 2344 C CA . ASN A 1 308 ? 15.125 9.641 -10.148 1 97.06 308 ASN A CA 1
ATOM 2345 C C . ASN A 1 308 ? 16.375 8.992 -9.57 1 97.06 308 ASN A C 1
ATOM 2347 O O . ASN A 1 308 ? 16.906 8.039 -10.141 1 97.06 308 ASN A O 1
ATOM 2351 N N . TRP A 1 309 ? 16.797 9.516 -8.508 1 97.38 309 TRP A N 1
ATOM 2352 C CA . TRP A 1 309 ? 17.969 8.945 -7.863 1 97.38 309 TRP A CA 1
ATOM 2353 C C . TRP A 1 309 ? 17.656 7.578 -7.262 1 97.38 309 TRP A C 1
ATOM 2355 O O . TRP A 1 309 ? 18.406 6.617 -7.453 1 97.38 309 TRP A O 1
ATOM 2365 N N . MET A 1 310 ? 16.578 7.461 -6.547 1 95.94 310 MET A N 1
ATOM 2366 C CA . MET A 1 310 ? 16.219 6.266 -5.789 1 95.94 310 MET A CA 1
ATOM 2367 C C . MET A 1 310 ? 16.016 5.074 -6.715 1 95.94 310 MET A C 1
ATOM 2369 O O . MET A 1 310 ? 16.5 3.975 -6.434 1 95.94 310 MET A O 1
ATOM 2373 N N . ILE A 1 311 ? 15.344 5.246 -7.832 1 90.94 311 ILE A N 1
ATOM 2374 C CA . ILE A 1 311 ? 14.945 4.121 -8.672 1 90.94 311 ILE A CA 1
ATOM 2375 C C . ILE A 1 311 ? 16.141 3.645 -9.492 1 90.94 311 ILE A C 1
ATOM 2377 O O . ILE A 1 311 ? 16.109 2.559 -10.078 1 90.94 311 ILE A O 1
ATOM 2381 N N . LYS A 1 312 ? 17.172 4.438 -9.531 1 89.44 312 LYS A N 1
ATOM 2382 C CA . LYS A 1 312 ? 18.391 4.062 -10.258 1 89.44 312 LYS A CA 1
ATOM 2383 C C . LYS A 1 312 ? 19.312 3.229 -9.383 1 89.44 312 LYS A C 1
ATOM 2385 O O . LYS A 1 312 ? 20.297 2.65 -9.883 1 89.44 312 LYS A O 1
ATOM 2390 N N . GLN A 1 313 ? 18.922 3.203 -8.078 1 82.5 313 GLN A N 1
ATOM 2391 C CA . GLN A 1 313 ? 19.797 2.461 -7.176 1 82.5 313 GLN A CA 1
ATOM 2392 C C . GLN A 1 313 ? 19.594 0.956 -7.328 1 82.5 313 GLN A C 1
ATOM 2394 O O . GLN A 1 313 ? 18.469 0.487 -7.449 1 82.5 313 GLN A O 1
ATOM 2399 N N . LYS A 1 314 ? 20.453 0.057 -8 1 62.81 314 LYS A N 1
ATOM 2400 C CA . LYS A 1 314 ? 20.422 -1.387 -8.211 1 62.81 314 LYS A CA 1
ATOM 2401 C C . LYS A 1 314 ? 20.844 -2.139 -6.957 1 62.81 314 LYS A C 1
ATOM 2403 O O . LYS A 1 314 ? 21.672 -1.646 -6.188 1 62.81 314 LYS A O 1
ATOM 2408 N N . MET B 1 1 ? -48.719 29.281 -19.484 1 20.88 1 MET B N 1
ATOM 2409 C CA . MET B 1 1 ? -49.25 29.438 -18.141 1 20.88 1 MET B CA 1
ATOM 2410 C C . MET B 1 1 ? -48.812 28.312 -17.219 1 20.88 1 MET B C 1
ATOM 2412 O O . MET B 1 1 ? -49.469 27.984 -16.25 1 20.88 1 MET B O 1
ATOM 2416 N N . LYS B 1 2 ? -47.656 27.516 -17.578 1 21.97 2 LYS B N 1
ATOM 2417 C CA . LYS B 1 2 ? -46.969 26.234 -17.562 1 21.97 2 LYS B CA 1
ATOM 2418 C C . LYS B 1 2 ? -46.312 25.969 -16.219 1 21.97 2 LYS B C 1
ATOM 2420 O O . LYS B 1 2 ? -46.188 24.828 -15.789 1 21.97 2 LYS B O 1
ATOM 2425 N N . ASN B 1 3 ? -45.562 26.891 -15.508 1 21.47 3 ASN B N 1
ATOM 2426 C CA . ASN B 1 3 ? -44.25 26.609 -14.938 1 21.47 3 ASN B CA 1
ATOM 2427 C C . ASN B 1 3 ? -44.344 26.109 -13.492 1 21.47 3 ASN B C 1
ATOM 2429 O O . ASN B 1 3 ? -43.344 25.719 -12.891 1 21.47 3 ASN B O 1
ATOM 2433 N N . LYS B 1 4 ? -45.281 26.438 -12.523 1 22.22 4 LYS B N 1
ATOM 2434 C CA . LYS B 1 4 ? -44.969 26.812 -11.148 1 22.22 4 LYS B CA 1
ATOM 2435 C C . LYS B 1 4 ? -44.75 25.578 -10.281 1 22.22 4 LYS B C 1
ATOM 2437 O O . LYS B 1 4 ? -44.375 25.688 -9.109 1 22.22 4 LYS B O 1
ATOM 2442 N N . ILE B 1 5 ? -45.312 24.281 -10.461 1 24.56 5 ILE B N 1
ATOM 2443 C CA . ILE B 1 5 ? -45.875 23.562 -9.328 1 24.56 5 ILE B CA 1
ATOM 2444 C C . ILE B 1 5 ? -44.781 22.812 -8.586 1 24.56 5 ILE B C 1
ATOM 2446 O O . ILE B 1 5 ? -44.344 21.734 -9.008 1 24.56 5 ILE B O 1
ATOM 2450 N N . PHE B 1 6 ? -43.531 23.266 -8.156 1 22.59 6 PHE B N 1
ATOM 2451 C CA . PHE B 1 6 ? -42.375 22.484 -7.734 1 22.59 6 PHE B CA 1
ATOM 2452 C C . PHE B 1 6 ? -42.594 21.922 -6.34 1 22.59 6 PHE B C 1
ATOM 2454 O O . PHE B 1 6 ? -41.688 21.297 -5.77 1 22.59 6 PHE B O 1
ATOM 2461 N N . LEU B 1 7 ? -43.625 22.203 -5.414 1 22.42 7 LEU B N 1
ATOM 2462 C CA . LEU B 1 7 ? -43.344 22.344 -3.99 1 22.42 7 LEU B CA 1
ATOM 2463 C C . LEU B 1 7 ? -42.938 21 -3.379 1 22.42 7 LEU B C 1
ATOM 2465 O O . LEU B 1 7 ? -41.906 20.891 -2.746 1 22.42 7 LEU B O 1
ATOM 2469 N N . GLY B 1 8 ? -43.562 20.375 -2.037 1 21.33 8 GLY B N 1
ATOM 2470 C CA . GLY B 1 8 ? -43.344 20.219 -0.608 1 21.33 8 GLY B CA 1
ATOM 2471 C C . GLY B 1 8 ? -43.25 18.766 -0.18 1 21.33 8 GLY B C 1
ATOM 2472 O O . GLY B 1 8 ? -44.156 18.219 0.418 1 21.33 8 GLY B O 1
ATOM 2473 N N . ALA B 1 9 ? -42.719 17.656 -0.897 1 20.98 9 ALA B N 1
ATOM 2474 C CA . ALA B 1 9 ? -43.094 16.312 -0.437 1 20.98 9 ALA B CA 1
ATOM 2475 C C . ALA B 1 9 ? -42.344 15.961 0.847 1 20.98 9 ALA B C 1
ATOM 2477 O O . ALA B 1 9 ? -41.125 15.711 0.823 1 20.98 9 ALA B O 1
ATOM 2478 N N . ILE B 1 10 ? -42.531 16.469 2.223 1 21.06 10 ILE B N 1
ATOM 2479 C CA . ILE B 1 10 ? -41.906 16.453 3.533 1 21.06 10 ILE B CA 1
ATOM 2480 C C . ILE B 1 10 ? -41.938 15.047 4.113 1 21.06 10 ILE B C 1
ATOM 2482 O O . ILE B 1 10 ? -40.938 14.547 4.637 1 21.06 10 ILE B O 1
ATOM 2486 N N . LEU B 1 11 ? -43.062 14.234 4.422 1 19.7 11 LEU B N 1
ATOM 2487 C CA . LEU B 1 11 ? -43.5 13.852 5.762 1 19.7 11 LEU B CA 1
ATOM 2488 C C . LEU B 1 11 ? -42.812 12.57 6.211 1 19.7 11 LEU B C 1
ATOM 2490 O O . LEU B 1 11 ? -42.344 12.469 7.348 1 19.7 11 LEU B O 1
ATOM 2494 N N . SER B 1 12 ? -42.875 11.242 5.715 1 19.45 12 SER B N 1
ATOM 2495 C CA . SER B 1 12 ? -43.469 10.172 6.5 1 19.45 12 SER B CA 1
ATOM 2496 C C . SER B 1 12 ? -42.438 9.422 7.301 1 19.45 12 SER B C 1
ATOM 2498 O O . SER B 1 12 ? -42.656 9.07 8.461 1 19.45 12 SER B O 1
ATOM 2500 N N . SER B 1 13 ? -41.25 8.68 6.898 1 21.06 13 SER B N 1
ATOM 2501 C CA . SER B 1 13 ? -41.156 7.258 7.238 1 21.06 13 SER B CA 1
ATOM 2502 C C . SER B 1 13 ? -40.438 7.051 8.555 1 21.06 13 SER B C 1
ATOM 2504 O O . SER B 1 13 ? -39.21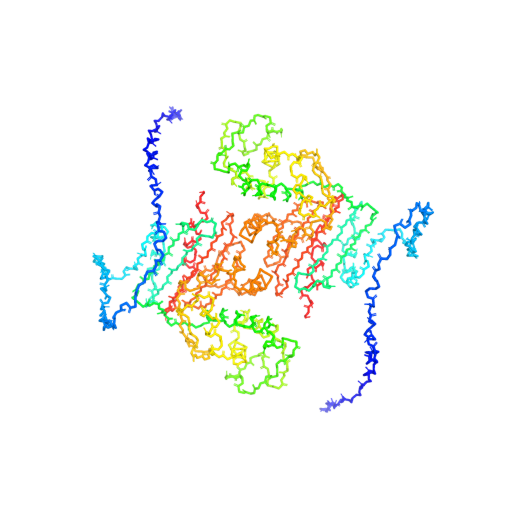9 7.172 8.617 1 21.06 13 SER B O 1
ATOM 2506 N N . PHE B 1 14 ? -40.844 7.371 9.867 1 21.91 14 PHE B N 1
ATOM 2507 C CA . PHE B 1 14 ? -40.25 7.438 11.195 1 21.91 14 PHE B CA 1
ATOM 2508 C C . PHE B 1 14 ? -40.031 6.043 11.766 1 21.91 14 PHE B C 1
ATOM 2510 O O . PHE B 1 14 ? -39.469 5.887 12.844 1 21.91 14 PHE B O 1
ATOM 2517 N N . CYS B 1 15 ? -40.625 4.852 11.391 1 19.47 15 CYS B N 1
ATOM 2518 C CA . CYS B 1 15 ? -41.094 3.895 12.391 1 19.47 15 CYS B CA 1
ATOM 2519 C C . CYS B 1 15 ? -39.906 3.154 13.016 1 19.47 15 CYS B C 1
ATOM 2521 O O . CYS B 1 15 ? -39.969 2.768 14.188 1 19.47 15 CYS B O 1
ATOM 2523 N N . ALA B 1 16 ? -38.875 2.506 12.375 1 20.8 16 ALA B N 1
ATOM 2524 C CA . ALA B 1 16 ? -38.625 1.097 12.664 1 20.8 16 ALA B CA 1
ATOM 2525 C C . ALA B 1 16 ? -37.719 0.94 13.875 1 20.8 16 ALA B C 1
ATOM 2527 O O . ALA B 1 16 ? -36.469 0.896 13.727 1 20.8 16 ALA B O 1
ATOM 2528 N N . LEU B 1 17 ? -37.688 1.802 14.945 1 20.84 17 LEU B N 1
ATOM 2529 C CA . LEU B 1 17 ? -36.656 1.83 15.984 1 20.84 17 LEU B CA 1
ATOM 2530 C C . LEU B 1 17 ? -36.781 0.613 16.891 1 20.84 17 LEU B C 1
ATOM 2532 O O . LEU B 1 17 ? -36.062 0.503 17.891 1 20.84 17 LEU B O 1
ATOM 2536 N N . ALA B 1 18 ? -37.875 -0.216 16.828 1 19.67 18 ALA B N 1
ATOM 2537 C CA . ALA B 1 18 ? -38.281 -0.853 18.078 1 19.67 18 ALA B CA 1
ATOM 2538 C C . ALA B 1 18 ? -37.188 -1.811 18.578 1 19.67 18 ALA B C 1
ATOM 2540 O O . ALA B 1 18 ? -36.906 -1.872 19.781 1 19.67 18 ALA B O 1
ATOM 2541 N N . PHE B 1 19 ? -36.781 -2.902 17.812 1 20.03 19 PHE B N 1
ATOM 2542 C CA . PHE B 1 19 ? -36.875 -4.246 18.375 1 20.03 19 PHE B CA 1
ATOM 2543 C C . PHE B 1 19 ? -35.719 -4.512 19.328 1 20.03 19 PHE B C 1
ATOM 2545 O O . PHE B 1 19 ? -35.906 -5.117 20.391 1 20.03 19 PHE B O 1
ATOM 2552 N N . TYR B 1 20 ? -34.438 -4.41 18.953 1 20.36 20 TYR B N 1
ATOM 2553 C CA . TYR B 1 20 ? -33.594 -5.562 19.234 1 20.36 20 TYR B CA 1
ATOM 2554 C C . TYR B 1 20 ? -33 -5.48 20.641 1 20.36 20 TYR B C 1
ATOM 2556 O O . TYR B 1 20 ? -31.828 -5.191 20.812 1 20.36 20 TYR B O 1
ATOM 2564 N N . MET B 1 21 ? -33.656 -4.746 21.578 1 19.42 21 MET B N 1
ATOM 2565 C CA . MET B 1 21 ? -32.875 -4.496 22.781 1 19.42 21 MET B CA 1
ATOM 2566 C C . MET B 1 21 ? -32.625 -5.789 23.562 1 19.42 21 MET B C 1
ATOM 2568 O O . MET B 1 21 ? -31.984 -5.777 24.609 1 19.42 21 MET B O 1
ATOM 2572 N N . THR B 1 22 ? -33.594 -6.75 23.359 1 20.59 22 THR B N 1
ATOM 2573 C CA . THR B 1 22 ? -33.875 -7.445 24.609 1 20.59 22 THR B CA 1
ATOM 2574 C C . THR B 1 22 ? -32.656 -8.203 25.094 1 20.59 22 THR B C 1
ATOM 2576 O O . THR B 1 22 ? -32.344 -8.195 26.281 1 20.59 22 THR B O 1
ATOM 2579 N N . SER B 1 23 ? -32.156 -9.258 24.406 1 21.83 23 SER B N 1
ATOM 2580 C CA . SER B 1 23 ? -32.031 -10.57 25.031 1 21.83 23 SER B CA 1
ATOM 2581 C C . SER B 1 23 ? -30.719 -10.703 25.797 1 21.83 23 SER B C 1
ATOM 2583 O O . SER B 1 23 ? -29.781 -11.352 25.312 1 21.83 23 SER B O 1
ATOM 2585 N N . ILE B 1 24 ? -30.156 -9.695 26.359 1 21.59 24 ILE B N 1
ATOM 2586 C CA . ILE B 1 24 ? -28.797 -9.93 26.875 1 21.59 24 ILE B CA 1
ATOM 2587 C C . ILE B 1 24 ? -28.875 -10.844 28.094 1 21.59 24 ILE B C 1
ATOM 2589 O O . ILE B 1 24 ? -28.469 -10.453 29.188 1 21.59 24 ILE B O 1
ATOM 2593 N N . ASN B 1 25 ? -29.938 -11.797 28.094 1 19.56 25 ASN B N 1
ATOM 2594 C CA . ASN B 1 25 ? -30.078 -12.422 29.406 1 19.56 25 ASN B CA 1
ATOM 2595 C C . ASN B 1 25 ? -28.719 -12.883 29.953 1 19.56 25 ASN B C 1
ATOM 2597 O O . ASN B 1 25 ? -27.75 -12.969 29.203 1 19.56 25 ASN B O 1
ATOM 2601 N N . HIS B 1 26 ? -28.812 -13.812 30.969 1 22.98 26 HIS B N 1
ATOM 2602 C CA . HIS B 1 26 ? -28.281 -14.258 32.25 1 22.98 26 HIS B CA 1
ATOM 2603 C C . HIS B 1 26 ? -27.094 -15.203 32.062 1 22.98 26 HIS B C 1
ATOM 2605 O O . HIS B 1 26 ? -27.25 -16.312 31.578 1 22.98 26 HIS B O 1
ATOM 2611 N N . MET B 1 27 ? -26.016 -14.766 31.438 1 20.41 27 MET B N 1
ATOM 2612 C CA . MET B 1 27 ? -24.938 -15.727 31.266 1 20.41 27 MET B CA 1
ATOM 2613 C C . MET B 1 27 ? -24.531 -16.344 32.594 1 20.41 27 MET B C 1
ATOM 2615 O O . MET B 1 27 ? -24.094 -15.641 33.5 1 20.41 27 MET B O 1
ATOM 2619 N N . LYS B 1 28 ? -25.312 -17.453 32.969 1 21.33 28 LYS B N 1
ATOM 2620 C CA . LYS B 1 28 ? -25.109 -18.281 34.156 1 21.33 28 LYS B CA 1
ATOM 2621 C C . LYS B 1 28 ? -23.641 -18.672 34.312 1 21.33 28 LYS B C 1
ATOM 2623 O O . LYS B 1 28 ? -23 -19.047 33.312 1 21.33 28 LYS B O 1
ATOM 2628 N N . THR B 1 29 ? -23.016 -18.141 35.281 1 21.69 29 THR B N 1
ATOM 2629 C CA . THR B 1 29 ? -21.641 -18.328 35.719 1 21.69 29 THR B CA 1
ATOM 2630 C C . THR B 1 29 ? -21.344 -19.797 35.969 1 21.69 29 THR B C 1
ATOM 2632 O O . THR B 1 29 ? -21.828 -20.391 36.938 1 21.69 29 THR B O 1
ATOM 2635 N N . GLN B 1 30 ? -21.766 -20.672 34.938 1 20.7 30 GLN B N 1
ATOM 2636 C CA . GLN B 1 30 ? -21.625 -22.062 35.344 1 20.7 30 GLN B CA 1
ATOM 2637 C C . GLN B 1 30 ? -20.219 -22.344 35.875 1 20.7 30 GLN B C 1
ATOM 2639 O O . GLN B 1 30 ? -19.234 -21.969 35.25 1 20.7 30 GLN B O 1
ATOM 2644 N N . THR B 1 31 ? -20.172 -22.406 37.188 1 20.33 31 THR B N 1
ATOM 2645 C CA . THR B 1 31 ? -19.047 -22.719 38.062 1 20.33 31 THR B CA 1
ATOM 2646 C C . THR B 1 31 ? -18.391 -24.031 37.656 1 20.33 31 THR B C 1
ATOM 2648 O O . THR B 1 31 ? -19.031 -25.094 37.719 1 20.33 31 THR B O 1
ATOM 2651 N N . LEU B 1 32 ? -17.766 -24.016 36.5 1 21.52 32 LEU B N 1
ATOM 2652 C CA . LEU B 1 32 ? -17.203 -25.297 36.094 1 21.52 32 LEU B CA 1
ATOM 2653 C C . LEU B 1 32 ? -16.266 -25.844 37.156 1 21.52 32 LEU B C 1
ATOM 2655 O O . LEU B 1 32 ? -15.289 -25.203 37.531 1 21.52 32 LEU B O 1
ATOM 2659 N N . GLU B 1 33 ? -16.969 -26.5 38.125 1 20.56 33 GLU B N 1
ATOM 2660 C CA . GLU B 1 33 ? -16.234 -27.188 39.188 1 20.56 33 GLU B CA 1
ATOM 2661 C C . GLU B 1 33 ? -15.164 -28.094 38.625 1 20.56 33 GLU B C 1
ATOM 2663 O O . GLU B 1 33 ? -15.43 -28.875 37.719 1 20.56 33 GLU B O 1
ATOM 2668 N N . ILE B 1 34 ? -13.977 -27.609 38.719 1 21.91 34 ILE B N 1
ATOM 2669 C CA . ILE B 1 34 ? -12.75 -28.25 38.281 1 21.91 34 ILE B CA 1
ATOM 2670 C C . ILE B 1 34 ? -12.609 -29.609 38.969 1 21.91 34 ILE B C 1
ATOM 2672 O O . ILE B 1 34 ? -12.445 -29.688 40.219 1 21.91 34 ILE B O 1
ATOM 2676 N N . TYR B 1 35 ? -13.68 -30.547 38.75 1 19.09 35 TYR B N 1
ATOM 2677 C CA . TYR B 1 35 ? -13.586 -31.828 39.469 1 19.09 35 TYR B CA 1
ATOM 2678 C C . TYR B 1 35 ? -12.25 -32.5 39.188 1 19.09 35 TYR B C 1
ATOM 2680 O O . TYR B 1 35 ? -11.812 -32.594 38.031 1 19.09 35 TYR B O 1
ATOM 2688 N N . GLY B 1 36 ? -11.383 -32.531 40.25 1 18.92 36 GLY B N 1
ATOM 2689 C CA . GLY B 1 36 ? -10.016 -33.031 40.406 1 18.92 36 GLY B CA 1
ATOM 2690 C C . GLY B 1 36 ? -9.828 -34.438 39.906 1 18.92 36 GLY B C 1
ATOM 2691 O O . GLY B 1 36 ? -8.914 -34.719 39.125 1 18.92 36 GLY B O 1
ATOM 2692 N N . ASN B 1 37 ? -10.391 -35.469 40.75 1 17.95 37 ASN B N 1
ATOM 2693 C CA . ASN B 1 37 ? -9.43 -36.469 41.156 1 17.95 37 ASN B CA 1
ATOM 2694 C C . ASN B 1 37 ? -9.234 -37.531 40.094 1 17.95 37 ASN B C 1
ATOM 2696 O O . ASN B 1 37 ? -8.102 -37.875 39.75 1 17.95 37 ASN B O 1
ATOM 2700 N N . SER B 1 38 ? -10.18 -38.656 40.062 1 19.61 38 SER B N 1
ATOM 2701 C CA . SER B 1 38 ? -9.766 -40 40.438 1 19.61 38 SER B CA 1
ATOM 2702 C C . SER B 1 38 ? -9.195 -40.75 39.25 1 19.61 38 SER B C 1
ATOM 2704 O O . SER B 1 38 ? -9.273 -40.281 38.125 1 19.61 38 SER B O 1
ATOM 2706 N N . THR B 1 39 ? -9.672 -42.219 39.094 1 20.42 39 THR B N 1
ATOM 2707 C CA . THR B 1 39 ? -9.203 -43.594 38.969 1 20.42 39 THR B CA 1
ATOM 2708 C C . THR B 1 39 ? -9.023 -43.969 37.531 1 20.42 39 THR B C 1
ATOM 2710 O O . THR B 1 39 ? -9.641 -43.375 36.625 1 20.42 39 THR B O 1
ATOM 2713 N N . ALA B 1 40 ? -8.195 -45.125 37.281 1 20.66 40 ALA B N 1
ATOM 2714 C CA . ALA B 1 40 ? -7.43 -45.781 36.219 1 20.66 40 ALA B CA 1
ATOM 2715 C C . ALA B 1 40 ? -8.352 -46.406 35.188 1 20.66 40 ALA B C 1
ATOM 2717 O O . ALA B 1 40 ? -7.957 -47.312 34.469 1 20.66 40 ALA B O 1
ATOM 2718 N N . LYS B 1 41 ? -9.781 -46.156 35.281 1 19.94 41 LYS B N 1
ATOM 2719 C CA . LYS B 1 41 ? -10.438 -47.312 34.688 1 19.94 41 LYS B CA 1
ATOM 2720 C C . LYS B 1 41 ? -9.883 -47.625 33.312 1 19.94 41 LYS B C 1
ATOM 2722 O O . LYS B 1 41 ? -9.359 -46.719 32.625 1 19.94 41 LYS B O 1
ATOM 2727 N N . VAL B 1 42 ? -10.531 -48.656 32.719 1 20.38 42 VAL B N 1
ATOM 2728 C CA . VAL B 1 42 ? -10.398 -49.75 31.75 1 20.38 42 VAL B CA 1
ATOM 2729 C C . VAL B 1 42 ? -10.359 -49.188 30.344 1 20.38 42 VAL B C 1
ATOM 2731 O O . VAL B 1 42 ? -10.914 -48.125 30.078 1 20.38 42 VAL B O 1
ATOM 2734 N N . ALA B 1 43 ? -9.734 -50.031 29.453 1 22.17 43 ALA B N 1
ATOM 2735 C CA . ALA B 1 43 ? -9.062 -50.094 28.156 1 22.17 43 ALA B CA 1
ATOM 2736 C C . ALA B 1 43 ? -10.055 -49.844 27.016 1 22.17 43 ALA B C 1
ATOM 2738 O O . ALA B 1 43 ? -9.695 -49.969 25.844 1 22.17 43 ALA B O 1
ATOM 2739 N N . GLN B 1 44 ? -11.422 -49.406 27.453 1 20.27 44 GLN B N 1
ATOM 2740 C CA . GLN B 1 44 ? -12.305 -49.906 26.406 1 20.27 44 GLN B CA 1
ATOM 2741 C C . GLN B 1 44 ? -11.883 -49.344 25.031 1 20.27 44 GLN B C 1
ATOM 2743 O O . GLN B 1 44 ? -11.461 -48.188 24.938 1 20.27 44 GLN B O 1
ATOM 2748 N N . LYS B 1 45 ? -12.062 -50.281 24.016 1 21.45 45 LYS B N 1
ATOM 2749 C CA . LYS B 1 45 ? -11.898 -50.438 22.578 1 21.45 45 LYS B CA 1
ATOM 2750 C C . LYS B 1 45 ? -12.516 -49.25 21.828 1 21.45 45 LYS B C 1
ATOM 2752 O O . LYS B 1 45 ? -13.539 -48.719 22.266 1 21.45 45 LYS B O 1
ATOM 2757 N N . SER B 1 46 ? -11.836 -48.75 20.875 1 20.61 46 SER B N 1
ATOM 2758 C CA . SER B 1 46 ? -11.609 -47.656 19.938 1 20.61 46 SER B CA 1
ATOM 2759 C C . SER B 1 46 ? -12.789 -47.469 18.984 1 20.61 46 SER B C 1
ATOM 2761 O O . SER B 1 46 ? -12.68 -46.812 17.969 1 20.61 46 SER B O 1
ATOM 2763 N N . LYS B 1 47 ? -14.141 -47.812 19.359 1 20.64 47 LYS B N 1
ATOM 2764 C CA . LYS B 1 47 ? -15.031 -47.812 18.203 1 20.64 47 LYS B CA 1
ATOM 2765 C C . LYS B 1 47 ? -14.945 -46.469 17.453 1 20.64 47 LYS B C 1
ATOM 2767 O O . LYS B 1 47 ? -14.992 -45.406 18.062 1 20.64 47 LYS B O 1
ATOM 2772 N N . MET B 1 48 ? -14.539 -46.531 16.125 1 19.73 48 MET B N 1
ATOM 2773 C CA . MET B 1 48 ? -14.328 -45.594 15.023 1 19.73 48 MET B CA 1
ATOM 2774 C C . MET B 1 48 ? -15.594 -44.781 14.758 1 19.73 48 MET B C 1
ATOM 2776 O O . MET B 1 48 ? -16.594 -45.312 14.281 1 19.73 48 MET B O 1
ATOM 2780 N N . LYS B 1 49 ? -16.266 -44.219 15.703 1 23.69 49 LYS B N 1
ATOM 2781 C CA . LYS B 1 49 ? -17.547 -43.656 15.273 1 23.69 49 LYS B CA 1
ATOM 2782 C C . LYS B 1 49 ? -17.391 -42.844 13.984 1 23.69 49 LYS B C 1
ATOM 2784 O O . LYS B 1 49 ? -16.516 -42 13.891 1 23.69 49 LYS B O 1
ATOM 2789 N N . GLU B 1 50 ? -17.844 -43.406 12.875 1 21.48 50 GLU B N 1
ATOM 2790 C CA . GLU B 1 50 ? -18.031 -42.875 11.531 1 21.48 50 GLU B CA 1
ATOM 2791 C C . GLU B 1 50 ? -18.719 -41.5 11.57 1 21.48 50 GLU B C 1
ATOM 2793 O O . GLU B 1 50 ? -19.766 -41.344 12.203 1 21.48 50 GLU B O 1
ATOM 2798 N N . GLY B 1 51 ? -17.922 -40.5 11.648 1 21.55 51 GLY B N 1
ATOM 2799 C CA . GLY B 1 51 ? -18.375 -39.125 11.633 1 21.55 51 GLY B CA 1
ATOM 2800 C C . GLY B 1 51 ? -19.5 -38.875 10.648 1 21.55 51 GLY B C 1
ATOM 2801 O O . GLY B 1 51 ? -19.547 -39.5 9.578 1 21.55 51 GLY B O 1
ATOM 2802 N N . THR B 1 52 ? -20.719 -38.719 11.164 1 23.88 52 THR B N 1
ATOM 2803 C CA . THR B 1 52 ? -21.906 -38.312 10.438 1 23.88 52 THR B CA 1
ATOM 2804 C C . THR B 1 52 ? -21.594 -37.188 9.453 1 23.88 52 THR B C 1
ATOM 2806 O O . THR B 1 52 ? -21.141 -36.094 9.859 1 23.88 52 THR B O 1
ATOM 2809 N N . LYS B 1 53 ? -21.312 -37.531 8.219 1 23.98 53 LYS B N 1
ATOM 2810 C CA . LYS B 1 53 ? -21.344 -36.594 7.098 1 23.98 53 LYS B CA 1
ATOM 2811 C C . LYS B 1 53 ? -22.594 -35.719 7.156 1 23.98 53 LYS B C 1
ATOM 2813 O O . LYS B 1 53 ? -23.719 -36.219 7.098 1 23.98 53 LYS B O 1
ATOM 2818 N N . GLN B 1 54 ? -22.594 -34.719 7.996 1 26.06 54 GLN B N 1
ATOM 2819 C CA . GLN B 1 54 ? -23.641 -33.75 7.77 1 26.06 54 GLN B CA 1
ATOM 2820 C C . GLN B 1 54 ? -23.844 -33.5 6.277 1 26.06 54 GLN B C 1
ATOM 2822 O O . GLN B 1 54 ? -22.938 -33 5.605 1 26.06 54 GLN B O 1
ATOM 2827 N N . THR B 1 55 ? -24.578 -34.281 5.676 1 25.03 55 THR B N 1
ATOM 2828 C CA . THR B 1 55 ? -25.047 -34 4.324 1 25.03 55 THR B CA 1
ATOM 2829 C C . THR B 1 55 ? -25.547 -32.562 4.199 1 25.03 55 THR B C 1
ATOM 2831 O O . THR B 1 55 ? -26.438 -32.156 4.945 1 25.03 55 THR B O 1
ATOM 2834 N N . ARG B 1 56 ? -24.688 -31.688 3.639 1 26.62 56 ARG B N 1
ATOM 2835 C CA . ARG B 1 56 ? -25.156 -30.406 3.102 1 26.62 56 ARG B CA 1
ATOM 2836 C C . ARG B 1 56 ? -26.453 -30.594 2.316 1 26.62 56 ARG B C 1
ATOM 2838 O O . ARG B 1 56 ? -26.469 -31.234 1.266 1 26.62 56 ARG B O 1
ATOM 2845 N N . ILE B 1 57 ? -27.469 -30.734 3.055 1 29.86 57 ILE B N 1
ATOM 2846 C CA . ILE B 1 57 ? -28.734 -30.703 2.326 1 29.86 57 ILE B CA 1
ATOM 2847 C C . ILE B 1 57 ? -28.781 -29.438 1.462 1 29.86 57 ILE B C 1
ATOM 2849 O O . ILE B 1 57 ? -28.859 -28.328 1.982 1 29.86 57 ILE B O 1
ATOM 2853 N N . THR B 1 58 ? -27.969 -29.438 0.424 1 29.11 58 THR B N 1
ATOM 2854 C CA . THR B 1 58 ? -28.203 -28.438 -0.606 1 29.11 58 THR B CA 1
ATOM 2855 C C . THR B 1 58 ? -29.609 -28.562 -1.175 1 29.11 58 THR B C 1
ATOM 2857 O O . THR B 1 58 ? -29.938 -29.547 -1.853 1 29.11 58 THR B O 1
ATOM 2860 N N . ASN B 1 59 ? -30.547 -28.406 -0.415 1 31.58 59 ASN B N 1
ATOM 2861 C CA . ASN B 1 59 ? -31.812 -28.375 -1.149 1 31.58 59 ASN B CA 1
ATOM 2862 C C . ASN B 1 59 ? -31.719 -27.516 -2.402 1 31.58 59 ASN B C 1
ATOM 2864 O O . ASN B 1 59 ? -32.719 -27.078 -2.938 1 31.58 59 ASN B O 1
ATOM 2868 N N . GLY B 1 60 ? -30.625 -26.703 -2.51 1 30.23 60 GLY B N 1
ATOM 2869 C CA . GLY B 1 60 ? -30.688 -25.875 -3.701 1 30.23 60 GLY B CA 1
ATOM 2870 C C . GLY B 1 60 ? -30.812 -26.688 -4.984 1 30.23 60 GLY B C 1
ATOM 2871 O O . GLY B 1 60 ? -29.984 -27.562 -5.246 1 30.23 60 GLY B O 1
ATOM 2872 N N . GLU B 1 61 ? -31.922 -27.125 -5.281 1 29.86 61 GLU B N 1
ATOM 2873 C CA . GLU B 1 61 ? -32.062 -27.484 -6.691 1 29.86 61 GLU B CA 1
ATOM 2874 C C . GLU B 1 61 ? -31.219 -26.594 -7.578 1 29.86 61 GLU B C 1
ATOM 2876 O O . GLU B 1 61 ? -31.469 -25.391 -7.688 1 29.86 61 GLU B O 1
ATOM 2881 N N . SER B 1 62 ? -29.922 -26.828 -7.473 1 34.25 62 SER B N 1
ATOM 2882 C CA . SER B 1 62 ? -28.984 -26.156 -8.367 1 34.25 62 SER B CA 1
ATOM 2883 C C . SER B 1 62 ? -29.453 -26.234 -9.812 1 34.25 62 SER B C 1
ATOM 2885 O O . SER B 1 62 ? -29.547 -27.328 -10.383 1 34.25 62 SER B O 1
ATOM 2887 N N . GLU B 1 63 ? -30.422 -25.516 -10.203 1 32.97 63 GLU B N 1
ATOM 2888 C CA . GLU B 1 63 ? -30.453 -25.438 -11.656 1 32.97 63 GLU B CA 1
ATOM 2889 C C . GLU B 1 63 ? -29.047 -25.469 -12.242 1 32.97 63 GLU B C 1
ATOM 2891 O O . GLU B 1 63 ? -28.094 -25.031 -11.602 1 32.97 63 GLU B O 1
ATOM 2896 N N . ILE B 1 64 ? -28.578 -26.109 -13.211 1 35.66 64 ILE B N 1
ATOM 2897 C CA . ILE B 1 64 ? -27.484 -26.25 -14.18 1 35.66 64 ILE B CA 1
ATOM 2898 C C . ILE B 1 64 ? -26.969 -24.859 -14.562 1 35.66 64 ILE B C 1
ATOM 2900 O O . ILE B 1 64 ? -27.734 -23.984 -14.969 1 35.66 64 ILE B O 1
ATOM 2904 N N . GLY B 1 65 ? -25.812 -24.391 -14.055 1 48.97 65 GLY B N 1
ATOM 2905 C CA . GLY B 1 65 ? -24.875 -23.375 -14.477 1 48.97 65 GLY B CA 1
ATOM 2906 C C . GLY B 1 65 ? -24.672 -22.281 -13.438 1 48.97 65 GLY B C 1
ATOM 2907 O O . GLY B 1 65 ? -23.969 -21.297 -13.695 1 48.97 65 GLY B O 1
ATOM 2908 N N . GLU B 1 66 ? -25.547 -22.172 -12.492 1 68.19 66 GLU B N 1
ATOM 2909 C CA . GLU B 1 66 ? -25.516 -21.031 -11.586 1 68.19 66 GLU B CA 1
ATOM 2910 C C . GLU B 1 66 ? -24.5 -21.25 -10.461 1 68.19 66 GLU B C 1
ATOM 2912 O O . GLU B 1 66 ? -24.422 -22.344 -9.891 1 68.19 66 GLU B O 1
ATOM 2917 N N . ALA B 1 67 ? -23.469 -20.516 -10.336 1 85.38 67 ALA B N 1
ATOM 2918 C CA . ALA B 1 67 ? -22.453 -20.531 -9.297 1 85.38 67 ALA B CA 1
ATOM 2919 C C . ALA B 1 67 ? -23.078 -20.625 -7.91 1 85.38 67 ALA B C 1
ATOM 2921 O O . ALA B 1 67 ? -24.078 -19.969 -7.625 1 85.38 67 ALA B O 1
ATOM 2922 N N . ALA B 1 68 ? -22.688 -21.688 -7.125 1 92.12 68 ALA B N 1
ATOM 2923 C CA . ALA B 1 68 ? -23.047 -21.75 -5.715 1 92.12 68 ALA B CA 1
ATOM 2924 C C . ALA B 1 68 ? -22.469 -20.562 -4.945 1 92.12 68 ALA B C 1
ATOM 2926 O O . ALA B 1 68 ? -21.328 -20.172 -5.152 1 92.12 68 ALA B O 1
ATOM 2927 N N . ILE B 1 69 ? -23.312 -20.016 -4.094 1 94.44 69 ILE B N 1
ATOM 2928 C CA . ILE B 1 69 ? -22.922 -18.891 -3.252 1 94.44 69 ILE B CA 1
ATOM 2929 C C . ILE B 1 69 ? -22.828 -19.344 -1.796 1 94.44 69 ILE B C 1
ATOM 2931 O O . ILE B 1 69 ? -23.766 -19.938 -1.268 1 94.44 69 ILE B O 1
ATOM 2935 N N . SER B 1 70 ? -21.656 -19.141 -1.187 1 92.44 70 SER B N 1
ATOM 2936 C CA . SER B 1 70 ? -21.469 -19.547 0.207 1 92.44 70 SER B CA 1
ATOM 2937 C C . SER B 1 70 ? -22.484 -18.844 1.115 1 92.44 70 SER B C 1
ATOM 2939 O O . SER B 1 70 ? -22.875 -17.703 0.848 1 92.44 70 SER B O 1
ATOM 2941 N N . LYS B 1 71 ? -22.594 -19.562 2.281 1 90.38 71 LYS B N 1
ATOM 2942 C CA . LYS B 1 71 ? -23.5 -19 3.27 1 90.38 71 LYS B CA 1
ATOM 2943 C C . LYS B 1 71 ? -22.953 -17.688 3.836 1 90.38 71 LYS B C 1
ATOM 2945 O O . LYS B 1 71 ? -21.75 -17.547 4.023 1 90.38 71 LYS B O 1
ATOM 2950 N N . ASN B 1 72 ? -23.688 -16.703 4.012 1 92 72 ASN B N 1
ATOM 2951 C CA . ASN B 1 72 ? -23.391 -15.438 4.672 1 92 72 ASN B CA 1
ATOM 2952 C C . ASN B 1 72 ? -22.703 -14.453 3.727 1 92 72 ASN B C 1
ATOM 2954 O O . ASN B 1 72 ? -22.375 -13.328 4.117 1 92 72 ASN B O 1
ATOM 2958 N N . SER B 1 73 ? -22.5 -14.969 2.471 1 96.56 73 SER B N 1
ATOM 2959 C CA . SER B 1 73 ? -22.047 -14 1.467 1 96.56 73 SER B CA 1
ATOM 2960 C C . SER B 1 73 ? -23.031 -12.836 1.354 1 96.56 73 SER B C 1
ATOM 2962 O O . SER B 1 73 ? -24.234 -13.016 1.486 1 96.56 73 SER B O 1
ATOM 2964 N N . ASN B 1 74 ? -22.406 -11.688 1.133 1 97.25 74 ASN B N 1
ATOM 2965 C CA . ASN B 1 74 ? -23.281 -10.57 0.811 1 97.25 74 ASN B CA 1
ATOM 2966 C C . ASN B 1 74 ? -24.078 -10.836 -0.46 1 97.25 74 ASN B C 1
ATOM 2968 O O . ASN B 1 74 ? -23.516 -11.055 -1.527 1 97.25 74 ASN B O 1
ATOM 2972 N N . LYS B 1 75 ? -25.344 -10.734 -0.382 1 95.69 75 LYS B N 1
ATOM 2973 C CA . LYS B 1 75 ? -26.234 -11.18 -1.449 1 95.69 75 LYS B CA 1
ATOM 2974 C C . LYS B 1 75 ? -26.094 -10.305 -2.691 1 95.69 75 LYS B C 1
ATOM 2976 O O . LYS B 1 75 ? -26 -10.812 -3.809 1 95.69 75 LYS B O 1
ATOM 2981 N N . ASN B 1 76 ? -26.031 -8.992 -2.52 1 96.44 76 ASN B N 1
ATOM 2982 C CA . ASN B 1 76 ? -25.969 -8.078 -3.648 1 96.44 76 ASN B CA 1
ATOM 2983 C C . ASN B 1 76 ? -24.625 -8.172 -4.363 1 96.44 76 ASN B C 1
ATOM 2985 O O . ASN B 1 76 ? -24.562 -8.164 -5.594 1 96.44 76 ASN B O 1
ATOM 2989 N N . LEU B 1 77 ? -23.578 -8.281 -3.598 1 97.94 77 LEU B N 1
ATOM 2990 C CA . LEU B 1 77 ? -22.25 -8.461 -4.168 1 97.94 77 LEU B CA 1
ATOM 2991 C C . LEU B 1 77 ? -22.156 -9.766 -4.949 1 97.94 77 LEU B C 1
ATOM 2993 O O . LEU B 1 77 ? -21.656 -9.789 -6.074 1 97.94 77 LEU B O 1
ATOM 2997 N N . ALA B 1 78 ? -22.688 -10.82 -4.379 1 97.56 78 ALA B N 1
ATOM 2998 C CA . ALA B 1 78 ? -22.672 -12.125 -5.027 1 97.56 78 ALA B CA 1
ATOM 2999 C C . ALA B 1 78 ? -23.453 -12.094 -6.336 1 97.56 78 ALA B C 1
ATOM 3001 O O . ALA B 1 78 ? -23.016 -12.664 -7.34 1 97.56 78 ALA B O 1
ATOM 3002 N N . LYS B 1 79 ? -24.562 -11.438 -6.289 1 96.44 79 LYS B N 1
ATOM 3003 C CA . LYS B 1 79 ? -25.375 -11.344 -7.492 1 96.44 79 LYS B CA 1
ATOM 3004 C C . LYS B 1 79 ? -24.625 -10.633 -8.617 1 96.44 79 LYS B C 1
ATOM 3006 O O . LYS B 1 79 ? -24.672 -11.062 -9.773 1 96.44 79 LYS B O 1
ATOM 3011 N N . ASP B 1 80 ? -23.953 -9.547 -8.32 1 97.5 80 ASP B N 1
ATOM 3012 C CA . ASP B 1 80 ? -23.172 -8.797 -9.305 1 97.5 80 ASP B CA 1
ATOM 3013 C C . ASP B 1 80 ? -22.047 -9.656 -9.883 1 97.5 80 ASP B C 1
ATOM 3015 O O . ASP B 1 80 ? -21.766 -9.602 -11.078 1 97.5 80 ASP B O 1
ATOM 3019 N N . ILE B 1 81 ? -21.438 -10.484 -9.031 1 98.12 81 ILE B N 1
ATOM 3020 C CA . ILE B 1 81 ? -20.344 -11.336 -9.469 1 98.12 81 ILE B CA 1
ATOM 3021 C C . ILE B 1 81 ? -20.875 -12.438 -10.383 1 98.12 81 ILE B C 1
ATOM 3023 O O . ILE B 1 81 ? -20.266 -12.742 -11.414 1 98.12 81 ILE B O 1
ATOM 3027 N N . VAL B 1 82 ? -21.984 -13.023 -10.023 1 96.81 82 VAL B N 1
ATOM 3028 C CA . VAL B 1 82 ? -22.594 -14.062 -10.844 1 96.81 82 VAL B CA 1
ATOM 3029 C C . VAL B 1 82 ? -22.891 -13.516 -12.234 1 96.81 82 VAL B C 1
ATOM 3031 O O . VAL B 1 82 ? -22.578 -14.148 -13.25 1 96.81 82 VAL B O 1
ATOM 3034 N N . LYS B 1 83 ? -23.438 -12.336 -12.25 1 96.75 83 LYS B N 1
ATOM 3035 C CA . LYS B 1 83 ? -23.766 -11.703 -13.523 1 96.75 83 LYS B CA 1
ATOM 3036 C C . LYS B 1 83 ? -22.5 -11.453 -14.352 1 96.75 83 LYS B C 1
ATOM 3038 O O . LYS B 1 83 ? -22.484 -11.734 -15.547 1 96.75 83 LYS B O 1
ATOM 3043 N N . ALA B 1 84 ? -21.484 -10.984 -13.734 1 97.5 84 ALA B N 1
ATOM 3044 C CA . ALA B 1 84 ? -20.234 -10.664 -14.43 1 97.5 84 ALA B CA 1
ATOM 3045 C C . ALA B 1 84 ? -19.531 -11.938 -14.898 1 97.5 84 ALA B C 1
ATOM 3047 O O . ALA B 1 84 ? -18.734 -11.898 -15.828 1 97.5 84 ALA B O 1
ATOM 3048 N N . SER B 1 85 ? -19.812 -13.109 -14.273 1 96.44 85 SER B N 1
ATOM 3049 C CA . SER B 1 85 ? -19.141 -14.367 -14.57 1 96.44 85 SER B CA 1
ATOM 3050 C C . SER B 1 85 ? -19.969 -15.234 -15.508 1 96.44 85 SER B C 1
ATOM 3052 O O . SER B 1 85 ? -19.641 -16.406 -15.727 1 96.44 85 SER B O 1
ATOM 3054 N N . SER B 1 86 ? -20.984 -14.695 -16.078 1 93.56 86 SER B N 1
ATOM 3055 C CA . SER B 1 86 ? -21.953 -15.492 -16.828 1 93.56 86 SER B CA 1
ATOM 3056 C C . SER B 1 86 ? -21.312 -16.094 -18.078 1 93.56 86 SER B C 1
ATOM 3058 O O . SER B 1 86 ? -21.75 -17.156 -18.547 1 93.56 86 SER B O 1
ATOM 3060 N N . ASN B 1 87 ? -20.266 -15.5 -18.578 1 93.31 87 ASN B N 1
ATOM 3061 C CA . ASN B 1 87 ? -19.672 -15.984 -19.812 1 93.31 87 ASN B CA 1
ATOM 3062 C C . ASN B 1 87 ? -18.406 -16.797 -19.547 1 93.31 87 ASN B C 1
ATOM 3064 O O . ASN B 1 87 ? -17.719 -17.188 -20.484 1 93.31 87 ASN B O 1
ATOM 3068 N N . VAL B 1 88 ? -18.109 -17.016 -18.297 1 95.31 88 VAL B N 1
ATOM 3069 C CA . VAL B 1 88 ? -16.938 -17.797 -17.969 1 95.31 88 VAL B CA 1
ATOM 3070 C C . VAL B 1 88 ? -17.188 -19.281 -18.281 1 95.31 88 VAL B C 1
ATOM 3072 O O . VAL B 1 88 ? -18.203 -19.844 -17.859 1 95.31 88 VAL B O 1
ATOM 3075 N N . GLN B 1 89 ? -16.297 -19.812 -19.078 1 95 89 GLN B N 1
ATOM 3076 C CA . GLN B 1 89 ? -16.391 -21.234 -19.422 1 95 89 GLN B CA 1
ATOM 3077 C C . GLN B 1 89 ? -15.641 -22.078 -18.406 1 95 89 GLN B C 1
ATOM 3079 O O . GLN B 1 89 ? -14.734 -21.594 -17.719 1 95 89 GLN B O 1
ATOM 3084 N N . GLY B 1 90 ? -16.031 -23.281 -18.25 1 95.12 90 GLY B N 1
ATOM 3085 C CA . GLY B 1 90 ? -15.328 -24.219 -17.375 1 95.12 90 GLY B CA 1
ATOM 3086 C C . GLY B 1 90 ? -15.539 -23.922 -15.906 1 95.12 90 GLY B C 1
ATOM 3087 O O . GLY B 1 90 ? -16.438 -23.156 -15.539 1 95.12 90 GLY B O 1
ATOM 3088 N N . ASN B 1 91 ? -14.758 -24.609 -15.07 1 97.56 91 ASN B N 1
ATOM 3089 C CA . ASN B 1 91 ? -14.852 -24.453 -13.625 1 97.56 91 ASN B CA 1
ATOM 3090 C C . ASN B 1 91 ? -14.203 -23.156 -13.156 1 97.56 91 ASN B C 1
ATOM 3092 O O . ASN B 1 91 ? -13.148 -22.766 -13.664 1 97.56 91 ASN B O 1
ATOM 3096 N N . TYR B 1 92 ? -14.812 -22.531 -12.172 1 98.25 92 TYR B N 1
ATOM 3097 C CA . TYR B 1 92 ? -14.211 -21.328 -11.625 1 98.25 92 TYR B CA 1
ATOM 3098 C C . TYR B 1 92 ? -14.633 -21.109 -10.172 1 98.25 92 TYR B C 1
ATOM 3100 O O . TYR B 1 92 ? -15.602 -21.719 -9.711 1 98.25 92 TYR B O 1
ATOM 3108 N N . GLN B 1 93 ? -13.859 -20.359 -9.422 1 98.69 93 GLN B N 1
ATOM 3109 C CA . GLN B 1 93 ? -14.086 -19.875 -8.062 1 98.69 93 GLN B CA 1
ATOM 3110 C C . GLN B 1 93 ? -13.789 -18.391 -7.957 1 98.69 93 GLN B C 1
ATOM 3112 O O . GLN B 1 93 ? -12.836 -17.891 -8.562 1 98.69 93 GLN B O 1
ATOM 3117 N N . VAL B 1 94 ? -14.648 -17.641 -7.219 1 98.81 94 VAL B N 1
ATOM 3118 C CA . VAL B 1 94 ? -14.406 -16.219 -6.941 1 98.81 94 VAL B CA 1
ATOM 3119 C C . VAL B 1 94 ? -14.57 -15.945 -5.449 1 98.81 94 VAL B C 1
ATOM 3121 O O . VAL B 1 94 ? -15.531 -16.422 -4.832 1 98.81 94 VAL B O 1
ATOM 3124 N N . SER B 1 95 ? -13.648 -15.258 -4.883 1 98.75 95 SER B N 1
ATOM 3125 C CA . SER B 1 95 ? -13.719 -14.836 -3.49 1 98.75 95 SER B CA 1
ATOM 3126 C C . SER B 1 95 ? -13.414 -13.344 -3.354 1 98.75 95 SER B C 1
ATOM 3128 O O . SER B 1 95 ? -12.516 -12.828 -4.02 1 98.75 95 SER B O 1
ATOM 3130 N N . VAL B 1 96 ? -14.164 -12.633 -2.508 1 98.81 96 VAL B N 1
ATOM 3131 C CA . VAL B 1 96 ? -13.977 -11.219 -2.207 1 98.81 96 VAL B CA 1
ATOM 3132 C C . VAL B 1 96 ? -14.117 -10.984 -0.703 1 98.81 96 VAL B C 1
ATOM 3134 O O . VAL B 1 96 ? -14.977 -11.586 -0.052 1 98.81 96 VAL B O 1
ATOM 3137 N N . LYS B 1 97 ? -13.242 -10.164 -0.144 1 98.19 97 LYS B N 1
ATOM 3138 C CA . LYS B 1 97 ? -13.312 -9.789 1.265 1 98.19 97 LYS B CA 1
ATOM 3139 C C . LYS B 1 97 ? -13.031 -8.297 1.451 1 98.19 97 LYS B C 1
ATOM 3141 O O . LYS B 1 97 ? -12.023 -7.781 0.953 1 98.19 97 LYS B O 1
ATOM 3146 N N . ASP B 1 98 ? -13.945 -7.617 2.104 1 97 98 ASP B N 1
ATOM 3147 C CA . ASP B 1 98 ? -13.633 -6.285 2.609 1 97 98 ASP B CA 1
ATOM 3148 C C . ASP B 1 98 ? -12.641 -6.352 3.766 1 97 98 ASP B C 1
ATOM 3150 O O . ASP B 1 98 ? -12.836 -7.109 4.719 1 97 98 ASP B O 1
ATOM 3154 N N . LEU B 1 99 ? -11.609 -5.605 3.682 1 95.75 99 LEU B N 1
ATOM 3155 C CA . LEU B 1 99 ? -10.547 -5.727 4.676 1 95.75 99 LEU B CA 1
ATOM 3156 C C . LEU B 1 99 ? -10.781 -4.766 5.836 1 95.75 99 LEU B C 1
ATOM 3158 O O . LEU B 1 99 ? -10.148 -4.891 6.887 1 95.75 99 LEU B O 1
ATOM 3162 N N . ASN B 1 100 ? -11.648 -3.801 5.645 1 88 100 ASN B N 1
ATOM 3163 C CA . ASN B 1 100 ? -12.023 -2.879 6.711 1 88 100 ASN B CA 1
ATOM 3164 C C . ASN B 1 100 ? -13.227 -3.396 7.504 1 88 100 ASN B C 1
ATOM 3166 O O . ASN B 1 100 ? -13.367 -3.086 8.688 1 88 100 ASN B O 1
ATOM 3170 N N . ASN B 1 101 ? -14.086 -4.18 6.828 1 89.81 101 ASN B N 1
ATOM 3171 C CA . ASN B 1 101 ? -15.289 -4.758 7.414 1 89.81 101 ASN B CA 1
ATOM 3172 C C . ASN B 1 101 ? -15.406 -6.246 7.098 1 89.81 101 ASN B C 1
ATOM 3174 O O . ASN B 1 101 ? -16.016 -6.621 6.09 1 89.81 101 ASN B O 1
ATOM 3178 N N . PRO B 1 102 ? -14.969 -7.066 7.965 1 87.88 102 PRO B N 1
ATOM 3179 C CA . PRO B 1 102 ? -14.898 -8.5 7.695 1 87.88 102 PRO B CA 1
ATOM 3180 C C . PRO B 1 102 ? -16.281 -9.117 7.43 1 87.88 102 PRO B C 1
ATOM 3182 O O . PRO B 1 102 ? -16.359 -10.242 6.941 1 87.88 102 PRO B O 1
ATOM 3185 N N . LYS B 1 103 ? -17.312 -8.438 7.711 1 92.38 103 LYS B N 1
ATOM 3186 C CA . LYS B 1 103 ? -18.672 -8.969 7.5 1 92.38 103 LYS B CA 1
ATOM 3187 C C . LYS B 1 103 ? -19.047 -8.914 6.023 1 92.38 103 LYS B C 1
ATOM 3189 O O . LYS B 1 103 ? -20.016 -9.555 5.605 1 92.38 103 LYS B O 1
ATOM 3194 N N . ILE B 1 104 ? -18.344 -8.141 5.332 1 95.88 104 ILE B N 1
ATOM 3195 C CA . ILE B 1 104 ? -18.641 -8 3.91 1 95.88 104 ILE B CA 1
ATOM 3196 C C . ILE B 1 104 ? -17.703 -8.891 3.096 1 95.88 104 ILE B C 1
ATOM 3198 O O . ILE B 1 104 ? -16.5 -8.617 3.006 1 95.88 104 ILE B O 1
ATOM 3202 N N . PHE B 1 105 ? -18.281 -9.977 2.598 1 97.88 105 PHE B N 1
ATOM 3203 C CA . PHE B 1 105 ? -17.547 -10.891 1.738 1 97.88 105 PHE B CA 1
ATOM 3204 C C . PHE B 1 105 ? -18.484 -11.625 0.791 1 97.88 105 PHE B C 1
ATOM 3206 O O . PHE B 1 105 ? -19.703 -11.547 0.932 1 97.88 105 PHE B O 1
ATOM 3213 N N . ALA B 1 106 ? -17.891 -12.242 -0.259 1 98.38 106 ALA B N 1
ATOM 3214 C CA . ALA B 1 106 ? -18.594 -13.156 -1.155 1 98.38 106 ALA B CA 1
ATOM 3215 C C . ALA B 1 106 ? -17.672 -14.289 -1.614 1 98.38 106 ALA B C 1
ATOM 3217 O O . ALA B 1 106 ? -16.516 -14.047 -1.967 1 98.38 106 ALA B O 1
ATOM 3218 N N . ASP B 1 107 ? -18.172 -15.484 -1.548 1 97.75 107 ASP B N 1
ATOM 3219 C CA . ASP B 1 107 ? -17.531 -16.688 -2.059 1 97.75 107 ASP B CA 1
ATOM 3220 C C . ASP B 1 107 ? -18.469 -17.453 -2.992 1 97.75 107 ASP B C 1
ATOM 3222 O O . ASP B 1 107 ? -19.562 -17.859 -2.594 1 97.75 107 ASP B O 1
ATOM 3226 N N . LEU B 1 108 ? -18.031 -17.609 -4.191 1 96.69 108 LEU B N 1
ATOM 3227 C CA . LEU B 1 108 ? -18.859 -18.328 -5.152 1 96.69 108 LEU B CA 1
ATOM 3228 C C . LEU B 1 108 ? -18.047 -19.344 -5.934 1 96.69 108 LEU B C 1
ATOM 3230 O O . LEU B 1 108 ? -16.844 -19.141 -6.172 1 96.69 108 LEU B O 1
ATOM 3234 N N . THR B 1 109 ? -18.641 -20.406 -6.273 1 96.94 109 THR B N 1
ATOM 3235 C CA . THR B 1 109 ? -18.016 -21.453 -7.09 1 96.94 109 THR B CA 1
ATOM 3236 C C . THR B 1 109 ? -19.078 -22.188 -7.906 1 96.94 109 THR B C 1
ATOM 3238 O O . THR B 1 109 ? -20.219 -22.328 -7.473 1 96.94 109 THR B O 1
ATOM 3241 N N . ASN B 1 110 ? -18.672 -22.672 -9.109 1 96.06 110 ASN B N 1
ATOM 3242 C CA . ASN B 1 110 ? -19.578 -23.516 -9.883 1 96.06 110 ASN B CA 1
ATOM 3243 C C . ASN B 1 110 ? -19.141 -24.969 -9.852 1 96.06 110 ASN B C 1
ATOM 3245 O O . ASN B 1 110 ? -19.578 -25.766 -10.688 1 96.06 110 ASN B O 1
ATOM 3249 N N . THR B 1 111 ? -18.219 -25.281 -8.984 1 95.56 111 THR B N 1
ATOM 3250 C CA . THR B 1 111 ? -17.703 -26.656 -8.883 1 95.56 111 THR B CA 1
ATOM 3251 C C . THR B 1 111 ? -17.688 -27.109 -7.43 1 95.56 111 THR B C 1
ATOM 3253 O O . THR B 1 111 ? -17.734 -26.297 -6.508 1 95.56 111 THR B O 1
ATOM 3256 N N . SER B 1 112 ? -17.672 -28.391 -7.195 1 94.56 112 SER B N 1
ATOM 3257 C CA . SER B 1 112 ? -17.578 -28.953 -5.852 1 94.56 112 SER B CA 1
ATOM 3258 C C . SER B 1 112 ? -16.141 -29.141 -5.422 1 94.56 112 SER B C 1
ATOM 3260 O O . SER B 1 112 ? -15.867 -29.516 -4.277 1 94.56 112 SER B O 1
ATOM 3262 N N . GLN B 1 113 ? -15.219 -28.812 -6.332 1 96.44 113 GLN B N 1
ATOM 3263 C CA . GLN B 1 113 ? -13.805 -29 -6.023 1 96.44 113 GLN B CA 1
ATOM 3264 C C . GLN B 1 113 ? -13.312 -27.906 -5.07 1 96.44 113 GLN B C 1
ATOM 3266 O O . GLN B 1 113 ? -13.703 -26.75 -5.188 1 96.44 113 GLN B O 1
ATOM 3271 N N . ASP B 1 114 ? -12.43 -28.375 -4.145 1 96.88 114 ASP B N 1
ATOM 3272 C CA . ASP B 1 114 ? -11.875 -27.422 -3.174 1 96.88 114 ASP B CA 1
ATOM 3273 C C . ASP B 1 114 ? -10.805 -26.547 -3.812 1 96.88 114 ASP B C 1
ATOM 3275 O O . ASP B 1 114 ? -10.477 -25.484 -3.283 1 96.88 114 ASP B O 1
ATOM 3279 N N . ASN B 1 115 ? -10.164 -27.047 -4.871 1 98.56 115 ASN B N 1
ATOM 3280 C CA . ASN B 1 115 ? -9.156 -26.312 -5.625 1 98.56 115 ASN B CA 1
ATOM 3281 C C . ASN B 1 115 ? -9.258 -26.594 -7.121 1 98.56 115 ASN B C 1
ATOM 3283 O O . ASN B 1 115 ? -9.984 -27.5 -7.535 1 98.56 115 ASN B O 1
ATOM 3287 N N . LEU B 1 116 ? -8.664 -25.734 -7.91 1 98.75 116 LEU B N 1
ATOM 3288 C CA . LEU B 1 116 ? -8.664 -25.844 -9.367 1 98.75 116 LEU B CA 1
ATOM 3289 C C . LEU B 1 116 ? -7.242 -25.719 -9.914 1 98.75 116 LEU B C 1
ATOM 3291 O O . LEU B 1 116 ? -6.344 -25.234 -9.227 1 98.75 116 LEU B O 1
ATOM 3295 N N . ASN B 1 117 ? -7.078 -26.219 -11.141 1 98.62 117 ASN B N 1
ATOM 3296 C CA . ASN B 1 117 ? -5.797 -26.062 -11.82 1 98.62 117 ASN B CA 1
ATOM 3297 C C . ASN B 1 117 ? -5.41 -24.594 -11.961 1 98.62 117 ASN B C 1
ATOM 3299 O O . ASN B 1 117 ? -6.258 -23.75 -12.273 1 98.62 117 ASN B O 1
ATOM 3303 N N . ALA B 1 118 ? -4.117 -24.344 -11.68 1 98.69 118 ALA B N 1
ATOM 3304 C CA . ALA B 1 118 ? -3.639 -22.969 -11.711 1 98.69 118 ALA B CA 1
ATOM 3305 C C . ALA B 1 118 ? -2.25 -22.891 -12.336 1 98.69 118 ALA B C 1
ATOM 3307 O O . ALA B 1 118 ? -1.492 -23.859 -12.312 1 98.69 118 ALA B O 1
ATOM 3308 N N . GLY B 1 119 ? -2.014 -21.719 -12.938 1 97.81 119 GLY B N 1
ATOM 3309 C CA . GLY B 1 119 ? -0.735 -21.484 -13.594 1 97.81 119 GLY B CA 1
ATOM 3310 C C . GLY B 1 119 ? 0.08 -20.391 -12.938 1 97.81 119 GLY B C 1
ATOM 3311 O O . GLY B 1 119 ? 0.537 -20.547 -11.805 1 97.81 119 GLY B O 1
ATOM 3312 N N . ASN B 1 120 ? 0.148 -19.234 -13.594 1 97.69 120 ASN B N 1
ATOM 3313 C CA . ASN B 1 120 ? 1.104 -18.172 -13.25 1 97.69 120 ASN B CA 1
ATOM 3314 C C . ASN B 1 120 ? 0.744 -17.5 -11.93 1 97.69 120 ASN B C 1
ATOM 3316 O O . ASN B 1 120 ? 1.606 -16.922 -11.273 1 97.69 120 ASN B O 1
ATOM 3320 N N . VAL B 1 121 ? -0.5 -17.625 -11.484 1 98.62 121 VAL B N 1
ATOM 3321 C CA . VAL B 1 121 ? -0.884 -16.984 -10.227 1 98.62 121 VAL B CA 1
ATOM 3322 C C . VAL B 1 121 ? -0.122 -17.641 -9.07 1 98.62 121 VAL B C 1
ATOM 3324 O O . VAL B 1 121 ? 0.083 -17.016 -8.031 1 98.62 121 VAL B O 1
ATOM 3327 N N . LEU B 1 122 ? 0.365 -18.844 -9.297 1 98.88 122 LEU B N 1
ATOM 3328 C CA . LEU B 1 122 ? 1.076 -19.578 -8.258 1 98.88 122 LEU B CA 1
ATOM 3329 C C . LEU B 1 122 ? 2.439 -18.953 -7.98 1 98.88 122 LEU B C 1
ATOM 3331 O O . LEU B 1 122 ? 3.066 -19.266 -6.961 1 98.88 122 LEU B O 1
ATOM 3335 N N . LYS B 1 123 ? 2.893 -18.062 -8.828 1 98.75 123 LYS B N 1
ATOM 3336 C CA . LYS B 1 123 ? 4.133 -17.328 -8.578 1 98.75 123 LYS B CA 1
ATOM 3337 C C . LYS B 1 123 ? 4.039 -16.5 -7.305 1 98.75 123 LYS B C 1
ATOM 3339 O O . LYS B 1 123 ? 5.062 -16.156 -6.707 1 98.75 123 LYS B O 1
ATOM 3344 N N . LEU B 1 124 ? 2.832 -16.219 -6.84 1 98.81 124 LEU B N 1
ATOM 3345 C CA . LEU B 1 124 ? 2.639 -15.602 -5.535 1 98.81 124 LEU B CA 1
ATOM 3346 C C . LEU B 1 124 ? 3.305 -16.422 -4.438 1 98.81 124 LEU B C 1
ATOM 3348 O O . LEU B 1 124 ? 3.982 -15.875 -3.566 1 98.81 124 LEU B O 1
ATOM 3352 N N . PHE B 1 125 ? 3.178 -17.688 -4.543 1 98.94 125 PHE B N 1
ATOM 3353 C CA . PHE B 1 125 ? 3.674 -18.547 -3.471 1 98.94 125 PHE B CA 1
ATOM 3354 C C . PHE B 1 125 ? 5.164 -18.812 -3.637 1 98.94 125 PHE B C 1
ATOM 3356 O O . PHE B 1 125 ? 5.871 -19.062 -2.658 1 98.94 125 PHE B O 1
ATOM 3363 N N . VAL B 1 126 ? 5.672 -18.703 -4.863 1 98.88 126 VAL B N 1
ATOM 3364 C CA . VAL B 1 126 ? 7.117 -18.703 -5.062 1 98.88 126 VAL B CA 1
ATOM 3365 C C . VAL B 1 126 ? 7.723 -17.453 -4.434 1 98.88 126 VAL B C 1
ATOM 3367 O O . VAL B 1 126 ? 8.742 -17.516 -3.746 1 98.88 126 VAL B O 1
ATOM 3370 N N . LEU B 1 127 ? 7.047 -16.375 -4.648 1 98.69 127 LEU B N 1
ATOM 3371 C CA . LEU B 1 127 ? 7.461 -15.094 -4.086 1 98.69 127 LEU B CA 1
ATOM 3372 C C . LEU B 1 127 ? 7.508 -15.156 -2.562 1 98.69 127 LEU B C 1
ATOM 3374 O O . LEU B 1 127 ? 8.5 -14.758 -1.951 1 98.69 127 LEU B O 1
ATOM 3378 N N . LEU B 1 128 ? 6.488 -15.703 -1.956 1 98.88 128 LEU B N 1
ATOM 3379 C CA . LEU B 1 128 ? 6.434 -15.836 -0.504 1 98.88 128 LEU B CA 1
ATOM 3380 C C . LEU B 1 128 ? 7.551 -16.734 0.004 1 98.88 128 LEU B C 1
ATOM 3382 O O . LEU B 1 128 ? 8.227 -16.406 0.98 1 98.88 128 LEU B O 1
ATOM 3386 N N . ALA B 1 129 ? 7.723 -17.797 -0.627 1 98.88 129 ALA B N 1
ATOM 3387 C CA . ALA B 1 129 ? 8.742 -18.75 -0.212 1 98.88 129 ALA B CA 1
ATOM 3388 C C . ALA B 1 129 ? 10.141 -18.172 -0.344 1 98.88 129 ALA B C 1
ATOM 3390 O O . ALA B 1 129 ? 11.016 -18.438 0.48 1 98.88 129 ALA B O 1
ATOM 3391 N N . TYR B 1 130 ? 10.352 -17.406 -1.402 1 98.75 130 TYR B N 1
ATOM 3392 C CA . TYR B 1 130 ? 11.641 -16.734 -1.569 1 98.75 130 TYR B CA 1
ATOM 3393 C C . TYR B 1 130 ? 11.953 -15.844 -0.376 1 98.75 130 TYR B C 1
ATOM 3395 O O . TYR B 1 130 ? 13.023 -15.953 0.225 1 98.75 130 TYR B O 1
ATOM 3403 N N . TYR B 1 131 ? 11.016 -15.031 -0.023 1 98.06 131 TYR B N 1
ATOM 3404 C CA . TYR B 1 131 ? 11.25 -14.102 1.073 1 98.06 131 TYR B CA 1
ATOM 3405 C C . TYR B 1 131 ? 11.414 -14.844 2.395 1 98.06 131 TYR B C 1
ATOM 3407 O O . TYR B 1 131 ? 12.203 -14.438 3.25 1 98.06 131 TYR B O 1
ATOM 3415 N N . LYS B 1 132 ? 10.68 -15.875 2.541 1 98.69 132 LYS B N 1
ATOM 3416 C CA . LYS B 1 132 ? 10.859 -16.688 3.742 1 98.69 132 LYS B CA 1
ATOM 3417 C C . LYS B 1 132 ? 12.258 -17.297 3.793 1 98.69 132 LYS B C 1
ATOM 3419 O O . LYS B 1 132 ? 12.906 -17.281 4.836 1 98.69 132 LYS B O 1
ATOM 3424 N N . ALA B 1 133 ? 12.688 -17.828 2.709 1 98.44 133 ALA B N 1
ATOM 3425 C CA . ALA B 1 133 ? 14.008 -18.453 2.643 1 98.44 133 ALA B CA 1
ATOM 3426 C C . ALA B 1 133 ? 15.109 -17.438 2.951 1 98.44 133 ALA B C 1
ATOM 3428 O O . ALA B 1 133 ? 16.094 -17.781 3.609 1 98.44 133 ALA B O 1
ATOM 3429 N N . VAL B 1 134 ? 14.961 -16.25 2.436 1 97.25 134 VAL B N 1
ATOM 3430 C CA . VAL B 1 134 ? 15.93 -15.203 2.709 1 97.25 134 VAL B CA 1
ATOM 3431 C C . VAL B 1 134 ? 15.883 -14.836 4.191 1 97.25 134 VAL B C 1
ATOM 3433 O O . VAL B 1 134 ? 16.938 -14.703 4.836 1 97.25 134 VAL B O 1
ATOM 3436 N N . GLN B 1 135 ? 14.68 -14.703 4.703 1 96.31 135 GLN B N 1
ATOM 3437 C CA . GLN B 1 135 ? 14.5 -14.32 6.102 1 96.31 135 GLN B CA 1
ATOM 3438 C C . GLN B 1 135 ? 15.086 -15.375 7.035 1 96.31 135 GLN B C 1
ATOM 3440 O O . GLN B 1 135 ? 15.703 -15.047 8.047 1 96.31 135 GLN B O 1
ATOM 3445 N N . ASP B 1 136 ? 14.93 -16.625 6.652 1 96.56 136 ASP B N 1
ATOM 3446 C CA . ASP B 1 136 ? 15.414 -17.703 7.516 1 96.56 136 ASP B CA 1
ATOM 3447 C C . ASP B 1 136 ? 16.859 -18.078 7.176 1 96.56 136 ASP B C 1
ATOM 3449 O O . ASP B 1 136 ? 17.406 -19.031 7.727 1 96.56 136 ASP B O 1
ATOM 3453 N N . LYS B 1 137 ? 17.469 -17.453 6.242 1 96 137 LYS B N 1
ATOM 3454 C CA . LYS B 1 137 ? 18.875 -17.547 5.844 1 96 137 LYS B CA 1
ATOM 3455 C C . LYS B 1 137 ? 19.156 -18.891 5.168 1 96 137 LYS B C 1
ATOM 3457 O O . LYS B 1 137 ? 20.297 -19.375 5.199 1 96 137 LYS B O 1
ATOM 3462 N N . SER B 1 138 ? 18.109 -19.469 4.738 1 96.5 138 SER B N 1
ATOM 3463 C CA . SER B 1 138 ? 18.312 -20.688 3.971 1 96.5 138 SER B CA 1
ATOM 3464 C C . SER B 1 138 ? 18.672 -20.375 2.521 1 96.5 138 SER B C 1
ATOM 3466 O O . SER B 1 138 ? 19.141 -21.25 1.788 1 96.5 138 SER B O 1
ATOM 3468 N N . LEU B 1 139 ? 18.438 -19.172 2.131 1 96.69 139 LEU B N 1
ATOM 3469 C CA . LEU B 1 139 ? 18.891 -18.641 0.848 1 96.69 139 LEU B CA 1
ATOM 3470 C C . LEU B 1 139 ? 19.641 -17.328 1.037 1 96.69 139 LEU B C 1
ATOM 3472 O O . LEU B 1 139 ? 19.141 -16.406 1.669 1 96.69 139 LEU B O 1
ATOM 3476 N N . ASN B 1 140 ? 20.859 -17.328 0.556 1 95 140 ASN B N 1
ATOM 3477 C CA . ASN B 1 140 ? 21.641 -16.094 0.573 1 95 140 ASN B CA 1
ATOM 3478 C C . ASN B 1 140 ? 21.359 -15.234 -0.65 1 95 140 ASN B C 1
ATOM 3480 O O . ASN B 1 140 ? 21.906 -15.477 -1.729 1 95 140 ASN B O 1
ATOM 3484 N N . SER B 1 141 ? 20.641 -14.195 -0.458 1 92.81 141 SER B N 1
ATOM 3485 C CA . SER B 1 141 ? 20.188 -13.359 -1.563 1 92.81 141 SER B CA 1
ATOM 3486 C C . SER B 1 141 ? 21.312 -12.484 -2.096 1 92.81 141 SER B C 1
ATOM 3488 O O . SER B 1 141 ? 21.203 -11.898 -3.174 1 92.81 141 SER B O 1
ATOM 3490 N N . ALA B 1 142 ? 22.391 -12.406 -1.444 1 90.44 142 ALA B N 1
ATOM 3491 C CA . ALA B 1 142 ? 23.5 -11.562 -1.857 1 90.44 142 ALA B CA 1
ATOM 3492 C C . ALA B 1 142 ? 24.359 -12.258 -2.914 1 90.44 142 ALA B C 1
ATOM 3494 O O . ALA B 1 142 ? 25.125 -11.602 -3.625 1 90.44 142 ALA B O 1
ATOM 3495 N N . THR B 1 143 ? 24.312 -13.547 -2.947 1 94.5 143 THR B N 1
ATOM 3496 C CA . THR B 1 143 ? 25.062 -14.305 -3.943 1 94.5 143 THR B CA 1
ATOM 3497 C C . THR B 1 143 ? 24.266 -14.438 -5.234 1 94.5 143 THR B C 1
ATOM 3499 O O . THR B 1 143 ? 23.203 -15.078 -5.254 1 94.5 143 THR B O 1
ATOM 3502 N N . PRO B 1 144 ? 24.75 -13.875 -6.309 1 96.5 144 PRO B N 1
ATOM 3503 C CA . PRO B 1 144 ? 24.031 -13.992 -7.578 1 96.5 144 PRO B CA 1
ATOM 3504 C C . PRO B 1 144 ? 23.875 -15.438 -8.047 1 96.5 144 PRO B C 1
ATOM 3506 O O . PRO B 1 144 ? 24.609 -16.312 -7.586 1 96.5 144 PRO B O 1
ATOM 3509 N N . TYR B 1 145 ? 22.938 -15.664 -8.859 1 97.88 145 TYR B N 1
ATOM 3510 C CA . TYR B 1 145 ? 22.688 -16.984 -9.422 1 97.88 145 TYR B CA 1
ATOM 3511 C C . TYR B 1 145 ? 23.266 -17.094 -10.828 1 97.88 145 TYR B C 1
ATOM 3513 O O . TYR B 1 145 ? 22.938 -16.297 -11.703 1 97.88 145 TYR B O 1
ATOM 3521 N N . LYS B 1 146 ? 24.078 -18.094 -11 1 97.88 146 LYS B N 1
ATOM 3522 C CA . LYS B 1 146 ? 24.609 -18.344 -12.336 1 97.88 146 LYS B CA 1
ATOM 3523 C C . LYS B 1 146 ? 23.672 -19.234 -13.141 1 97.88 146 LYS B C 1
ATOM 3525 O O . LYS B 1 146 ? 23.453 -20.391 -12.781 1 97.88 146 LYS B O 1
ATOM 3530 N N . VAL B 1 147 ? 23.25 -18.734 -14.234 1 98.38 147 VAL B N 1
ATOM 3531 C CA . VAL B 1 147 ? 22.25 -19.438 -15.039 1 98.38 147 VAL B CA 1
ATOM 3532 C C . VAL B 1 147 ? 22.875 -20.625 -15.742 1 98.38 147 VAL B C 1
ATOM 3534 O O . VAL B 1 147 ? 23.969 -20.516 -16.297 1 98.38 147 VAL B O 1
ATOM 3537 N N . LYS B 1 148 ? 22.172 -21.734 -15.648 1 97.44 148 LYS B N 1
ATOM 3538 C CA . LYS B 1 148 ? 22.562 -22.953 -16.328 1 97.44 148 LYS B CA 1
ATOM 3539 C C . LYS B 1 148 ? 21.766 -23.172 -17.609 1 97.44 148 LYS B C 1
ATOM 3541 O O . LYS B 1 148 ? 20.656 -22.625 -17.75 1 97.44 148 LYS B O 1
ATOM 3546 N N . LEU B 1 149 ? 22.312 -23.953 -18.453 1 95.88 149 LEU B N 1
ATOM 3547 C CA . LEU B 1 149 ? 21.594 -24.281 -19.672 1 95.88 149 LEU B CA 1
ATOM 3548 C C . LEU B 1 149 ? 20.266 -24.938 -19.375 1 95.88 149 LEU B C 1
ATOM 3550 O O . LEU B 1 149 ? 19.266 -24.672 -20.047 1 95.88 149 LEU B O 1
ATOM 3554 N N . SER B 1 150 ? 20.203 -25.781 -18.344 1 95.56 150 SER B N 1
ATOM 3555 C CA . SER B 1 150 ? 19.016 -26.531 -17.969 1 95.56 150 SER B CA 1
ATOM 3556 C C . SER B 1 150 ? 17.922 -25.609 -17.438 1 95.56 150 SER B C 1
ATOM 3558 O O . SER B 1 150 ? 16.766 -26 -17.328 1 95.56 150 SER B O 1
ATOM 3560 N N . ASP B 1 151 ? 18.344 -24.375 -17.047 1 96.81 151 ASP B N 1
ATOM 3561 C CA . ASP B 1 151 ? 17.375 -23.406 -16.531 1 96.81 151 ASP B CA 1
ATOM 3562 C C . ASP B 1 151 ? 16.531 -22.812 -17.656 1 96.81 151 ASP B C 1
ATOM 3564 O O . ASP B 1 151 ? 15.469 -22.234 -17.391 1 96.81 151 ASP B O 1
ATOM 3568 N N . LEU B 1 152 ? 17.047 -22.812 -18.859 1 95 152 LEU B N 1
ATOM 3569 C CA . LEU B 1 152 ? 16.453 -22.062 -19.953 1 95 152 LEU B CA 1
ATOM 3570 C C . LEU B 1 152 ? 15.656 -22.984 -20.875 1 95 152 LEU B C 1
ATOM 3572 O O . LEU B 1 152 ? 16 -23.141 -22.047 1 95 152 LEU B O 1
ATOM 3576 N N . ASN B 1 153 ? 14.625 -23.484 -20.406 1 83.19 153 ASN B N 1
ATOM 3577 C CA . ASN B 1 153 ? 13.75 -24.297 -21.234 1 83.19 153 ASN B CA 1
ATOM 3578 C C . ASN B 1 153 ? 13.172 -23.5 -22.406 1 83.19 153 ASN B C 1
ATOM 3580 O O . ASN B 1 153 ? 12.383 -22.578 -22.203 1 83.19 153 ASN B O 1
ATOM 3584 N N . GLY B 1 154 ? 13.547 -23.875 -23.672 1 83.5 154 GLY B N 1
ATOM 3585 C CA . GLY B 1 154 ? 12.992 -23.219 -24.844 1 83.5 154 GLY B CA 1
ATOM 3586 C C . GLY B 1 154 ? 13.656 -21.906 -25.156 1 83.5 154 GLY B C 1
ATOM 3587 O O . GLY B 1 154 ? 13.148 -21.125 -25.969 1 83.5 154 GLY B O 1
ATOM 3588 N N . GLY B 1 155 ? 14.695 -21.594 -24.391 1 87.25 155 GLY B N 1
ATOM 3589 C CA . GLY B 1 155 ? 15.375 -20.328 -24.656 1 87.25 155 GLY B CA 1
ATOM 3590 C C . GLY B 1 155 ? 14.844 -19.188 -23.812 1 87.25 155 GLY B C 1
ATOM 3591 O O . GLY B 1 155 ? 13.867 -19.359 -23.078 1 87.25 155 GLY B O 1
ATOM 3592 N N . ASP B 1 156 ? 15.547 -18.078 -23.781 1 93.94 156 ASP B N 1
ATOM 3593 C CA . ASP B 1 156 ? 15.164 -16.891 -23.031 1 93.94 156 ASP B CA 1
ATOM 3594 C C . ASP B 1 156 ? 15.727 -15.625 -23.688 1 93.94 156 ASP B C 1
ATOM 3596 O O . ASP B 1 156 ? 16.875 -15.609 -24.125 1 93.94 156 ASP B O 1
ATOM 3600 N N . LYS B 1 157 ? 14.898 -14.641 -23.797 1 93.38 157 LYS B N 1
ATOM 3601 C CA . LYS B 1 157 ? 15.32 -13.398 -24.438 1 93.38 157 LYS B CA 1
ATOM 3602 C C . LYS B 1 157 ? 16.25 -12.594 -23.531 1 93.38 157 LYS B C 1
ATOM 3604 O O . LYS B 1 157 ? 17.047 -11.789 -24.016 1 93.38 157 LYS B O 1
ATOM 3609 N N . VAL B 1 158 ? 16.172 -12.812 -22.234 1 95.81 158 VAL B N 1
ATOM 3610 C CA . VAL B 1 158 ? 16.891 -11.953 -21.297 1 95.81 158 VAL B CA 1
ATOM 3611 C C . VAL B 1 158 ? 17.969 -12.758 -20.578 1 95.81 158 VAL B C 1
ATOM 3613 O O . VAL B 1 158 ? 19.125 -12.352 -20.547 1 95.81 158 VAL B O 1
ATOM 3616 N N . LEU B 1 159 ? 17.672 -13.891 -20.109 1 97.69 159 LEU B N 1
ATOM 3617 C CA . LEU B 1 159 ? 18.609 -14.727 -19.359 1 97.69 159 LEU B CA 1
ATOM 3618 C C . LEU B 1 159 ? 19.547 -15.484 -20.297 1 97.69 159 LEU B C 1
ATOM 3620 O O . LEU B 1 159 ? 19.094 -16.047 -21.297 1 97.69 159 LEU B O 1
ATOM 3624 N N . LYS B 1 160 ? 20.812 -15.461 -19.938 1 97.19 160 LYS B N 1
ATOM 3625 C CA . LYS B 1 160 ? 21.828 -16.125 -20.75 1 97.19 160 LYS B CA 1
ATOM 3626 C C . LYS B 1 160 ? 22.594 -17.156 -19.922 1 97.19 160 LYS B C 1
ATOM 3628 O O . LYS B 1 160 ? 22.938 -16.891 -18.766 1 97.19 160 LYS B O 1
ATOM 3633 N N . THR B 1 161 ? 22.922 -18.203 -20.609 1 96.75 161 THR B N 1
ATOM 3634 C CA . THR B 1 161 ? 23.688 -19.25 -19.969 1 96.75 161 THR B CA 1
ATOM 3635 C C . THR B 1 161 ? 25.031 -18.734 -19.484 1 96.75 161 THR B C 1
ATOM 3637 O O . THR B 1 161 ? 25.688 -17.953 -20.188 1 96.75 161 THR B O 1
ATOM 3640 N N . ASP B 1 162 ? 25.391 -19.078 -18.25 1 96.81 162 ASP B N 1
ATOM 3641 C CA . ASP B 1 162 ? 26.688 -18.844 -17.625 1 96.81 162 ASP B CA 1
ATOM 3642 C C . ASP B 1 162 ? 26.812 -17.391 -17.141 1 96.81 162 ASP B C 1
ATOM 3644 O O . ASP B 1 162 ? 27.875 -16.984 -16.656 1 96.81 162 ASP B O 1
ATOM 3648 N N . MET B 1 163 ? 25.781 -16.656 -17.266 1 97.75 163 MET B N 1
ATOM 3649 C CA . MET B 1 163 ? 25.75 -15.305 -16.703 1 97.75 163 MET B CA 1
ATOM 3650 C C . MET B 1 163 ? 25.141 -15.32 -15.305 1 97.75 163 MET B C 1
ATOM 3652 O O . MET B 1 163 ? 24.203 -16.078 -15.039 1 97.75 163 MET B O 1
ATOM 3656 N N . ALA B 1 164 ? 25.672 -14.469 -14.453 1 97.88 164 ALA B N 1
ATOM 3657 C CA . ALA B 1 164 ? 25.188 -14.359 -13.086 1 97.88 164 ALA B CA 1
ATOM 3658 C C . ALA B 1 164 ? 24.203 -13.195 -12.945 1 97.88 164 ALA B C 1
ATOM 3660 O O . ALA B 1 164 ? 24.453 -12.109 -13.477 1 97.88 164 ALA B O 1
ATOM 3661 N N . TYR B 1 165 ? 23.078 -13.438 -12.336 1 97.31 165 TYR B N 1
ATOM 3662 C CA . TYR B 1 165 ? 22.062 -12.422 -12.078 1 97.31 165 TYR B CA 1
ATOM 3663 C C . TYR B 1 165 ? 21.719 -12.359 -10.594 1 97.31 165 TYR B C 1
ATOM 3665 O O . TYR B 1 165 ? 21.688 -13.383 -9.914 1 97.31 165 TYR B O 1
ATOM 3673 N N . SER B 1 166 ? 21.438 -11.172 -10.062 1 94.88 166 SER B N 1
ATOM 3674 C CA . SER B 1 166 ? 20.953 -11.016 -8.695 1 94.88 166 SER B CA 1
ATOM 3675 C C . SER B 1 166 ? 19.562 -11.602 -8.531 1 94.88 166 SER B C 1
ATOM 3677 O O . SER B 1 166 ? 18.797 -11.656 -9.5 1 94.88 166 SER B O 1
ATOM 3679 N N . TYR B 1 167 ? 19.234 -11.969 -7.328 1 95 167 TYR B N 1
ATOM 3680 C CA . TYR B 1 167 ? 17.875 -12.445 -7.07 1 95 167 TYR B CA 1
ATOM 3681 C C . TYR B 1 167 ? 16.859 -11.312 -7.203 1 95 167 TYR B C 1
ATOM 3683 O O . TYR B 1 167 ? 15.727 -11.539 -7.617 1 95 167 TYR B O 1
ATOM 3691 N N . THR B 1 168 ? 17.297 -10.117 -6.922 1 90.31 168 THR B N 1
ATOM 3692 C CA . THR B 1 168 ? 16.422 -8.969 -7.145 1 90.31 168 THR B CA 1
ATOM 3693 C C . THR B 1 168 ? 16.016 -8.875 -8.609 1 90.31 168 THR B C 1
ATOM 3695 O O . THR B 1 168 ? 14.859 -8.609 -8.93 1 90.31 168 THR B O 1
ATOM 3698 N N . TYR B 1 169 ? 16.953 -9.117 -9.477 1 92.94 169 TYR B N 1
ATOM 3699 C CA . TYR B 1 169 ? 16.672 -9.062 -10.906 1 92.94 169 TYR B CA 1
ATOM 3700 C C . TYR B 1 169 ? 15.781 -10.227 -11.328 1 92.94 169 TYR B C 1
ATOM 3702 O O . TYR B 1 169 ? 14.859 -10.055 -12.125 1 92.94 169 TYR B O 1
ATOM 3710 N N . LEU B 1 170 ? 16.047 -11.414 -10.805 1 97.12 170 LEU B N 1
ATOM 3711 C CA . LEU B 1 170 ? 15.242 -12.586 -11.125 1 97.12 170 LEU B CA 1
ATOM 3712 C C . LEU B 1 170 ? 13.797 -12.391 -10.672 1 97.12 170 LEU B C 1
ATOM 3714 O O . LEU B 1 170 ? 12.859 -12.766 -11.375 1 97.12 170 LEU B O 1
ATOM 3718 N N . LEU B 1 171 ? 13.625 -11.766 -9.5 1 96.12 171 LEU B N 1
ATOM 3719 C CA . LEU B 1 171 ? 12.281 -11.477 -9.016 1 96.12 171 LEU B CA 1
ATOM 3720 C C . LEU B 1 171 ? 11.57 -10.492 -9.938 1 96.12 171 LEU B C 1
ATOM 3722 O O . LEU B 1 171 ? 10.383 -10.656 -10.234 1 96.12 171 LEU B O 1
ATOM 3726 N N . ASP B 1 172 ? 12.297 -9.547 -10.367 1 93.38 172 ASP B N 1
ATOM 3727 C CA . ASP B 1 172 ? 11.734 -8.562 -11.289 1 93.38 172 ASP B CA 1
ATOM 3728 C C . ASP B 1 172 ? 11.289 -9.227 -12.594 1 93.38 172 ASP B C 1
ATOM 3730 O O . ASP B 1 172 ? 10.203 -8.945 -13.102 1 93.38 172 ASP B O 1
ATOM 3734 N N . LEU B 1 173 ? 12.156 -10.062 -13.109 1 96 173 LEU B N 1
ATOM 3735 C CA . LEU B 1 173 ? 11.82 -10.789 -14.328 1 96 173 LEU B CA 1
ATOM 3736 C C . LEU B 1 173 ? 10.578 -11.648 -14.117 1 96 173 LEU B C 1
ATOM 3738 O O . LEU B 1 173 ? 9.68 -11.664 -14.969 1 96 173 LEU B O 1
ATOM 3742 N N . MET B 1 174 ? 10.492 -12.32 -12.969 1 97.44 174 MET B N 1
ATOM 3743 C CA . MET B 1 174 ? 9.352 -13.188 -12.656 1 97.44 174 MET B CA 1
ATOM 3744 C C . MET B 1 174 ? 8.062 -12.375 -12.555 1 97.44 174 MET B C 1
ATOM 3746 O O . MET B 1 174 ? 7.035 -12.766 -13.109 1 97.44 174 MET B O 1
ATOM 3750 N N . MET B 1 175 ? 8.141 -11.258 -11.867 1 96.19 175 MET B N 1
ATOM 3751 C CA . MET B 1 175 ? 6.934 -10.516 -11.531 1 96.19 175 MET B CA 1
ATOM 3752 C C . MET B 1 175 ? 6.562 -9.547 -12.648 1 96.19 175 MET B C 1
ATOM 3754 O O . MET B 1 175 ? 5.469 -9.633 -13.211 1 96.19 175 MET B O 1
ATOM 3758 N N . ARG B 1 176 ? 7.426 -8.711 -13.07 1 92.12 176 ARG B N 1
ATOM 3759 C CA . ARG B 1 176 ? 7.117 -7.633 -14 1 92.12 176 ARG B CA 1
ATOM 3760 C C . ARG B 1 176 ? 7.102 -8.133 -15.445 1 92.12 176 ARG B C 1
ATOM 3762 O O . ARG B 1 176 ? 6.258 -7.723 -16.234 1 92.12 176 ARG B O 1
ATOM 3769 N N . GLN B 1 177 ? 8.039 -9.031 -15.742 1 92.19 177 GLN B N 1
ATOM 3770 C CA . GLN B 1 177 ? 8.141 -9.5 -17.125 1 92.19 177 GLN B CA 1
ATOM 3771 C C . GLN B 1 177 ? 7.523 -10.891 -17.281 1 92.19 177 GLN B C 1
ATOM 3773 O O . GLN B 1 177 ? 7.57 -11.477 -18.359 1 92.19 177 GLN B O 1
ATOM 3778 N N . GLN B 1 178 ? 7.062 -11.461 -16.219 1 94.06 178 GLN B N 1
ATOM 3779 C CA . GLN B 1 178 ? 6.395 -12.758 -16.219 1 94.06 178 GLN B CA 1
ATOM 3780 C C . GLN B 1 178 ? 7.281 -13.836 -16.828 1 94.06 178 GLN B C 1
ATOM 3782 O O . GLN B 1 178 ? 6.809 -14.656 -17.625 1 94.06 178 GLN B O 1
ATOM 3787 N N . ASN B 1 179 ? 8.516 -13.711 -16.609 1 96.38 179 ASN B N 1
ATOM 3788 C CA . ASN B 1 179 ? 9.492 -14.664 -17.141 1 96.38 179 ASN B CA 1
ATOM 3789 C C . ASN B 1 179 ? 9.414 -16 -16.406 1 96.38 179 ASN B C 1
ATOM 3791 O O . ASN B 1 179 ? 9.789 -16.094 -15.234 1 96.38 179 ASN B O 1
ATOM 3795 N N . ASN B 1 180 ? 9.023 -17.031 -17.172 1 97.44 180 ASN B N 1
ATOM 3796 C CA . ASN B 1 180 ? 8.828 -18.344 -16.578 1 97.44 180 ASN B CA 1
ATOM 3797 C C . ASN B 1 180 ? 10.156 -18.984 -16.203 1 97.44 180 ASN B C 1
ATOM 3799 O O . ASN B 1 180 ? 10.227 -19.734 -15.211 1 97.44 180 ASN B O 1
ATOM 3803 N N . ASN B 1 181 ? 11.156 -18.719 -16.953 1 98.12 181 ASN B N 1
ATOM 3804 C CA . ASN B 1 181 ? 12.461 -19.266 -16.609 1 98.12 181 ASN B CA 1
ATOM 3805 C C . ASN B 1 181 ? 12.977 -18.703 -15.281 1 98.12 181 ASN B C 1
ATOM 3807 O O . ASN B 1 181 ? 13.5 -19.453 -14.445 1 98.12 181 ASN B O 1
ATOM 3811 N N . ALA B 1 182 ? 12.812 -17.422 -15.062 1 98.38 182 ALA B N 1
ATOM 3812 C CA . ALA B 1 182 ? 13.203 -16.812 -13.797 1 98.38 182 ALA B CA 1
ATOM 3813 C C . ALA B 1 182 ? 12.414 -17.406 -12.633 1 98.38 182 ALA B C 1
ATOM 3815 O O . ALA B 1 182 ? 12.984 -17.719 -11.586 1 98.38 182 ALA B O 1
ATOM 3816 N N . ALA B 1 183 ? 11.133 -17.609 -12.852 1 98.56 183 ALA B N 1
ATOM 3817 C CA . ALA B 1 183 ? 10.297 -18.234 -11.82 1 98.56 183 ALA B CA 1
ATOM 3818 C C . ALA B 1 183 ? 10.789 -19.641 -11.5 1 98.56 183 ALA B C 1
ATOM 3820 O O . ALA B 1 183 ? 10.883 -20.016 -10.328 1 98.56 183 ALA B O 1
ATOM 3821 N N . ASN B 1 184 ? 11.102 -20.375 -12.531 1 98.44 184 ASN B N 1
ATOM 3822 C CA . ASN B 1 184 ? 11.555 -21.75 -12.344 1 98.44 184 ASN B CA 1
ATOM 3823 C C . ASN B 1 184 ? 12.914 -21.797 -11.656 1 98.44 184 ASN B C 1
ATOM 3825 O O . ASN B 1 184 ? 13.18 -22.703 -10.867 1 98.44 184 ASN B O 1
ATOM 3829 N N . ILE B 1 185 ? 13.773 -20.844 -11.961 1 98.44 185 ILE B N 1
ATOM 3830 C CA . ILE B 1 185 ? 15.07 -20.766 -11.289 1 98.44 185 ILE B CA 1
ATOM 3831 C C . ILE B 1 185 ? 14.867 -20.609 -9.789 1 98.44 185 ILE B C 1
ATOM 3833 O O . ILE B 1 185 ? 15.445 -21.344 -8.992 1 98.44 185 ILE B O 1
ATOM 3837 N N . ILE B 1 186 ? 13.992 -19.703 -9.414 1 98.56 186 ILE B N 1
ATOM 3838 C CA . ILE B 1 186 ? 13.742 -19.453 -8 1 98.56 186 ILE B CA 1
ATOM 3839 C C . ILE B 1 186 ? 13.039 -20.656 -7.371 1 98.56 186 ILE B C 1
ATOM 3841 O O . ILE B 1 186 ? 13.422 -21.094 -6.285 1 98.56 186 ILE B O 1
ATOM 3845 N N . LEU B 1 187 ? 12.07 -21.203 -8.047 1 98.62 187 LEU B N 1
ATOM 3846 C CA . LEU B 1 187 ? 11.328 -22.375 -7.582 1 98.62 187 LEU B CA 1
ATOM 3847 C C . LEU B 1 187 ? 12.273 -23.547 -7.324 1 98.62 187 LEU B C 1
ATOM 3849 O O . LEU B 1 187 ? 12.211 -24.172 -6.266 1 98.62 187 LEU B O 1
ATOM 3853 N N . ASN B 1 188 ? 13.109 -23.781 -8.227 1 97.19 188 ASN B N 1
ATOM 3854 C CA . ASN B 1 188 ? 14 -24.938 -8.133 1 97.19 188 ASN B CA 1
ATOM 3855 C C . ASN B 1 188 ? 15.094 -24.719 -7.094 1 97.19 188 ASN B C 1
ATOM 3857 O O . ASN B 1 188 ? 15.539 -25.672 -6.445 1 97.19 188 ASN B O 1
ATOM 3861 N N . LYS B 1 189 ? 15.5 -23.484 -7.016 1 97.44 189 LYS B N 1
ATOM 3862 C CA . LYS B 1 189 ? 16.484 -23.172 -5.984 1 97.44 189 LYS B CA 1
ATOM 3863 C C . LYS B 1 189 ? 15.93 -23.438 -4.59 1 97.44 189 LYS B C 1
ATOM 3865 O O . LYS B 1 189 ? 16.641 -23.953 -3.725 1 97.44 189 LYS B O 1
ATOM 3870 N N . ILE B 1 190 ? 14.68 -23.109 -4.348 1 98.06 190 ILE B N 1
ATOM 3871 C CA . ILE B 1 190 ? 14.039 -23.297 -3.051 1 98.06 190 ILE B CA 1
ATOM 3872 C C . ILE B 1 190 ? 13.578 -24.75 -2.912 1 98.06 190 ILE B C 1
ATOM 3874 O O . ILE B 1 190 ? 13.703 -25.344 -1.843 1 98.06 190 ILE B O 1
ATOM 3878 N N . GLY B 1 191 ? 13.062 -25.281 -3.963 1 97.94 191 GLY B N 1
ATOM 3879 C CA . GLY B 1 191 ? 12.453 -26.609 -3.971 1 97.94 191 GLY B CA 1
ATOM 3880 C C . GLY B 1 191 ? 10.945 -26.562 -3.865 1 97.94 191 GLY B C 1
ATOM 3881 O O . GLY B 1 191 ? 10.391 -25.891 -2.99 1 97.94 191 GLY B O 1
ATOM 3882 N N . LYS B 1 192 ? 10.312 -27.328 -4.707 1 98.06 192 LYS B N 1
ATOM 3883 C CA . LYS B 1 192 ? 8.852 -27.359 -4.773 1 98.06 192 LYS B CA 1
ATOM 3884 C C . LYS B 1 192 ? 8.25 -27.766 -3.436 1 98.06 192 LYS B C 1
ATOM 3886 O O . LYS B 1 192 ? 7.25 -27.188 -2.996 1 98.06 192 LYS B O 1
ATOM 3891 N N . GLU B 1 193 ? 8.844 -28.719 -2.789 1 98.25 193 GLU B N 1
ATOM 3892 C CA . GLU B 1 193 ? 8.328 -29.188 -1.509 1 98.25 193 GLU B CA 1
ATOM 3893 C C . GLU B 1 193 ? 8.328 -28.078 -0.466 1 98.25 193 GLU B C 1
ATOM 3895 O O . GLU B 1 193 ? 7.355 -27.906 0.274 1 98.25 193 GLU B O 1
ATOM 3900 N N . LYS B 1 194 ? 9.383 -27.406 -0.472 1 98.38 194 LYS B N 1
ATOM 3901 C CA . LYS B 1 194 ? 9.492 -26.328 0.497 1 98.38 194 LYS B CA 1
ATOM 3902 C C . LYS B 1 194 ? 8.5 -25.203 0.189 1 98.38 194 LYS B C 1
ATOM 3904 O O . LYS B 1 194 ? 7.93 -24.609 1.104 1 98.38 194 LYS B O 1
ATOM 3909 N N . VAL B 1 195 ? 8.289 -24.875 -1.059 1 98.81 195 VAL B N 1
ATOM 3910 C CA . VAL B 1 195 ? 7.312 -23.875 -1.453 1 98.81 195 VAL B CA 1
ATOM 3911 C C . VAL B 1 195 ? 5.918 -24.297 -1.014 1 98.81 195 VAL B C 1
ATOM 3913 O O . VAL B 1 195 ? 5.16 -23.516 -0.452 1 98.81 195 VAL B O 1
ATOM 3916 N N . ASN B 1 196 ? 5.625 -25.578 -1.236 1 98.88 196 ASN B N 1
ATOM 3917 C CA . ASN B 1 196 ? 4.32 -26.109 -0.845 1 98.88 196 ASN B CA 1
ATOM 3918 C C . ASN B 1 196 ? 4.145 -26.109 0.671 1 98.88 196 ASN B C 1
ATOM 3920 O O . ASN B 1 196 ? 3.062 -25.812 1.176 1 98.88 196 ASN B O 1
ATOM 3924 N N . GLN B 1 197 ? 5.18 -26.406 1.368 1 98.62 197 GLN B N 1
ATOM 3925 C CA . GLN B 1 197 ? 5.141 -26.359 2.826 1 98.62 197 GLN B CA 1
ATOM 3926 C C . GLN B 1 197 ? 4.898 -24.922 3.312 1 98.62 197 GLN B C 1
ATOM 3928 O O . GLN B 1 197 ? 4.137 -24.703 4.258 1 98.62 197 GLN B O 1
ATOM 3933 N N . THR B 1 198 ? 5.535 -24.031 2.666 1 98.56 198 THR B N 1
ATOM 3934 C CA . THR B 1 198 ? 5.363 -22.625 3.004 1 98.56 198 THR B CA 1
ATOM 3935 C C . THR B 1 198 ? 3.922 -22.188 2.773 1 98.56 198 THR B C 1
ATOM 3937 O O . THR B 1 198 ? 3.334 -21.5 3.615 1 98.56 198 THR B O 1
ATOM 3940 N N . ALA B 1 199 ? 3.365 -22.547 1.617 1 98.75 199 ALA B N 1
ATOM 3941 C CA . ALA B 1 199 ? 1.969 -22.219 1.329 1 98.75 199 ALA B CA 1
ATOM 3942 C C . ALA B 1 199 ? 1.048 -22.734 2.428 1 98.75 199 ALA B C 1
ATOM 3944 O O . ALA B 1 199 ? 0.191 -22.016 2.928 1 98.75 199 ALA B O 1
ATOM 3945 N N . LYS B 1 200 ? 1.273 -23.938 2.848 1 98.5 200 LYS B N 1
ATOM 3946 C CA . LYS B 1 200 ? 0.462 -24.547 3.895 1 98.5 200 LYS B CA 1
ATOM 3947 C C . LYS B 1 200 ? 0.646 -23.828 5.227 1 98.5 200 LYS B C 1
ATOM 3949 O O . LYS B 1 200 ? -0.322 -23.609 5.957 1 98.5 200 LYS B O 1
ATOM 3954 N N . GLU B 1 201 ? 1.866 -23.516 5.508 1 98.31 201 GLU B N 1
ATOM 3955 C CA . GLU B 1 201 ? 2.18 -22.797 6.742 1 98.31 201 GLU B CA 1
ATOM 3956 C C . GLU B 1 201 ? 1.436 -21.469 6.816 1 98.31 201 GLU B C 1
ATOM 3958 O O . GLU B 1 201 ? 1.036 -21.047 7.898 1 98.31 201 GLU B O 1
ATOM 3963 N N . PHE B 1 202 ? 1.221 -20.922 5.684 1 98.25 202 PHE B N 1
ATOM 3964 C CA . PHE B 1 202 ? 0.589 -19.609 5.66 1 98.25 202 PHE B CA 1
ATOM 3965 C C . PHE B 1 202 ? -0.918 -19.734 5.469 1 98.25 202 PHE B C 1
ATOM 3967 O O . PHE B 1 202 ? -1.613 -18.719 5.297 1 98.25 202 PHE B O 1
ATOM 3974 N N . GLY B 1 203 ? -1.451 -20.938 5.445 1 98.12 203 GLY B N 1
ATOM 3975 C CA . GLY B 1 203 ? -2.887 -21.172 5.469 1 98.12 203 GLY B CA 1
ATOM 3976 C C . GLY B 1 203 ? -3.467 -21.453 4.098 1 98.12 203 GLY B C 1
ATOM 3977 O O . GLY B 1 203 ? -4.688 -21.5 3.932 1 98.12 203 GLY B O 1
ATOM 3978 N N . ALA B 1 204 ? -2.598 -21.609 3.121 1 98.81 204 ALA B N 1
ATOM 3979 C CA . ALA B 1 204 ? -3.059 -21.938 1.775 1 98.81 204 ALA B CA 1
ATOM 3980 C C . ALA B 1 204 ? -3.031 -23.438 1.541 1 98.81 204 ALA B C 1
ATOM 3982 O O . ALA B 1 204 ? -2.311 -23.922 0.666 1 98.81 204 ALA B O 1
ATOM 3983 N N . GLY B 1 205 ? -3.953 -24.109 2.195 1 98.56 205 GLY B N 1
ATOM 3984 C CA . GLY B 1 205 ? -3.947 -25.562 2.207 1 98.56 205 GLY B CA 1
ATOM 3985 C C . GLY B 1 205 ? -4.422 -26.172 0.903 1 98.56 205 GLY B C 1
ATOM 3986 O O . GLY B 1 205 ? -4.168 -27.344 0.633 1 98.56 205 GLY B O 1
ATOM 3987 N N . ASN B 1 206 ? -5.117 -25.422 0.096 1 98.81 206 ASN B N 1
ATOM 3988 C CA . ASN B 1 206 ? -5.617 -25.906 -1.187 1 98.81 206 ASN B CA 1
ATOM 3989 C C . ASN B 1 206 ? -4.656 -25.578 -2.324 1 98.81 206 ASN B C 1
ATOM 3991 O O . ASN B 1 206 ? -5.008 -25.719 -3.498 1 98.81 206 ASN B O 1
ATOM 3995 N N . THR B 1 207 ? -3.426 -25.109 -1.982 1 98.94 207 THR B N 1
ATOM 3996 C CA . THR B 1 207 ? -2.441 -24.672 -2.969 1 98.94 207 THR B CA 1
ATOM 3997 C C . THR B 1 207 ? -1.276 -25.656 -3.037 1 98.94 207 THR B C 1
ATOM 3999 O O . THR B 1 207 ? -0.752 -26.078 -2.006 1 98.94 207 THR B O 1
ATOM 4002 N N . GLU B 1 208 ? -0.938 -26.047 -4.246 1 98.81 208 GLU B N 1
ATOM 4003 C CA . GLU B 1 208 ? 0.206 -26.938 -4.48 1 98.81 208 GLU B CA 1
ATOM 4004 C C . GLU B 1 208 ? 0.829 -26.672 -5.848 1 98.81 208 GLU B C 1
ATOM 4006 O O . GLU B 1 208 ? 0.122 -26.625 -6.855 1 98.81 208 GLU B O 1
ATOM 4011 N N . ILE B 1 209 ? 2.121 -26.531 -5.824 1 98.81 209 ILE B N 1
ATOM 4012 C CA . ILE B 1 209 ? 2.883 -26.453 -7.066 1 98.81 209 ILE B CA 1
ATOM 4013 C C . ILE B 1 209 ? 3.488 -27.812 -7.379 1 98.81 209 ILE B C 1
ATOM 4015 O O . ILE B 1 209 ? 4.223 -28.375 -6.562 1 98.81 209 ILE B O 1
ATOM 4019 N N . THR B 1 210 ? 3.141 -28.375 -8.531 1 98.31 210 THR B N 1
ATOM 4020 C CA . THR B 1 210 ? 3.57 -29.719 -8.875 1 98.31 210 THR B CA 1
ATOM 4021 C C . THR B 1 210 ? 4.508 -29.703 -10.078 1 98.31 210 THR B C 1
ATOM 4023 O O . THR B 1 210 ? 5.285 -30.641 -10.273 1 98.31 210 THR B O 1
ATOM 4026 N N . ASP B 1 211 ? 4.426 -28.625 -10.875 1 97.62 211 ASP B N 1
ATOM 4027 C CA . ASP B 1 211 ? 5.18 -28.562 -12.117 1 97.62 211 ASP B CA 1
ATOM 4028 C C . ASP B 1 211 ? 5.855 -27.203 -12.273 1 97.62 211 ASP B C 1
ATOM 4030 O O . ASP B 1 211 ? 5.516 -26.25 -11.57 1 97.62 211 ASP B O 1
ATOM 4034 N N . ASN B 1 212 ? 6.844 -27.188 -13.188 1 96.81 212 ASN B N 1
ATOM 4035 C CA . ASN B 1 212 ? 7.457 -25.922 -13.555 1 96.81 212 ASN B CA 1
ATOM 4036 C C . ASN B 1 212 ? 6.484 -25.031 -14.328 1 96.81 212 ASN B C 1
ATOM 4038 O O . ASN B 1 212 ? 5.516 -25.531 -14.906 1 96.81 212 ASN B O 1
ATOM 4042 N N . PHE B 1 213 ? 6.773 -23.75 -14.25 1 97.38 213 PHE B N 1
ATOM 4043 C CA . PHE B 1 213 ? 5.996 -22.797 -15.031 1 97.38 213 PHE B CA 1
ATOM 4044 C C . PHE B 1 213 ? 6.352 -22.891 -16.516 1 97.38 213 PHE B C 1
ATOM 4046 O O . PHE B 1 213 ? 7.438 -23.344 -16.859 1 97.38 213 PHE B O 1
ATOM 4053 N N . GLY B 1 214 ? 5.426 -22.438 -17.359 1 92.94 214 GLY B N 1
ATOM 4054 C CA . GLY B 1 214 ? 5.641 -22.469 -18.797 1 92.94 214 GLY B CA 1
ATOM 4055 C C . GLY B 1 214 ? 4.59 -23.266 -19.531 1 92.94 214 GLY B C 1
ATOM 4056 O O . GLY B 1 214 ? 4.484 -23.188 -20.766 1 92.94 214 GLY B O 1
ATOM 4057 N N . LYS B 1 215 ? 3.844 -24.047 -18.812 1 89.44 215 LYS B N 1
ATOM 4058 C CA . LYS B 1 215 ? 2.682 -24.75 -19.344 1 89.44 215 LYS B CA 1
ATOM 4059 C C . LYS B 1 215 ? 1.383 -24.078 -18.906 1 89.44 215 LYS B C 1
ATOM 4061 O O . LYS B 1 215 ? 1.405 -23 -18.297 1 89.44 215 LYS B O 1
ATOM 4066 N N . ASP B 1 216 ? 0.319 -24.641 -19.312 1 91.12 216 ASP B N 1
ATOM 4067 C CA . ASP B 1 216 ? -0.978 -24.062 -18.984 1 91.12 216 ASP B CA 1
ATOM 4068 C C . ASP B 1 216 ? -1.177 -24 -17.469 1 91.12 216 ASP B C 1
ATOM 4070 O O . ASP B 1 216 ? -1.735 -23.031 -16.953 1 91.12 216 ASP B O 1
ATOM 4074 N N . PHE B 1 217 ? -0.743 -25.078 -16.844 1 97.38 217 PHE B N 1
ATOM 4075 C CA . PHE B 1 217 ? -0.877 -25.156 -15.391 1 97.38 217 PHE B CA 1
ATOM 4076 C C . PHE B 1 217 ? 0.42 -25.641 -14.75 1 97.38 217 PHE B C 1
ATOM 4078 O O . PHE B 1 217 ? 1.172 -26.406 -15.352 1 97.38 217 PHE B O 1
ATOM 4085 N N . ALA B 1 218 ? 0.643 -25.141 -13.516 1 98.31 218 ALA B N 1
ATOM 4086 C CA . ALA B 1 218 ? 1.814 -25.562 -12.75 1 98.31 218 ALA B CA 1
ATOM 4087 C C . ALA B 1 218 ? 1.404 -26.234 -11.445 1 98.31 218 ALA B C 1
ATOM 4089 O O . ALA B 1 218 ? 2.254 -26.734 -10.703 1 98.31 218 ALA B O 1
ATOM 4090 N N . GLY B 1 219 ? 0.105 -26.25 -11.125 1 98.69 219 GLY B N 1
ATOM 4091 C CA . GLY B 1 219 ? -0.431 -26.812 -9.891 1 98.69 219 GLY B CA 1
ATOM 4092 C C . GLY B 1 219 ? -1.892 -26.469 -9.664 1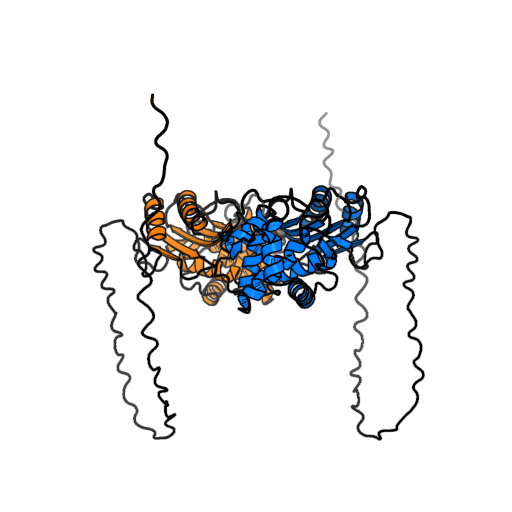 98.69 219 GLY B C 1
ATOM 4093 O O . GLY B 1 219 ? -2.699 -26.531 -10.594 1 98.69 219 GLY B O 1
ATOM 4094 N N . LYS B 1 220 ? -2.184 -26.281 -8.375 1 98.88 220 LYS B N 1
ATOM 4095 C CA . LYS B 1 220 ? -3.566 -25.984 -8 1 98.88 220 LYS B CA 1
ATOM 4096 C C . LYS B 1 220 ? -3.633 -24.922 -6.914 1 98.88 220 LYS B C 1
ATOM 4098 O O . LYS B 1 220 ? -2.674 -24.734 -6.164 1 98.88 220 LYS B O 1
ATOM 4103 N N . THR B 1 221 ? -4.73 -24.234 -6.887 1 98.88 221 THR B N 1
ATOM 4104 C CA . THR B 1 221 ? -5.051 -23.312 -5.809 1 98.88 221 THR B CA 1
ATOM 4105 C C . THR B 1 221 ? -6.555 -23.062 -5.746 1 98.88 221 THR B C 1
ATOM 4107 O O . THR B 1 221 ? -7.332 -23.719 -6.43 1 98.88 221 THR B O 1
ATOM 4110 N N . SER B 1 222 ? -6.977 -22.234 -4.805 1 98.88 222 SER B N 1
ATOM 4111 C CA . SER B 1 222 ? -8.367 -21.812 -4.66 1 98.88 222 SER B CA 1
ATOM 4112 C C . SER B 1 222 ? -8.477 -20.297 -4.48 1 98.88 222 SER B C 1
ATOM 4114 O O . SER B 1 222 ? -7.52 -19.656 -4.047 1 98.88 222 SER B O 1
ATOM 4116 N N . SER B 1 223 ? -9.648 -19.812 -4.91 1 98.88 223 SER B N 1
ATOM 4117 C CA . SER B 1 223 ? -9.859 -18.375 -4.703 1 98.88 223 SER B CA 1
ATOM 4118 C C . SER B 1 223 ? -9.812 -18.031 -3.221 1 98.88 223 SER B C 1
ATOM 4120 O O . SER B 1 223 ? -9.344 -16.938 -2.852 1 98.88 223 SER B O 1
ATOM 4122 N N . GLY B 1 224 ? -10.234 -18.953 -2.428 1 98.62 224 GLY B N 1
ATOM 4123 C CA . GLY B 1 224 ? -10.148 -18.75 -0.99 1 98.62 224 GLY B CA 1
ATOM 4124 C C . GLY B 1 224 ? -8.719 -18.625 -0.491 1 98.62 224 GLY B C 1
ATOM 4125 O O . GLY B 1 224 ? -8.414 -17.734 0.3 1 98.62 224 GLY B O 1
ATOM 4126 N N . ASP B 1 225 ? -7.824 -19.531 -0.916 1 98.94 225 ASP B N 1
ATOM 4127 C CA . ASP B 1 225 ? -6.418 -19.453 -0.53 1 98.94 225 ASP B CA 1
ATOM 4128 C C . ASP B 1 225 ? -5.797 -18.125 -0.969 1 98.94 225 ASP B C 1
ATOM 4130 O O . ASP B 1 225 ? -5.031 -17.516 -0.221 1 98.94 225 ASP B O 1
ATOM 4134 N N . LEU B 1 226 ? -6.148 -17.703 -2.158 1 98.94 226 LEU B N 1
ATOM 4135 C CA . LEU B 1 226 ? -5.574 -16.484 -2.705 1 98.94 226 LEU B CA 1
ATOM 4136 C C . LEU B 1 226 ? -6.02 -15.258 -1.903 1 98.94 226 LEU B C 1
ATOM 4138 O O . LEU B 1 226 ? -5.188 -14.453 -1.478 1 98.94 226 LEU B O 1
ATOM 4142 N N . VAL B 1 227 ? -7.301 -15.117 -1.569 1 98.75 227 VAL B N 1
ATOM 4143 C CA . VAL B 1 227 ? -7.781 -13.938 -0.854 1 98.75 227 VAL B CA 1
ATOM 4144 C C . VAL B 1 227 ? -7.258 -13.961 0.581 1 98.75 227 VAL B C 1
ATOM 4146 O O . VAL B 1 227 ? -6.949 -12.914 1.15 1 98.75 227 VAL B O 1
ATOM 4149 N N . ASN B 1 228 ? -7.188 -15.141 1.13 1 98.5 228 ASN B N 1
ATOM 4150 C CA . ASN B 1 228 ? -6.664 -15.242 2.488 1 98.5 228 ASN B CA 1
ATOM 4151 C C . ASN B 1 228 ? -5.195 -14.844 2.555 1 98.5 228 ASN B C 1
ATOM 4153 O O . ASN B 1 228 ? -4.773 -14.164 3.492 1 98.5 228 ASN B O 1
ATOM 4157 N N . THR B 1 229 ? -4.438 -15.289 1.601 1 98.88 229 THR B N 1
ATOM 4158 C CA . THR B 1 229 ? -3.027 -14.93 1.534 1 98.88 229 THR B CA 1
ATOM 4159 C C . THR B 1 229 ? -2.867 -13.422 1.354 1 98.88 229 THR B C 1
ATOM 4161 O O . THR B 1 229 ? -2.08 -12.789 2.061 1 98.88 229 THR B O 1
ATOM 4164 N N . MET B 1 230 ? -3.654 -12.805 0.44 1 98.69 230 MET B N 1
ATOM 4165 C CA . MET B 1 230 ? -3.605 -11.367 0.2 1 98.69 230 MET B CA 1
ATOM 4166 C C . MET B 1 230 ? -4.008 -10.594 1.451 1 98.69 230 MET B C 1
ATOM 4168 O O . MET B 1 230 ? -3.389 -9.578 1.786 1 98.69 230 MET B O 1
ATOM 4172 N N . GLN B 1 231 ? -5.016 -11.094 2.119 1 98.12 231 GLN B N 1
ATOM 4173 C CA . GLN B 1 231 ? -5.457 -10.469 3.361 1 98.12 231 GLN B CA 1
ATOM 4174 C C . GLN B 1 231 ? -4.348 -10.492 4.41 1 98.12 231 GLN B C 1
ATOM 4176 O O . GLN B 1 231 ? -4.078 -9.477 5.059 1 98.12 231 GLN B O 1
ATOM 4181 N N . LYS B 1 232 ? -3.732 -11.609 4.57 1 98.19 232 LYS B N 1
ATOM 4182 C CA . LYS B 1 232 ? -2.674 -11.742 5.566 1 98.19 232 LYS B CA 1
ATOM 4183 C C . LYS B 1 232 ? -1.478 -10.859 5.219 1 98.19 232 LYS B C 1
ATOM 4185 O O . LYS B 1 232 ? -0.833 -10.305 6.109 1 98.19 232 LYS B O 1
ATOM 4190 N N . LEU B 1 233 ? -1.193 -10.727 3.932 1 97.88 233 LEU B N 1
ATOM 4191 C CA . LEU B 1 233 ? -0.14 -9.812 3.508 1 97.88 233 LEU B CA 1
ATOM 4192 C C . LEU B 1 233 ? -0.467 -8.383 3.916 1 97.88 233 LEU B C 1
ATOM 4194 O O . LEU B 1 233 ? 0.377 -7.688 4.488 1 97.88 233 LEU B O 1
ATOM 4198 N N . HIS B 1 234 ? -1.673 -8.023 3.641 1 96.62 234 HIS B N 1
ATOM 4199 C CA . HIS B 1 234 ? -2.113 -6.676 3.973 1 96.62 234 HIS B CA 1
ATOM 4200 C C . HIS B 1 234 ? -2.025 -6.418 5.473 1 96.62 234 HIS B C 1
ATOM 4202 O O . HIS B 1 234 ? -1.735 -5.301 5.902 1 96.62 234 HIS B O 1
ATOM 4208 N N . GLN B 1 235 ? -2.17 -7.473 6.258 1 95.25 235 GLN B N 1
ATOM 4209 C CA . GLN B 1 235 ? -2.221 -7.363 7.711 1 95.25 235 GLN B CA 1
ATOM 4210 C C . GLN B 1 235 ? -0.838 -7.551 8.328 1 95.25 235 GLN B C 1
ATOM 4212 O O . GLN B 1 235 ? -0.673 -7.441 9.547 1 95.25 235 GLN B O 1
ATOM 4217 N N . GLY B 1 236 ? 0.16 -7.875 7.512 1 95.5 236 GLY B N 1
ATOM 4218 C CA . GLY B 1 236 ? 1.495 -8.125 8.031 1 95.5 236 GLY B CA 1
ATOM 4219 C C . GLY B 1 236 ? 1.613 -9.445 8.766 1 95.5 236 GLY B C 1
ATOM 4220 O O . GLY B 1 236 ? 2.396 -9.578 9.711 1 95.5 236 GLY B O 1
ATOM 4221 N N . LYS B 1 237 ? 0.845 -10.414 8.359 1 97.06 237 LYS B N 1
ATOM 4222 C CA . LYS B 1 237 ? 0.744 -11.648 9.133 1 97.06 237 LYS B CA 1
ATOM 4223 C C . LYS B 1 237 ? 1.384 -12.82 8.391 1 97.06 237 LYS B C 1
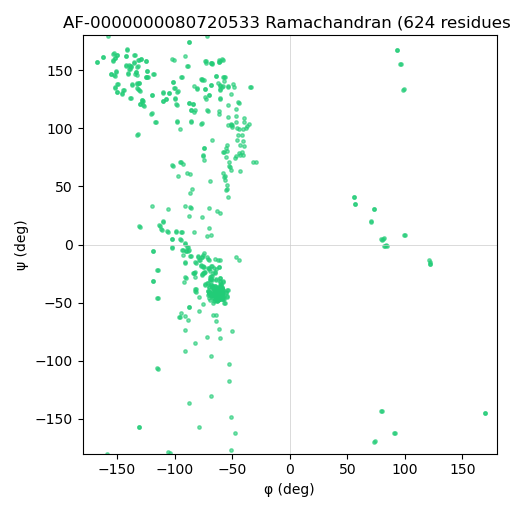ATOM 4225 O O . LYS B 1 237 ? 1.191 -13.977 8.758 1 97.06 237 LYS B O 1
ATOM 4230 N N . ILE B 1 238 ? 2.135 -12.547 7.348 1 98.06 238 ILE B N 1
ATOM 4231 C CA . ILE B 1 238 ? 2.82 -13.609 6.625 1 98.06 238 ILE B CA 1
ATOM 4232 C C . ILE B 1 238 ? 4.254 -13.742 7.141 1 98.06 238 ILE B C 1
ATOM 4234 O O . ILE B 1 238 ? 4.586 -14.711 7.828 1 98.06 238 ILE B O 1
ATOM 4238 N N . LEU B 1 239 ? 5.074 -12.68 6.98 1 97.81 239 LEU B N 1
ATOM 4239 C CA . LEU B 1 239 ? 6.477 -12.734 7.379 1 97.81 239 LEU B CA 1
ATOM 4240 C C . LEU B 1 239 ? 6.848 -11.531 8.242 1 97.81 239 LEU B C 1
ATOM 4242 O O . LEU B 1 239 ? 8.031 -11.266 8.469 1 97.81 239 LEU B O 1
ATOM 4246 N N . GLY B 1 240 ? 5.832 -10.859 8.727 1 95.19 240 GLY B N 1
ATOM 4247 C CA . GLY B 1 240 ? 6.035 -9.609 9.438 1 95.19 240 GLY B CA 1
ATOM 4248 C C . GLY B 1 240 ? 5.855 -8.391 8.555 1 95.19 240 GLY B C 1
ATOM 4249 O O . GLY B 1 240 ? 6.07 -8.453 7.344 1 95.19 240 GLY B O 1
ATOM 4250 N N . THR B 1 241 ? 5.527 -7.285 9.148 1 93.31 241 THR B N 1
ATOM 4251 C CA . THR B 1 241 ? 5.07 -6.102 8.43 1 93.31 241 THR B CA 1
ATOM 4252 C C . THR B 1 241 ? 6.129 -5.625 7.441 1 93.31 241 THR B C 1
ATOM 4254 O O . THR B 1 241 ? 5.816 -5.312 6.289 1 93.31 241 THR B O 1
ATOM 4257 N N . ASN B 1 242 ? 7.398 -5.551 7.797 1 90.5 242 ASN B N 1
ATOM 4258 C CA . ASN B 1 242 ? 8.453 -5.039 6.93 1 90.5 242 ASN B CA 1
ATOM 4259 C C . ASN B 1 242 ? 8.625 -5.906 5.684 1 90.5 242 ASN B C 1
ATOM 4261 O O . ASN B 1 242 ? 8.625 -5.398 4.562 1 90.5 242 ASN B O 1
ATOM 4265 N N . VAL B 1 243 ? 8.719 -7.203 5.859 1 94.62 243 VAL B N 1
ATOM 4266 C CA . VAL B 1 243 ? 8.922 -8.117 4.742 1 94.62 243 VAL B CA 1
ATOM 4267 C C . VAL B 1 243 ? 7.648 -8.188 3.898 1 94.62 243 VAL B C 1
ATOM 4269 O O . VAL B 1 243 ? 7.711 -8.188 2.666 1 94.62 243 VAL B O 1
ATOM 4272 N N . ASP B 1 244 ? 6.488 -8.203 4.566 1 96.69 244 ASP B N 1
ATOM 4273 C CA . ASP B 1 244 ? 5.223 -8.227 3.842 1 96.69 244 ASP B CA 1
ATOM 4274 C C . ASP B 1 244 ? 5.07 -6.996 2.953 1 96.69 244 ASP B C 1
ATOM 4276 O O . ASP B 1 244 ? 4.555 -7.09 1.838 1 96.69 244 ASP B O 1
ATOM 4280 N N . ASN B 1 245 ? 5.555 -5.906 3.404 1 92.81 245 ASN B N 1
ATOM 4281 C CA . ASN B 1 245 ? 5.504 -4.695 2.59 1 92.81 245 ASN B CA 1
ATOM 4282 C C . ASN B 1 245 ? 6.422 -4.801 1.375 1 92.81 245 ASN B C 1
ATOM 4284 O O . ASN B 1 245 ? 6.117 -4.258 0.312 1 92.81 245 ASN B O 1
ATOM 4288 N N . GLN B 1 246 ? 7.543 -5.48 1.53 1 92.12 246 GLN B N 1
ATOM 4289 C CA . GLN B 1 246 ? 8.391 -5.723 0.369 1 92.12 246 GLN B CA 1
ATOM 4290 C C . GLN B 1 246 ? 7.688 -6.605 -0.655 1 92.12 246 GLN B C 1
ATOM 4292 O O . GLN B 1 246 ? 7.75 -6.344 -1.857 1 92.12 246 GLN B O 1
ATOM 4297 N N . ILE B 1 247 ? 7.02 -7.582 -0.148 1 97 247 ILE B N 1
ATOM 4298 C CA . ILE B 1 247 ? 6.266 -8.477 -1.02 1 97 247 ILE B CA 1
ATOM 4299 C C . ILE B 1 247 ? 5.164 -7.695 -1.733 1 97 247 ILE B C 1
ATOM 4301 O O . ILE B 1 247 ? 4.996 -7.82 -2.947 1 97 247 ILE B O 1
ATOM 4305 N N . LEU B 1 248 ? 4.473 -6.863 -0.982 1 95.94 248 LEU B N 1
ATOM 4306 C CA . LEU B 1 248 ? 3.445 -6.02 -1.584 1 95.94 248 LEU B CA 1
ATOM 4307 C C . LEU B 1 248 ? 4.047 -5.109 -2.646 1 95.94 248 LEU B C 1
ATOM 4309 O O . LEU B 1 248 ? 3.422 -4.855 -3.68 1 95.94 248 LEU B O 1
ATOM 4313 N N . GLY B 1 249 ? 5.223 -4.68 -2.432 1 92.5 249 GLY B N 1
ATOM 4314 C CA . GLY B 1 249 ? 5.91 -3.883 -3.436 1 92.5 249 GLY B CA 1
ATOM 4315 C C . GLY B 1 249 ? 6.105 -4.617 -4.75 1 92.5 249 GLY B C 1
ATOM 4316 O O . GLY B 1 249 ? 5.953 -4.031 -5.82 1 92.5 249 GLY B O 1
ATOM 4317 N N . GLN B 1 250 ? 6.426 -5.871 -4.629 1 94.69 250 GLN B N 1
ATOM 4318 C CA . GLN B 1 250 ? 6.562 -6.695 -5.824 1 94.69 250 GLN B CA 1
ATOM 4319 C C . GLN B 1 250 ? 5.227 -6.832 -6.551 1 94.69 250 GLN B C 1
ATOM 4321 O O . GLN B 1 250 ? 5.168 -6.754 -7.781 1 94.69 250 GLN B O 1
ATOM 4326 N N . LEU B 1 251 ? 4.207 -7 -5.805 1 97.19 251 LEU B N 1
ATOM 4327 C CA . LEU B 1 251 ? 2.873 -7.16 -6.375 1 97.19 251 LEU B CA 1
ATOM 4328 C C . LEU B 1 251 ? 2.391 -5.859 -7.004 1 97.19 251 LEU B C 1
ATOM 4330 O O . LEU B 1 251 ? 1.639 -5.879 -7.98 1 97.19 251 LEU B O 1
ATOM 4334 N N . ALA B 1 252 ? 2.84 -4.801 -6.48 1 94.06 252 ALA B N 1
ATOM 4335 C CA . ALA B 1 252 ? 2.486 -3.496 -7.031 1 94.06 252 ALA B CA 1
ATOM 4336 C C . ALA B 1 252 ? 3.135 -3.285 -8.398 1 94.06 252 ALA B C 1
ATOM 4338 O O . ALA B 1 252 ? 2.596 -2.566 -9.242 1 94.06 252 ALA B O 1
ATOM 4339 N N . ASN B 1 253 ? 4.262 -3.941 -8.578 1 89.56 253 ASN B N 1
ATOM 4340 C CA . ASN B 1 253 ? 5.023 -3.76 -9.812 1 89.56 253 ASN B CA 1
ATOM 4341 C C . ASN B 1 253 ? 4.562 -4.723 -10.898 1 89.56 253 ASN B C 1
ATOM 4343 O O . ASN B 1 253 ? 5.043 -4.656 -12.031 1 89.56 253 ASN B O 1
ATOM 4347 N N . PHE B 1 254 ? 3.664 -5.582 -10.531 1 95.88 254 PHE B N 1
ATOM 4348 C CA . PHE B 1 254 ? 3.084 -6.469 -11.531 1 95.88 254 PHE B CA 1
ATOM 4349 C C . PHE B 1 254 ? 2.301 -5.676 -12.578 1 95.88 254 PHE B C 1
ATOM 4351 O O . PHE B 1 254 ? 1.657 -4.68 -12.242 1 95.88 254 PHE B O 1
ATOM 4358 N N . PRO B 1 255 ? 2.295 -6.094 -13.836 1 94.12 255 PRO B N 1
ATOM 4359 C CA . PRO B 1 255 ? 1.602 -5.34 -14.891 1 94.12 255 PRO B CA 1
ATOM 4360 C C . PRO B 1 255 ? 0.1 -5.223 -14.641 1 94.12 255 PRO B C 1
ATOM 4362 O O . PRO B 1 255 ? -0.485 -6.074 -13.961 1 94.12 255 PRO B O 1
ATOM 4365 N N . GLU B 1 256 ? -0.463 -4.18 -15.273 1 92.81 256 GLU B N 1
ATOM 4366 C CA . GLU B 1 256 ? -1.894 -3.924 -15.141 1 92.81 256 GLU B CA 1
ATOM 4367 C C . GLU B 1 256 ? -2.713 -4.918 -15.961 1 92.81 256 GLU B C 1
ATOM 4369 O O . GLU B 1 256 ? -3.09 -4.637 -17.094 1 92.81 256 GLU B O 1
ATOM 4374 N N . LYS B 1 257 ? -2.965 -6.09 -15.422 1 95 257 LYS B N 1
ATOM 4375 C CA . LYS B 1 257 ? -3.736 -7.164 -16.047 1 95 257 LYS B CA 1
ATOM 4376 C C . LYS B 1 257 ? -4.613 -7.871 -15.016 1 95 257 LYS B C 1
ATOM 4378 O O . LYS B 1 257 ? -4.52 -7.605 -13.812 1 95 257 LYS B O 1
ATOM 4383 N N . GLY B 1 258 ? -5.461 -8.633 -15.547 1 96.75 258 GLY B N 1
ATOM 4384 C CA . GLY B 1 258 ? -6.273 -9.469 -14.688 1 96.75 258 GLY B CA 1
ATOM 4385 C C . GLY B 1 258 ? -7.434 -8.727 -14.047 1 96.75 258 GLY B C 1
ATOM 4386 O O . GLY B 1 258 ? -8.062 -7.883 -14.688 1 96.75 258 GLY B O 1
ATOM 4387 N N . LEU B 1 259 ? -7.75 -9.062 -12.789 1 97.5 259 LEU B N 1
ATOM 4388 C CA . LEU B 1 259 ? -8.93 -8.594 -12.078 1 97.5 259 LEU B CA 1
ATOM 4389 C C . LEU B 1 259 ? -8.875 -7.082 -11.875 1 97.5 259 LEU B C 1
ATOM 4391 O O . LEU B 1 259 ? -9.922 -6.422 -11.852 1 97.5 259 LEU B O 1
ATOM 4395 N N . ALA B 1 260 ? -7.664 -6.535 -11.766 1 97.62 260 ALA B N 1
ATOM 4396 C CA . ALA B 1 260 ? -7.551 -5.133 -11.375 1 97.62 260 ALA B CA 1
ATOM 4397 C C . ALA B 1 260 ? -7.078 -4.273 -12.539 1 97.62 260 ALA B C 1
ATOM 4399 O O . ALA B 1 260 ? -6.605 -3.15 -12.344 1 97.62 260 ALA B O 1
ATOM 4400 N N . LYS B 1 261 ? -7.25 -4.812 -13.742 1 97.75 261 LYS B N 1
ATOM 4401 C CA . LYS B 1 261 ? -6.711 -4.184 -14.945 1 97.75 261 LYS B CA 1
ATOM 4402 C C . LYS B 1 261 ? -7.168 -2.732 -15.062 1 97.75 261 LYS B C 1
ATOM 4404 O O . LYS B 1 261 ? -6.383 -1.858 -15.438 1 97.75 261 LYS B O 1
ATOM 4409 N N . ASN B 1 262 ? -8.414 -2.418 -14.711 1 97 262 ASN B N 1
ATOM 4410 C CA . ASN B 1 262 ? -8.992 -1.102 -14.953 1 97 262 ASN B CA 1
ATOM 4411 C C . ASN B 1 262 ? -9.266 -0.358 -13.648 1 97 262 ASN B C 1
ATOM 4413 O O . ASN B 1 262 ? -10.047 0.592 -13.617 1 97 262 ASN B O 1
ATOM 4417 N N . ILE B 1 263 ? -8.688 -0.792 -12.633 1 95.75 263 ILE B N 1
ATOM 4418 C CA . ILE B 1 263 ? -9.047 -0.237 -11.336 1 95.75 263 ILE B CA 1
ATOM 4419 C C . ILE B 1 263 ? -8.008 0.794 -10.906 1 95.75 263 ILE B C 1
ATOM 4421 O O . ILE B 1 263 ? -6.801 0.561 -11.039 1 95.75 263 ILE B O 1
ATOM 4425 N N . SER B 1 264 ? -8.5 1.896 -10.438 1 89.88 264 SER B N 1
ATOM 4426 C CA . SER B 1 264 ? -7.66 2.992 -9.977 1 89.88 264 SER B CA 1
ATOM 4427 C C . SER B 1 264 ? -7.293 2.818 -8.508 1 89.88 264 SER B C 1
ATOM 4429 O O . SER B 1 264 ? -7.719 1.859 -7.859 1 89.88 264 SER B O 1
ATOM 4431 N N . GLY B 1 265 ? -6.445 3.678 -8 1 90.5 265 GLY B N 1
ATOM 4432 C CA . GLY B 1 265 ? -6.02 3.604 -6.613 1 90.5 265 GLY B CA 1
ATOM 4433 C C . GLY B 1 265 ? -4.766 2.77 -6.418 1 90.5 265 GLY B C 1
ATOM 4434 O O . GLY B 1 265 ? -3.979 2.596 -7.352 1 90.5 265 GLY B O 1
ATOM 4435 N N . VAL B 1 266 ? -4.586 2.381 -5.145 1 93.5 266 VAL B N 1
ATOM 4436 C CA . VAL B 1 266 ? -3.467 1.509 -4.812 1 93.5 266 VAL B CA 1
ATOM 4437 C C . VAL B 1 266 ? -3.85 0.053 -5.07 1 93.5 266 VAL B C 1
ATOM 4439 O O . VAL B 1 266 ? -4.84 -0.44 -4.527 1 93.5 266 VAL B O 1
ATOM 4442 N N . VAL B 1 267 ? -3.068 -0.547 -5.93 1 96.12 267 VAL B N 1
ATOM 4443 C CA . VAL B 1 267 ? -3.398 -1.903 -6.355 1 96.12 267 VAL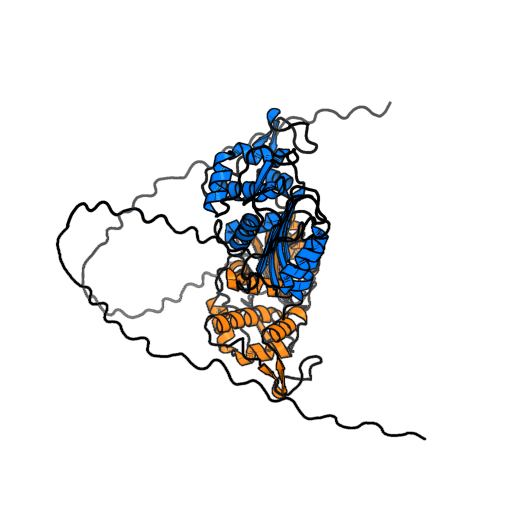 B CA 1
ATOM 4444 C C . VAL B 1 267 ? -2.18 -2.809 -6.188 1 96.12 267 VAL B C 1
ATOM 4446 O O . VAL B 1 267 ? -1.092 -2.492 -6.672 1 96.12 267 VAL B O 1
ATOM 4449 N N . TYR B 1 268 ? -2.316 -3.92 -5.441 1 97.44 268 TYR B N 1
ATOM 4450 C CA . TYR B 1 268 ? -1.402 -5.055 -5.414 1 97.44 268 TYR B CA 1
ATOM 4451 C C . TYR B 1 268 ? -2.014 -6.266 -6.113 1 97.44 268 TYR B C 1
ATOM 4453 O O . TYR B 1 268 ? -3.123 -6.688 -5.777 1 97.44 268 TYR B O 1
ATOM 4461 N N . LYS B 1 269 ? -1.274 -6.828 -7.117 1 98.5 269 LYS B N 1
ATOM 4462 C CA . LYS B 1 269 ? -1.982 -7.828 -7.91 1 98.5 269 LYS B CA 1
ATOM 4463 C C . LYS B 1 269 ? -1.016 -8.859 -8.492 1 98.5 269 LYS B C 1
ATOM 4465 O O . LYS B 1 269 ? 0.197 -8.633 -8.508 1 98.5 269 LYS B O 1
ATOM 4470 N N . ILE B 1 270 ? -1.548 -9.961 -8.867 1 98.56 270 ILE B N 1
ATOM 4471 C CA . ILE B 1 270 ? -0.94 -10.992 -9.695 1 98.56 270 ILE B CA 1
ATOM 4472 C C . ILE B 1 270 ? -2.02 -11.711 -10.508 1 98.56 270 ILE B C 1
ATOM 4474 O O . ILE B 1 270 ? -3.119 -11.953 -10 1 98.56 270 ILE B O 1
ATOM 4478 N N . ALA B 1 271 ? -1.649 -11.953 -11.773 1 98.44 271 ALA B N 1
ATOM 4479 C CA . ALA B 1 271 ? -2.691 -12.555 -12.602 1 98.44 271 ALA B CA 1
ATOM 4480 C C . ALA B 1 271 ? -2.098 -13.188 -13.852 1 98.44 271 ALA B C 1
ATOM 4482 O O . ALA B 1 271 ? -0.925 -12.969 -14.172 1 98.44 271 ALA B O 1
ATOM 4483 N N . ASP B 1 272 ? -2.83 -14.023 -14.43 1 97 272 ASP B N 1
ATOM 4484 C CA . ASP B 1 272 ? -2.713 -14.422 -15.828 1 97 272 ASP B CA 1
ATOM 4485 C C . ASP B 1 272 ? -4.066 -14.367 -16.531 1 97 272 ASP B C 1
ATOM 4487 O O . ASP B 1 272 ? -4.945 -13.602 -16.125 1 97 272 ASP B O 1
ATOM 4491 N N . LYS B 1 273 ? -4.223 -15.117 -17.609 1 96.88 273 LYS B N 1
ATOM 4492 C CA . LYS B 1 273 ? -5.453 -15.016 -18.391 1 96.88 273 LYS B CA 1
ATOM 4493 C C . LYS B 1 273 ? -6.582 -15.805 -17.734 1 96.88 273 LYS B C 1
ATOM 4495 O O . LYS B 1 273 ? -7.75 -15.648 -18.094 1 96.88 273 LYS B O 1
ATOM 4500 N N . LYS B 1 274 ? -6.258 -16.625 -16.719 1 98 274 LYS B N 1
ATOM 4501 C CA . LYS B 1 274 ? -7.234 -17.547 -16.141 1 98 274 LYS B CA 1
ATOM 4502 C C . LYS B 1 274 ? -7.484 -17.25 -14.672 1 98 274 LYS B C 1
ATOM 4504 O O . LYS B 1 274 ? -8.578 -17.5 -14.156 1 98 274 LYS B O 1
ATOM 4509 N N . GLN B 1 275 ? -6.473 -16.766 -14.016 1 98.56 275 GLN B N 1
ATOM 4510 C CA . GLN B 1 275 ? -6.535 -16.578 -12.57 1 98.56 275 GLN B CA 1
ATOM 4511 C C . GLN B 1 275 ? -5.965 -15.219 -12.172 1 98.56 275 GLN B C 1
ATOM 4513 O O . GLN B 1 275 ? -5.188 -14.617 -12.914 1 98.56 275 GLN B O 1
ATOM 4518 N N . GLY B 1 276 ? -6.402 -14.734 -10.984 1 98.69 276 GLY B N 1
ATOM 4519 C CA . GLY B 1 276 ? -5.859 -13.492 -10.461 1 98.69 276 GLY B CA 1
ATOM 4520 C C . GLY B 1 276 ? -6.223 -13.242 -9.008 1 98.69 276 GLY B C 1
ATOM 4521 O O . GLY B 1 276 ? -7.191 -13.812 -8.5 1 98.69 276 GLY B O 1
ATOM 4522 N N . ALA B 1 277 ? -5.465 -12.461 -8.344 1 98.94 277 ALA B N 1
ATOM 4523 C CA . ALA B 1 277 ? -5.688 -11.938 -7 1 98.94 277 ALA B CA 1
ATOM 4524 C C . ALA B 1 277 ? -5.25 -10.477 -6.906 1 98.94 277 ALA B C 1
ATOM 4526 O O . ALA B 1 277 ? -4.297 -10.062 -7.57 1 98.94 277 ALA B O 1
ATOM 4527 N N . ALA B 1 278 ? -5.961 -9.734 -6.07 1 98.81 278 ALA B N 1
ATOM 4528 C CA . ALA B 1 278 ? -5.609 -8.328 -5.934 1 98.81 278 ALA B CA 1
ATOM 4529 C C . ALA B 1 278 ? -6.059 -7.773 -4.582 1 98.81 278 ALA B C 1
ATOM 4531 O O . ALA B 1 278 ? -7.039 -8.25 -4.008 1 98.81 278 ALA B O 1
ATOM 4532 N N . ILE B 1 279 ? -5.336 -6.867 -4.035 1 98.38 279 ILE B N 1
ATOM 4533 C CA . ILE B 1 279 ? -5.762 -5.941 -2.994 1 98.38 279 ILE B CA 1
ATOM 4534 C C . ILE B 1 279 ? -5.98 -4.555 -3.598 1 98.38 279 ILE B C 1
ATOM 4536 O O . ILE B 1 279 ? -5.141 -4.062 -4.359 1 98.38 279 ILE B O 1
ATOM 4540 N N . ILE B 1 280 ? -7.109 -4 -3.299 1 97.44 280 ILE B N 1
ATOM 4541 C CA . ILE B 1 280 ? -7.449 -2.68 -3.818 1 97.44 280 ILE B CA 1
ATOM 4542 C C . ILE B 1 280 ? -7.676 -1.712 -2.658 1 97.44 280 ILE B C 1
ATOM 4544 O O . ILE B 1 280 ? -8.383 -2.037 -1.699 1 97.44 280 ILE B O 1
ATOM 4548 N N . GLN B 1 281 ? -7.027 -0.587 -2.697 1 93.06 281 GLN B N 1
ATOM 4549 C CA . GLN B 1 281 ? -7.34 0.553 -1.841 1 93.06 281 GLN B CA 1
ATOM 4550 C C . GLN B 1 281 ? -7.797 1.752 -2.668 1 93.06 281 GLN B C 1
ATOM 4552 O O . GLN B 1 281 ? -7 2.342 -3.404 1 93.06 281 GLN B O 1
ATOM 4557 N N . GLU B 1 282 ? -9.039 2.021 -2.639 1 88.94 282 GLU B N 1
ATOM 4558 C CA . GLU B 1 282 ? -9.641 3.086 -3.438 1 88.94 282 GLU B CA 1
ATOM 4559 C C . GLU B 1 282 ? -10.797 3.746 -2.693 1 88.94 282 GLU B C 1
ATOM 4561 O O . GLU B 1 282 ? -11.688 3.061 -2.182 1 88.94 282 GLU B O 1
ATOM 4566 N N . ASP B 1 283 ? -10.75 5.09 -2.637 1 82.06 283 ASP B N 1
ATOM 4567 C CA . ASP B 1 283 ? -11.852 5.875 -2.092 1 82.06 283 ASP B CA 1
ATOM 4568 C C . ASP B 1 283 ? -12.188 5.441 -0.666 1 82.06 283 ASP B C 1
ATOM 4570 O O . ASP B 1 283 ? -13.352 5.191 -0.343 1 82.06 283 ASP B O 1
ATOM 4574 N N . GLY B 1 284 ? -11.234 5.203 0.063 1 78.81 284 GLY B N 1
ATOM 4575 C CA . GLY B 1 284 ? -11.414 4.867 1.466 1 78.81 284 GLY B CA 1
ATOM 4576 C C . GLY B 1 284 ? -11.758 3.406 1.688 1 78.81 284 GLY B C 1
ATOM 4577 O O . GLY B 1 284 ? -11.906 2.965 2.83 1 78.81 284 GLY B O 1
ATOM 4578 N N . LYS B 1 285 ? -11.859 2.699 0.572 1 89.5 285 LYS B N 1
ATOM 4579 C CA . LYS B 1 285 ? -12.164 1.272 0.665 1 89.5 285 LYS B CA 1
ATOM 4580 C C . LYS B 1 285 ? -10.898 0.435 0.469 1 89.5 285 LYS B C 1
ATOM 4582 O O . LYS B 1 285 ? -10.023 0.793 -0.324 1 89.5 285 LYS B O 1
ATOM 4587 N N . THR B 1 286 ? -10.828 -0.599 1.267 1 94.44 286 THR B N 1
ATOM 4588 C CA . THR B 1 286 ? -9.773 -1.595 1.113 1 94.44 286 THR B CA 1
ATOM 4589 C C . THR B 1 286 ? -10.359 -3.004 1.087 1 94.44 286 THR B C 1
ATOM 4591 O O . THR B 1 286 ? -11.039 -3.418 2.031 1 94.44 286 THR B O 1
ATOM 4594 N N . TYR B 1 287 ? -10.109 -3.684 0.004 1 97.44 287 TYR B N 1
ATOM 4595 C CA . TYR B 1 287 ? -10.648 -5.027 -0.141 1 97.44 287 TYR B CA 1
ATOM 4596 C C . TYR B 1 287 ? -9.734 -5.898 -0.991 1 97.44 287 TYR B C 1
ATOM 4598 O O . TYR B 1 287 ? -8.789 -5.402 -1.604 1 97.44 287 TYR B O 1
ATOM 4606 N N . THR B 1 288 ? -9.953 -7.215 -0.896 1 98.62 288 THR B N 1
ATOM 4607 C CA . THR B 1 288 ? -9.219 -8.164 -1.725 1 98.62 288 THR B CA 1
ATOM 4608 C C . THR B 1 288 ? -10.188 -9.047 -2.518 1 98.62 288 THR B C 1
ATOM 4610 O O . THR B 1 288 ? -11.328 -9.258 -2.1 1 98.62 288 THR B O 1
ATOM 4613 N N . MET B 1 289 ? -9.727 -9.461 -3.711 1 98.88 289 MET B N 1
ATOM 4614 C CA . MET B 1 289 ? -10.5 -10.344 -4.586 1 98.88 289 MET B CA 1
ATOM 4615 C C . MET B 1 289 ? -9.586 -11.352 -5.277 1 98.88 289 MET B C 1
ATOM 4617 O O . MET B 1 289 ? -8.398 -11.094 -5.465 1 98.88 2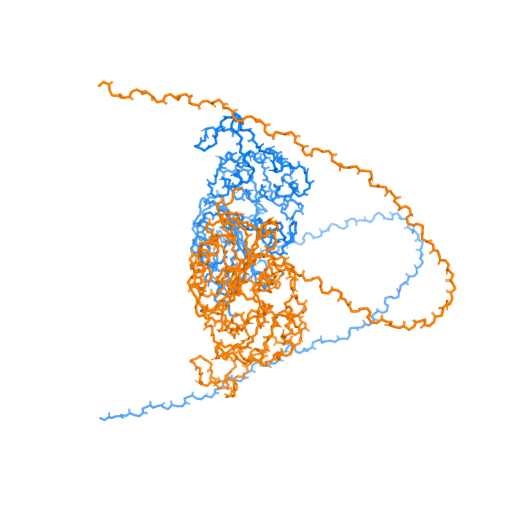89 MET B O 1
ATOM 4621 N N . ALA B 1 290 ? -10.188 -12.477 -5.633 1 98.94 290 ALA B N 1
ATOM 4622 C CA . ALA B 1 290 ? -9.484 -13.508 -6.395 1 98.94 290 ALA B CA 1
ATOM 4623 C C . ALA B 1 290 ? -10.461 -14.32 -7.242 1 98.94 290 ALA B C 1
ATOM 4625 O O . ALA B 1 290 ? -11.617 -14.508 -6.859 1 98.94 290 ALA B O 1
ATOM 4626 N N . MET B 1 291 ? -9.984 -14.711 -8.375 1 98.88 291 MET B N 1
ATOM 4627 C CA . MET B 1 291 ? -10.672 -15.672 -9.234 1 98.88 291 MET B CA 1
ATOM 4628 C C . MET B 1 291 ? -9.719 -16.766 -9.711 1 98.88 291 MET B C 1
ATOM 4630 O O . MET B 1 291 ? -8.57 -16.469 -10.07 1 98.88 291 MET B O 1
ATOM 4634 N N . VAL B 1 292 ? -10.18 -18 -9.625 1 98.81 292 VAL B N 1
ATOM 4635 C CA . VAL B 1 292 ? -9.492 -19.125 -10.242 1 98.81 292 VAL B CA 1
ATOM 4636 C C . VAL B 1 292 ? -10.406 -19.797 -11.266 1 98.81 292 VAL B C 1
ATOM 4638 O O . VAL B 1 292 ? -11.469 -20.312 -10.914 1 98.81 292 VAL B O 1
ATOM 4641 N N . SER B 1 293 ? -10.023 -19.688 -12.539 1 98.44 293 SER B N 1
ATOM 4642 C CA . SER B 1 293 ? -10.719 -20.328 -13.641 1 98.44 293 SER B CA 1
ATOM 4643 C C . SER B 1 293 ? -9.805 -21.312 -14.359 1 98.44 293 SER B C 1
ATOM 4645 O O . SER B 1 293 ? -8.586 -21.109 -14.43 1 98.44 293 SER B O 1
ATOM 4647 N N . GLU B 1 294 ? -10.352 -22.359 -14.844 1 97.62 294 GLU B N 1
ATOM 4648 C CA . GLU B 1 294 ? -9.547 -23.328 -15.594 1 97.62 294 GLU B CA 1
ATOM 4649 C C . GLU B 1 294 ? -9.531 -23 -17.078 1 97.62 294 GLU B C 1
ATOM 4651 O O . GLU B 1 294 ? -8.805 -23.641 -17.859 1 97.62 294 GLU B O 1
ATOM 4656 N N . GLU B 1 295 ? -10.305 -22 -17.5 1 97.69 295 GLU B N 1
ATOM 4657 C CA . GLU B 1 295 ? -10.336 -21.453 -18.859 1 97.69 295 GLU B CA 1
ATOM 4658 C C . GLU B 1 295 ? -10.086 -19.953 -18.859 1 97.69 295 GLU B C 1
ATOM 4660 O O . GLU B 1 295 ? -10.25 -19.297 -17.828 1 97.69 295 GLU B O 1
ATOM 4665 N N . ASP B 1 296 ? -9.633 -19.5 -20.047 1 97.31 296 ASP B N 1
ATOM 4666 C CA . ASP B 1 296 ? -9.492 -18.062 -20.172 1 97.31 296 ASP B CA 1
ATOM 4667 C C . ASP B 1 296 ? -10.797 -17.344 -19.812 1 97.31 296 ASP B C 1
ATOM 4669 O O . ASP B 1 296 ? -11.875 -17.812 -20.172 1 97.31 296 ASP B O 1
ATOM 4673 N N . ALA B 1 297 ? -10.688 -16.297 -19.078 1 97.5 297 ALA B N 1
ATOM 4674 C CA . ALA B 1 297 ? -11.852 -15.523 -18.656 1 97.5 297 ALA B CA 1
ATOM 4675 C C . ALA B 1 297 ? -11.578 -14.023 -18.75 1 97.5 297 ALA B C 1
ATOM 4677 O O . ALA B 1 297 ? -10.422 -13.602 -18.719 1 97.5 297 ALA B O 1
ATOM 4678 N N . ASP B 1 298 ? -12.586 -13.242 -18.922 1 97.81 298 ASP B N 1
ATOM 4679 C CA . ASP B 1 298 ? -12.477 -11.789 -18.828 1 97.81 298 ASP B CA 1
ATOM 4680 C C . ASP B 1 298 ? -12.375 -11.328 -17.375 1 97.81 298 ASP B C 1
ATOM 4682 O O . ASP B 1 298 ? -13.344 -10.797 -16.828 1 97.81 298 ASP B O 1
ATOM 4686 N N . LEU B 1 299 ? -11.258 -11.508 -16.859 1 98.5 299 LEU B N 1
ATOM 4687 C CA . LEU B 1 299 ? -11.031 -11.195 -15.453 1 98.5 299 LEU B CA 1
ATOM 4688 C C . LEU B 1 299 ? -11.328 -9.734 -15.156 1 98.5 299 LEU B C 1
ATOM 4690 O O . LEU B 1 299 ? -11.852 -9.398 -14.094 1 98.5 299 LEU B O 1
ATOM 4694 N N . ALA B 1 300 ? -11.008 -8.859 -16.094 1 98.5 300 ALA B N 1
ATOM 4695 C CA . ALA B 1 300 ? -11.211 -7.426 -15.898 1 98.5 300 ALA B CA 1
ATOM 4696 C C . ALA B 1 300 ? -12.688 -7.098 -15.703 1 98.5 300 ALA B C 1
ATOM 4698 O O . ALA B 1 300 ? -13.039 -6.254 -14.875 1 98.5 300 ALA B O 1
ATOM 4699 N N . LYS B 1 301 ? -13.508 -7.758 -16.453 1 98.38 301 LYS B N 1
ATOM 4700 C CA . LYS B 1 301 ? -14.953 -7.555 -16.328 1 98.38 301 LYS B CA 1
ATOM 4701 C C . LYS B 1 301 ? -15.438 -7.918 -14.922 1 98.38 301 LYS B C 1
ATOM 4703 O O . LYS B 1 301 ? -16.234 -7.188 -14.328 1 98.38 301 LYS B O 1
ATOM 4708 N N . ILE B 1 302 ? -14.969 -9.016 -14.406 1 98.44 302 ILE B N 1
ATOM 4709 C CA . ILE B 1 302 ? -15.336 -9.477 -13.07 1 98.44 302 ILE B CA 1
ATOM 4710 C C . ILE B 1 302 ? -14.797 -8.492 -12.031 1 98.44 302 ILE B C 1
ATOM 4712 O O . ILE B 1 302 ? -15.531 -8.07 -11.133 1 98.44 302 ILE B O 1
ATOM 4716 N N . GLY B 1 303 ? -13.547 -8.148 -12.172 1 98.69 303 GLY B N 1
ATOM 4717 C CA . GLY B 1 303 ? -12.945 -7.184 -11.273 1 98.69 303 GLY B CA 1
ATOM 4718 C C . GLY B 1 303 ? -13.656 -5.844 -11.258 1 98.69 303 GLY B C 1
ATOM 4719 O O . GLY B 1 303 ? -13.859 -5.25 -10.203 1 98.69 303 GLY B O 1
ATOM 4720 N N . ASP B 1 304 ? -14.031 -5.344 -12.43 1 98.5 304 ASP B N 1
ATOM 4721 C CA . ASP B 1 304 ? -14.758 -4.086 -12.547 1 98.5 304 ASP B CA 1
ATOM 4722 C C . ASP B 1 304 ? -16.094 -4.148 -11.797 1 98.5 304 ASP B C 1
ATOM 4724 O O . ASP B 1 304 ? -16.469 -3.191 -11.117 1 98.5 304 ASP B O 1
ATOM 4728 N N . SER B 1 305 ? -16.797 -5.238 -11.984 1 98.44 305 SER B N 1
ATOM 4729 C CA . SER B 1 305 ? -18.078 -5.406 -11.312 1 98.44 305 SER B CA 1
ATOM 4730 C C . SER B 1 305 ? -17.922 -5.375 -9.797 1 98.44 305 SER B C 1
ATOM 4732 O O . SER B 1 305 ? -18.688 -4.711 -9.102 1 98.44 305 SER B O 1
ATOM 4734 N N . ILE B 1 306 ? -16.906 -6.059 -9.297 1 98.5 306 ILE B N 1
ATOM 4735 C CA . ILE B 1 306 ? -16.641 -6.098 -7.863 1 98.5 306 ILE B CA 1
ATOM 4736 C C . ILE B 1 306 ? -16.281 -4.695 -7.371 1 98.5 306 ILE B C 1
ATOM 4738 O O . ILE B 1 306 ? -16.828 -4.223 -6.371 1 98.5 306 ILE B O 1
ATOM 4742 N N . ASN B 1 307 ? -15.422 -4.035 -8.078 1 98.06 307 ASN B N 1
ATOM 4743 C CA . ASN B 1 307 ? -14.969 -2.705 -7.691 1 98.06 307 ASN B CA 1
ATOM 4744 C C . ASN B 1 307 ? -16.125 -1.705 -7.668 1 98.06 307 ASN B C 1
ATOM 4746 O O . ASN B 1 307 ? -16.234 -0.908 -6.738 1 98.06 307 ASN B O 1
ATOM 4750 N N . ASN B 1 308 ? -16.938 -1.752 -8.695 1 97.06 308 ASN B N 1
ATOM 4751 C CA . ASN B 1 308 ? -18.078 -0.854 -8.773 1 97.06 308 ASN B CA 1
ATOM 4752 C C . ASN B 1 308 ? -19 -1.021 -7.57 1 97.06 308 ASN B C 1
ATOM 4754 O O . ASN B 1 308 ? -19.547 -0.04 -7.051 1 97.06 308 ASN B O 1
ATOM 4758 N N . TRP B 1 309 ? -19.156 -2.203 -7.18 1 97.38 309 TRP B N 1
ATOM 4759 C CA . TRP B 1 309 ? -20 -2.459 -6.016 1 97.38 309 TRP B CA 1
ATOM 4760 C C . TRP B 1 309 ? -19.328 -1.961 -4.738 1 97.38 309 TRP B C 1
ATOM 4762 O O . TRP B 1 309 ? -19.953 -1.293 -3.92 1 97.38 309 TRP B O 1
ATOM 4772 N N . MET B 1 310 ? -18.078 -2.254 -4.547 1 95.94 310 MET B N 1
ATOM 4773 C CA . MET B 1 310 ? -17.344 -1.975 -3.314 1 95.94 310 MET B CA 1
ATOM 4774 C C . MET B 1 310 ? -17.266 -0.474 -3.057 1 95.94 310 MET B C 1
ATOM 4776 O O . MET B 1 310 ? -17.484 -0.019 -1.933 1 95.94 310 MET B O 1
ATOM 4780 N N . ILE B 1 311 ? -16.984 0.32 -4.07 1 91 311 ILE B N 1
ATOM 4781 C CA . ILE B 1 311 ? -16.703 1.736 -3.865 1 91 311 ILE B CA 1
ATOM 4782 C C . ILE B 1 311 ? -18 2.498 -3.66 1 91 311 ILE B C 1
ATOM 4784 O O . ILE B 1 311 ? -18 3.652 -3.223 1 91 311 ILE B O 1
ATOM 4788 N N . LYS B 1 312 ? -19.109 1.865 -3.953 1 89.5 312 LYS B N 1
ATOM 4789 C CA . LYS B 1 312 ? -20.406 2.49 -3.76 1 89.5 312 LYS B CA 1
ATOM 4790 C C . LYS B 1 312 ? -20.922 2.273 -2.338 1 89.5 312 LYS B C 1
ATOM 4792 O O . LYS B 1 312 ? -21.891 2.895 -1.921 1 89.5 312 LYS B O 1
ATOM 4797 N N . GLN B 1 313 ? -20.156 1.363 -1.643 1 82.69 313 GLN B N 1
ATOM 4798 C CA . GLN B 1 313 ? -20.609 1.073 -0.288 1 82.69 313 GLN B CA 1
ATOM 4799 C C . GLN B 1 313 ? -20.25 2.205 0.669 1 82.69 313 GLN B C 1
ATOM 4801 O O . GLN B 1 313 ? -19.156 2.754 0.604 1 82.69 313 GLN B O 1
ATOM 4806 N N . LYS B 1 314 ? -21.141 3.168 1.182 1 62.66 314 LYS B N 1
ATOM 4807 C CA . LYS B 1 314 ? -20.969 4.285 2.105 1 62.66 314 LYS B CA 1
ATOM 4808 C C . LYS B 1 314 ? -20.875 3.795 3.549 1 62.66 314 LYS B C 1
ATOM 4810 O O . LYS B 1 314 ? -21.484 2.775 3.902 1 62.66 314 LYS B O 1
#

Foldseek 3Di:
DDDDPDDDPDDDDPDDPDDDPDDPDDPPPPPPPPDDDDDPDDDDPPDPPDPPPPPPCCVVPPDPQQWDKDPLADPVLQVLLRVLCSPADAWKWKKKAFLVDRSHIIITTPDPDPKDFAALLLLLLLLLLLLVCVVVVVDDQVFWDADDPVLAVVHDPPDDHRDTDGLVVLLCCCAAVVDQSSSQVSCVVRDQVSSQVLLVVQPFPQWGACAGHDDLGRTMGHFVSQQSSVSCLVVLNRPGVVSSVVSQVSQQNHALDFLCNPPDARKRKDDDQAKMKIWHDDQNTTMIMIMGGSDGDPRNSSSVSSVVVRNPPD/DPDDDPDDPDDDDPDDPDDDPDDPDDPPPPPPPPPDDDDDDDDDDDPPPPPPPPPPCCVVPPDPPQWDKDPLADPVLQVLLRVLCSPADAWKWKKKAFLVDRSHIIITTPDPDPKDFAALLLLLLLLLLLLVCVVVVVDDQVFWDADDPVLAVPHDPPDDHRDTDGLVVLLCCCAAVVDQSSSQVSCVVRDQVSSQVLLVVQPFPQWGACAGHDDLGRTMGHFVSQQSSVSCLVVLNRPGVVSSVVSQVSQQNHALDFLCNPPDARKGKDDDQAKMKMWHDDQNTTMIMIMGGSDGDPRNSSSVSSVVVRNPPD

Secondary structure (DSSP, 8-state):
------------------STT------------------------------------------TT--EE-TT--HHHHHHHHHHTTT--S-EEEEEEESS-TT-EEEEESSS-S-EEE-GGGHHHHHHHHHHHHHTTSS-TTSPEEPPGGG-TT--SS--TT-EE-HHHHHHHHHTS--HHHHHHHHHHH-HHHHHHHHHHTT-TT-EE-S-SSSS-SEEE-HHHHHHHHHHHHHT-SS-HHHHHHHHHHHHTS-S-GGGTT--SEEEEEE-SSEEEEEEEETTEEEEEEEEESS---HHHHHHHHHHHHHT--/------------------STT------------------------------------------TT--EE-TT--HHHHHHHHHHTTT--S-EEEEEEESS-TT-EEEEESSS-S-EEE-GGGHHHHHHHHHHHHHTTSS-TTSPEEPPGGG-TT--SS--TT-EE-HHHHHHHHHTS--HHHHHHHHHHH-HHHHHHHHHHTT-TT-EE-S-SSSS-SEEE-HHHHHHHHHHHHHT-SS-HHHHHHHHHHHHTS-S-GGGTT--SEEEEEE-SSEEEEEEEETTEEEEEEEEESS---HHHHHHHHHHHHHT--

pLDDT: mean 80.79, std 30.01, range [17.81, 98.94]

Organism: Lactobacillus johnsonii (strain FI9785) (NCBI:txid633699)

Radius of gyration: 30.65 Å; Cα contacts (8 Å, |Δi|>4): 1072; chains: 2; bounding box: 94×82×103 Å

InterPro domains:
  IPR012338 Beta-lactamase/transpeptidase-like [G3DSA:3.40.710.10] (65-308)
  IPR012338 Beta-lactamase/transpeptidase-like [SSF56601] (80-304)
  IPR045155 Beta-lactamase class A, catalytic domain [PF13354] (77-297)